Protein AF-0000000082833102 (afdb_homodimer)

Radius of gyration: 22.01 Å; Cα contacts (8 Å, |Δi|>4): 595; chains: 2; bounding box: 78×67×43 Å

Structure (mmCIF, N/CA/C/O backbone):
data_AF-0000000082833102-model_v1
#
loop_
_entity.id
_entity.type
_entity.pdbx_description
1 polymer 'HTH tetR-type domain-containing protein'
#
loop_
_atom_site.group_PDB
_atom_site.id
_atom_site.type_symbol
_atom_site.label_atom_id
_atom_site.label_alt_id
_atom_site.label_comp_id
_atom_site.label_asym_id
_atom_site.label_entity_id
_atom_site.label_seq_id
_atom_site.pdbx_PDB_ins_code
_atom_site.Cartn_x
_atom_site.Cartn_y
_atom_site.Cartn_z
_atom_site.occupancy
_atom_site.B_iso_or_equiv
_atom_site.auth_seq_id
_atom_site.auth_comp_id
_atom_site.auth_asym_id
_atom_site.auth_atom_id
_atom_site.pdbx_PDB_model_num
ATOM 1 N N . MET A 1 1 ? -37.531 -15.547 -8.25 1 44.84 1 MET A N 1
ATOM 2 C CA . MET A 1 1 ? -36.594 -16.141 -7.281 1 44.84 1 MET A CA 1
ATOM 3 C C . MET A 1 1 ? -35.531 -16.969 -7.977 1 44.84 1 MET A C 1
ATOM 5 O O . MET A 1 1 ? -35.844 -17.812 -8.812 1 44.84 1 MET A O 1
ATOM 9 N N . ALA A 1 2 ? -34.406 -16.375 -8.07 1 59.66 2 ALA A N 1
ATOM 10 C CA . ALA A 1 2 ? -33.469 -17.188 -8.828 1 59.66 2 ALA A CA 1
ATOM 11 C C . ALA A 1 2 ? -33.438 -18.625 -8.32 1 59.66 2 ALA A C 1
ATOM 13 O O . ALA A 1 2 ? -33.469 -18.859 -7.113 1 59.66 2 ALA A O 1
ATOM 14 N N . GLY A 1 3 ? -33.844 -19.562 -9.062 1 63.66 3 GLY A N 1
ATOM 15 C CA . GLY A 1 3 ? -33.812 -20.969 -8.711 1 63.66 3 GLY A CA 1
ATOM 16 C C . GLY A 1 3 ? -32.531 -21.391 -8.023 1 63.66 3 GLY A C 1
ATOM 17 O O . GLY A 1 3 ? -31.578 -20.609 -7.922 1 63.66 3 GLY A O 1
ATOM 18 N N . PRO A 1 4 ? -32.625 -22.562 -7.352 1 74.44 4 PRO A N 1
ATOM 19 C CA . PRO A 1 4 ? -31.438 -23.047 -6.629 1 74.44 4 PRO A CA 1
ATOM 20 C C . PRO A 1 4 ? -30.172 -23.062 -7.492 1 74.44 4 PRO A C 1
ATOM 22 O O . PRO A 1 4 ? -30.266 -23.25 -8.711 1 74.44 4 PRO A O 1
ATOM 25 N N . ALA A 1 5 ? -29.094 -22.578 -6.93 1 80.25 5 ALA A N 1
ATOM 26 C CA . ALA A 1 5 ? -27.812 -22.562 -7.648 1 80.25 5 ALA A CA 1
ATOM 27 C C . ALA A 1 5 ? -27.453 -23.969 -8.141 1 80.25 5 ALA A C 1
ATOM 29 O O . ALA A 1 5 ? -27.641 -24.953 -7.426 1 80.25 5 ALA A O 1
ATOM 30 N N . SER A 1 6 ? -27.109 -24.094 -9.328 1 88.94 6 SER A N 1
ATOM 31 C CA . SER A 1 6 ? -26.625 -25.344 -9.891 1 88.94 6 SER A CA 1
ATOM 32 C C . SER A 1 6 ? -25.328 -25.781 -9.219 1 88.94 6 SER A C 1
ATOM 34 O O . SER A 1 6 ? -24.703 -25 -8.484 1 88.94 6 SER A O 1
ATOM 36 N N . ARG A 1 7 ? -25 -27.016 -9.281 1 89.06 7 ARG A N 1
ATOM 37 C CA . ARG A 1 7 ? -23.766 -27.547 -8.742 1 89.06 7 ARG A CA 1
ATOM 38 C C . ARG A 1 7 ? -22.562 -26.766 -9.273 1 89.06 7 ARG A C 1
ATOM 40 O O . ARG A 1 7 ? -21.609 -26.516 -8.539 1 89.06 7 ARG A O 1
ATOM 47 N N . LYS A 1 8 ? -22.656 -26.422 -10.516 1 91.25 8 LYS A N 1
ATOM 48 C CA . LYS A 1 8 ? -21.562 -25.656 -11.133 1 91.25 8 LYS A CA 1
ATOM 49 C C . LYS A 1 8 ? -21.438 -24.281 -10.5 1 91.25 8 LYS A C 1
ATOM 51 O O . LYS A 1 8 ? -20.328 -23.797 -10.258 1 91.25 8 LYS A O 1
ATOM 56 N N . GLU A 1 9 ? -22.562 -23.688 -10.312 1 92.88 9 GLU A N 1
ATOM 57 C CA . GLU A 1 9 ? -22.578 -22.375 -9.688 1 92.88 9 GLU A CA 1
ATOM 58 C C . GLU A 1 9 ? -22.016 -22.422 -8.266 1 92.88 9 GLU A C 1
ATOM 60 O O . GLU A 1 9 ? -21.297 -21.531 -7.84 1 92.88 9 GLU A O 1
ATOM 65 N N . ILE A 1 10 ? -22.328 -23.422 -7.578 1 95.12 10 ILE A N 1
ATOM 66 C CA . ILE A 1 10 ? -21.859 -23.609 -6.211 1 95.12 10 ILE A CA 1
ATOM 67 C C . ILE A 1 10 ? -20.344 -23.797 -6.211 1 95.12 10 ILE A C 1
ATOM 69 O O . ILE A 1 10 ? -19.641 -23.188 -5.402 1 95.12 10 ILE A O 1
ATOM 73 N N . SER A 1 11 ? -19.859 -24.625 -7.133 1 95.69 11 SER A N 1
ATOM 74 C CA . SER A 1 11 ? -18.422 -24.844 -7.262 1 95.69 11 SER A CA 1
ATOM 75 C C . SER A 1 11 ? -17.703 -23.562 -7.652 1 95.69 11 SER A C 1
ATOM 77 O O . SER A 1 11 ? -16.625 -23.266 -7.125 1 95.69 11 SER A O 1
ATOM 79 N N . HIS A 1 12 ? -18.297 -22.875 -8.578 1 97.69 12 HIS A N 1
ATOM 80 C CA . HIS A 1 12 ? -17.734 -21.594 -9 1 97.69 12 HIS A CA 1
ATOM 81 C C . HIS A 1 12 ? -17.594 -20.641 -7.824 1 97.69 12 HIS A C 1
ATOM 83 O O . HIS A 1 12 ? -16.562 -20 -7.656 1 97.69 12 HIS A O 1
ATOM 89 N N . ASP A 1 13 ? -18.594 -20.578 -7.031 1 97.5 13 ASP A N 1
ATOM 90 C CA . ASP A 1 13 ? -18.594 -19.688 -5.875 1 97.5 13 ASP A CA 1
ATOM 91 C C . ASP A 1 13 ? -17.531 -20.094 -4.863 1 97.5 13 ASP A C 1
ATOM 93 O O . ASP A 1 13 ? -16.875 -19.25 -4.25 1 97.5 13 ASP A O 1
ATOM 97 N N . ARG A 1 14 ? -17.328 -21.328 -4.668 1 97.56 14 ARG A N 1
ATOM 98 C CA . ARG A 1 14 ? -16.312 -21.828 -3.756 1 97.56 14 ARG A CA 1
ATOM 99 C C . ARG A 1 14 ? -14.914 -21.422 -4.227 1 97.56 14 ARG A C 1
ATOM 101 O O . ARG A 1 14 ? -14.055 -21.062 -3.414 1 97.56 14 ARG A O 1
ATOM 108 N N . ILE A 1 15 ? -14.719 -21.531 -5.496 1 98.25 15 ILE A N 1
ATOM 109 C CA . ILE A 1 15 ? -13.43 -21.156 -6.066 1 98.25 15 ILE A CA 1
ATOM 110 C C . ILE A 1 15 ? -13.188 -19.656 -5.844 1 98.25 15 ILE A C 1
ATOM 112 O O . ILE A 1 15 ? -12.109 -19.25 -5.395 1 98.25 15 ILE A O 1
ATOM 116 N N . VAL A 1 16 ? -14.227 -18.875 -6.125 1 98.62 16 VAL A N 1
ATOM 117 C CA . VAL A 1 16 ? -14.102 -17.422 -6.012 1 98.62 16 VAL A CA 1
ATOM 118 C C . VAL A 1 16 ? -13.844 -17.031 -4.559 1 98.62 16 VAL A C 1
ATOM 120 O O . VAL A 1 16 ? -13.008 -16.172 -4.273 1 98.62 16 VAL A O 1
ATOM 123 N N . GLU A 1 17 ? -14.547 -17.656 -3.633 1 98.31 17 GLU A N 1
ATOM 124 C CA . GLU A 1 17 ? -14.367 -17.391 -2.211 1 98.31 17 GLU A CA 1
ATOM 125 C C . GLU A 1 17 ? -12.945 -17.734 -1.759 1 98.31 17 GLU A C 1
ATOM 127 O O . GLU A 1 17 ? -12.312 -16.969 -1.038 1 98.31 17 GLU A O 1
ATOM 132 N N . ALA A 1 18 ? -12.484 -18.875 -2.17 1 98.19 18 ALA A N 1
ATOM 133 C CA . ALA A 1 18 ? -11.125 -19.297 -1.838 1 98.19 18 ALA A CA 1
ATOM 134 C C . ALA A 1 18 ? -10.094 -18.344 -2.424 1 98.19 18 ALA A C 1
ATOM 136 O O . ALA A 1 18 ? -9.141 -17.953 -1.743 1 98.19 18 ALA A O 1
ATOM 137 N N . ALA A 1 19 ? -10.32 -17.953 -3.676 1 98.56 19 ALA A N 1
ATOM 138 C CA . ALA A 1 19 ? -9.398 -17.047 -4.352 1 98.56 19 ALA A CA 1
ATOM 139 C C . ALA A 1 19 ? -9.391 -15.672 -3.682 1 98.56 19 ALA A C 1
ATOM 141 O O . ALA A 1 19 ? -8.344 -15.047 -3.547 1 98.56 19 ALA A O 1
ATOM 142 N N . ALA A 1 20 ? -10.594 -15.227 -3.271 1 98.69 20 ALA A N 1
ATOM 143 C CA . ALA A 1 20 ? -10.727 -13.93 -2.611 1 98.69 20 ALA A CA 1
ATOM 144 C C . ALA A 1 20 ? -9.938 -13.898 -1.307 1 98.69 20 ALA A C 1
ATOM 146 O O . ALA A 1 20 ? -9.273 -12.906 -1 1 98.69 20 ALA A O 1
ATOM 147 N N . ARG A 1 21 ? -9.961 -14.953 -0.557 1 98.12 21 ARG A N 1
ATOM 148 C CA . ARG A 1 21 ? -9.172 -15.055 0.665 1 98.12 21 ARG A CA 1
ATOM 149 C C . ARG A 1 21 ? -7.684 -15.148 0.345 1 98.12 21 ARG A C 1
ATOM 151 O O . ARG A 1 21 ? -6.863 -14.484 0.984 1 98.12 21 ARG A O 1
ATOM 158 N N . ALA A 1 22 ? -7.359 -15.883 -0.656 1 97.81 22 ALA A N 1
ATOM 159 C CA . ALA A 1 22 ? -5.969 -16.172 -1.007 1 97.81 22 ALA A CA 1
ATOM 160 C C . ALA A 1 22 ? -5.254 -14.906 -1.485 1 97.81 22 ALA A C 1
ATOM 162 O O . ALA A 1 22 ? -4.109 -14.656 -1.107 1 97.81 22 ALA A O 1
ATOM 163 N N . ILE A 1 23 ? -5.934 -14.109 -2.334 1 98.06 23 ILE A N 1
ATOM 164 C CA . ILE A 1 23 ? -5.254 -12.93 -2.859 1 98.06 23 ILE A CA 1
ATOM 165 C C . ILE A 1 23 ? -4.973 -11.945 -1.724 1 98.06 23 ILE A C 1
ATOM 167 O O . ILE A 1 23 ? -3.98 -11.211 -1.761 1 98.06 23 ILE A O 1
ATOM 171 N N . ARG A 1 24 ? -5.809 -11.867 -0.716 1 98.06 24 ARG A N 1
ATOM 172 C CA . ARG A 1 24 ? -5.57 -10.969 0.409 1 98.06 24 ARG A CA 1
ATOM 173 C C . ARG A 1 24 ? -4.492 -11.523 1.334 1 98.06 24 ARG A C 1
ATOM 175 O O . ARG A 1 24 ? -3.729 -10.766 1.935 1 98.06 24 ARG A O 1
ATOM 182 N N . ARG A 1 25 ? -4.367 -12.781 1.408 1 96.38 25 ARG A N 1
ATOM 183 C CA . ARG A 1 25 ? -3.4 -13.445 2.277 1 96.38 25 ARG A CA 1
ATOM 184 C C . ARG A 1 25 ? -2.016 -13.477 1.639 1 96.38 25 ARG A C 1
ATOM 186 O O . ARG A 1 25 ? -1.012 -13.234 2.311 1 96.38 25 ARG A O 1
ATOM 193 N N . GLU A 1 26 ? -1.977 -13.727 0.282 1 95.94 26 GLU A N 1
ATOM 194 C CA . GLU A 1 26 ? -0.717 -14.086 -0.361 1 95.94 26 GLU A CA 1
ATOM 195 C C . GLU A 1 26 ? -0.331 -13.07 -1.43 1 95.94 26 GLU A C 1
ATOM 197 O O . GLU A 1 26 ? 0.798 -13.078 -1.924 1 95.94 26 GLU A O 1
ATOM 202 N N . GLY A 1 27 ? -1.248 -12.203 -1.764 1 96.94 27 GLY A N 1
ATOM 203 C CA . GLY A 1 27 ? -1.002 -11.305 -2.877 1 96.94 27 GLY A CA 1
ATOM 204 C C . GLY A 1 27 ? -1.375 -11.898 -4.223 1 96.94 27 GLY A C 1
ATOM 205 O O . GLY A 1 27 ? -1.646 -13.094 -4.32 1 96.94 27 GLY A O 1
ATOM 206 N N . TYR A 1 28 ? -1.373 -11.055 -5.289 1 96 28 TYR A N 1
ATOM 207 C CA . TYR A 1 28 ? -1.701 -11.508 -6.633 1 96 28 TYR A CA 1
ATOM 208 C C . TYR A 1 28 ? -0.716 -12.57 -7.105 1 96 28 TYR A C 1
ATOM 210 O O . TYR A 1 28 ? -1.119 -13.609 -7.633 1 96 28 TYR A O 1
ATOM 218 N N . ALA A 1 29 ? 0.519 -12.297 -6.875 1 89.06 29 ALA A N 1
ATOM 219 C CA . ALA A 1 29 ? 1.568 -13.172 -7.395 1 89.06 29 ALA A CA 1
ATOM 220 C C . ALA A 1 29 ? 1.611 -14.484 -6.625 1 89.06 29 ALA A C 1
ATOM 222 O O . ALA A 1 29 ? 1.998 -15.523 -7.176 1 89.06 29 ALA A O 1
ATOM 223 N N . GLY A 1 30 ? 1.147 -14.492 -5.422 1 89 30 GLY A N 1
ATOM 224 C CA . GLY A 1 30 ? 1.25 -15.656 -4.555 1 89 30 GLY A CA 1
ATOM 225 C C . GLY A 1 30 ? 0.108 -16.641 -4.738 1 89 30 GLY A C 1
ATOM 226 O O . GLY A 1 30 ? 0.171 -17.766 -4.254 1 89 30 GLY A O 1
ATOM 227 N N . VAL A 1 31 ? -0.813 -16.234 -5.473 1 93.31 31 VAL A N 1
ATOM 228 C CA . VAL A 1 31 ? -1.992 -17.078 -5.617 1 93.31 31 VAL A CA 1
ATOM 229 C C . VAL A 1 31 ? -1.866 -17.922 -6.879 1 93.31 31 VAL A C 1
ATOM 231 O O . VAL A 1 31 ? -1.718 -17.391 -7.98 1 93.31 31 VAL A O 1
ATOM 234 N N . GLY A 1 32 ? -1.88 -19.219 -6.68 1 94.56 32 GLY A N 1
ATOM 235 C CA . GLY A 1 32 ? -1.854 -20.172 -7.785 1 94.56 32 GLY A CA 1
ATOM 236 C C . GLY A 1 32 ? -3.166 -20.906 -7.965 1 94.56 32 GLY A C 1
ATOM 237 O O . GLY A 1 32 ? -3.883 -21.156 -6.992 1 94.56 32 GLY A O 1
ATOM 238 N N . VAL A 1 33 ? -3.416 -21.297 -9.156 1 96.56 33 VAL A N 1
ATOM 239 C CA . VAL A 1 33 ? -4.648 -22 -9.508 1 96.56 33 VAL A CA 1
ATOM 240 C C . VAL A 1 33 ? -4.75 -23.297 -8.719 1 96.56 33 VAL A C 1
ATOM 242 O O . VAL A 1 33 ? -5.789 -23.594 -8.125 1 96.56 33 VAL A O 1
ATOM 245 N N . ALA A 1 34 ? -3.658 -24 -8.617 1 96.44 34 ALA A N 1
ATOM 246 C CA . ALA A 1 34 ? -3.658 -25.297 -7.934 1 96.44 34 ALA A CA 1
ATOM 247 C C . ALA A 1 34 ? -4.035 -25.141 -6.461 1 96.44 34 ALA A C 1
ATOM 249 O O . ALA A 1 34 ? -4.875 -25.875 -5.949 1 96.44 34 ALA A O 1
ATOM 250 N N . ASP A 1 35 ? -3.494 -24.203 -5.793 1 95.75 35 ASP A N 1
ATOM 251 C CA . ASP A 1 35 ? -3.736 -23.969 -4.371 1 95.75 35 ASP A CA 1
ATOM 252 C C . ASP A 1 35 ? -5.172 -23.516 -4.125 1 95.75 35 ASP A C 1
ATOM 254 O O . ASP A 1 35 ? -5.812 -23.953 -3.162 1 95.75 35 ASP A O 1
ATOM 258 N N . VAL A 1 36 ? -5.684 -22.656 -4.984 1 97.88 36 VAL A N 1
ATOM 259 C CA . VAL A 1 36 ? -7.051 -22.156 -4.852 1 97.88 36 VAL A CA 1
ATOM 260 C C . VAL A 1 36 ? -8.039 -23.297 -5.031 1 97.88 36 VAL A C 1
ATOM 262 O O . VAL A 1 36 ? -8.992 -23.438 -4.262 1 97.88 36 VAL A O 1
ATOM 265 N N . MET A 1 37 ? -7.766 -24.156 -6.047 1 98.06 37 MET A N 1
ATOM 266 C CA . MET A 1 37 ? -8.641 -25.297 -6.301 1 98.06 37 MET A CA 1
ATOM 267 C C . MET A 1 37 ? -8.625 -26.281 -5.129 1 98.06 37 MET A C 1
ATOM 269 O O . MET A 1 37 ? -9.68 -26.75 -4.695 1 98.06 37 MET A O 1
ATOM 273 N N . LYS A 1 38 ? -7.465 -26.5 -4.59 1 97.31 38 LYS A N 1
ATOM 274 C CA . LYS A 1 38 ? -7.324 -27.375 -3.428 1 97.31 38 LYS A CA 1
ATOM 275 C C . LYS A 1 38 ? -8.109 -26.828 -2.236 1 97.31 38 LYS A C 1
ATOM 277 O O . LYS A 1 38 ? -8.852 -27.562 -1.586 1 97.31 38 LYS A O 1
ATOM 282 N N . GLU A 1 39 ? -7.996 -25.547 -2.02 1 96.62 39 GLU A N 1
ATOM 283 C CA . GLU A 1 39 ? -8.711 -24.922 -0.919 1 96.62 39 GLU A CA 1
ATOM 284 C C . GLU A 1 39 ? -10.219 -24.969 -1.14 1 96.62 39 GLU A C 1
ATOM 286 O O . GLU A 1 39 ? -10.992 -25.062 -0.181 1 96.62 39 GLU A O 1
ATOM 291 N N . ALA A 1 40 ? -10.625 -24.938 -2.414 1 97.06 40 ALA A N 1
ATOM 292 C CA . ALA A 1 40 ? -12.039 -25 -2.768 1 97.06 40 ALA A CA 1
ATOM 293 C C . ALA A 1 40 ? -12.562 -26.422 -2.729 1 97.06 40 ALA A C 1
ATOM 295 O O . ALA A 1 40 ? -13.758 -26.656 -2.906 1 97.06 40 ALA A O 1
ATOM 296 N N . GLY A 1 41 ? -11.656 -27.391 -2.555 1 96.69 41 GLY A N 1
ATOM 297 C CA . GLY A 1 41 ? -12.055 -28.781 -2.523 1 96.69 41 GLY A CA 1
ATOM 298 C C . GLY A 1 41 ? -12.32 -29.359 -3.9 1 96.69 41 GLY A C 1
ATOM 299 O O . GLY A 1 41 ? -13.18 -30.219 -4.062 1 96.69 41 GLY A O 1
ATOM 300 N N . LEU A 1 42 ? -11.711 -28.812 -4.859 1 96.38 42 LEU A N 1
ATOM 301 C CA . LEU A 1 42 ? -11.914 -29.234 -6.242 1 96.38 42 LEU A CA 1
ATOM 302 C C . LEU A 1 42 ? -10.602 -29.672 -6.879 1 96.38 42 LEU A C 1
ATOM 304 O O . LEU A 1 42 ? -9.523 -29.359 -6.371 1 96.38 42 LEU A O 1
ATOM 308 N N . THR A 1 43 ? -10.742 -30.344 -8 1 93.5 43 THR A N 1
ATOM 309 C CA . THR A 1 43 ? -9.57 -30.797 -8.734 1 93.5 43 THR A CA 1
ATOM 310 C C . THR A 1 43 ? -9.016 -29.672 -9.609 1 93.5 43 THR A C 1
ATOM 312 O O . THR A 1 43 ? -9.766 -28.828 -10.109 1 93.5 43 THR A O 1
ATOM 315 N N . HIS A 1 44 ? -7.711 -29.688 -9.812 1 92.19 44 HIS A N 1
ATOM 316 C CA . HIS A 1 44 ? -7.02 -28.688 -10.617 1 92.19 44 HIS A CA 1
ATOM 317 C C . HIS A 1 44 ? -7.613 -28.594 -12.016 1 92.19 44 HIS A C 1
ATOM 319 O O . HIS A 1 44 ? -7.82 -27.5 -12.539 1 92.19 44 HIS A O 1
ATOM 325 N N . GLY A 1 45 ? -7.977 -29.734 -12.672 1 91.69 45 GLY A N 1
ATOM 326 C CA . GLY A 1 45 ? -8.484 -29.797 -14.031 1 91.69 45 GLY A CA 1
ATOM 327 C C . GLY A 1 45 ? -9.859 -29.172 -14.18 1 91.69 45 GLY A C 1
ATOM 328 O O . GLY A 1 45 ? -10.219 -28.703 -15.266 1 91.69 45 GLY A O 1
ATOM 329 N N . GLY A 1 46 ? -10.578 -29.078 -13.18 1 93.75 46 GLY A N 1
ATOM 330 C CA . GLY A 1 46 ? -11.906 -28.5 -13.195 1 93.75 46 GLY A CA 1
ATOM 331 C C . GLY A 1 46 ? -11.898 -26.984 -13.289 1 93.75 46 GLY A C 1
ATOM 332 O O . GLY A 1 46 ? -12.93 -26.359 -13.531 1 93.75 46 GLY A O 1
ATOM 333 N N . PHE A 1 47 ? -10.727 -26.438 -13.164 1 96.69 47 PHE A N 1
ATOM 334 C CA . PHE A 1 47 ? -10.586 -24.984 -13.133 1 96.69 47 PHE A CA 1
ATOM 335 C C . PHE A 1 47 ? -11.102 -24.359 -14.422 1 96.69 47 PHE A C 1
ATOM 337 O O . PHE A 1 47 ? -11.836 -23.375 -14.383 1 96.69 47 PHE A O 1
ATOM 344 N N . TYR A 1 48 ? -10.805 -24.859 -15.469 1 93.88 48 TYR A N 1
ATOM 345 C CA . TYR A 1 48 ? -11.062 -24.25 -16.766 1 93.88 48 TYR A CA 1
ATOM 346 C C . TYR A 1 48 ? -12.523 -24.406 -17.156 1 93.88 48 TYR A C 1
ATOM 348 O O . TYR A 1 48 ? -12.984 -23.781 -18.109 1 93.88 48 TYR A O 1
ATOM 356 N N . ALA A 1 49 ? -13.258 -25.219 -16.422 1 96.38 49 ALA A N 1
ATOM 357 C CA . ALA A 1 49 ? -14.711 -25.234 -16.562 1 96.38 49 ALA A CA 1
ATOM 358 C C . ALA A 1 49 ? -15.344 -23.969 -16 1 96.38 49 ALA A C 1
ATOM 360 O O . ALA A 1 49 ? -16.484 -23.641 -16.344 1 96.38 49 ALA A O 1
ATOM 361 N N . HIS A 1 50 ? -14.609 -23.312 -15.18 1 97.38 50 HIS A N 1
ATOM 362 C CA . HIS A 1 50 ? -15.164 -22.172 -14.461 1 97.38 50 HIS A CA 1
ATOM 363 C C . HIS A 1 50 ? -14.531 -20.859 -14.93 1 97.38 50 HIS A C 1
ATOM 365 O O . HIS A 1 50 ? -15.18 -19.812 -14.93 1 97.38 50 HIS A O 1
ATOM 371 N N . PHE A 1 51 ? -13.273 -20.938 -15.312 1 98.12 51 PHE A N 1
ATOM 372 C CA . PHE A 1 51 ? -12.547 -19.734 -15.695 1 98.12 51 PHE A CA 1
ATOM 373 C C . PHE A 1 51 ? -11.695 -19.984 -16.938 1 98.12 51 PHE A C 1
ATOM 375 O O . PHE A 1 51 ? -10.992 -20.984 -17.016 1 98.12 51 PHE A O 1
ATOM 382 N N . PRO A 1 52 ? -11.719 -19.016 -17.828 1 97.69 52 PRO A N 1
ATOM 383 C CA . PRO A 1 52 ? -10.906 -19.172 -19.047 1 97.69 52 PRO A CA 1
ATOM 384 C C . PRO A 1 52 ? -9.422 -18.906 -18.781 1 97.69 52 PRO A C 1
ATOM 386 O O . PRO A 1 52 ? -8.578 -19.266 -19.625 1 97.69 52 PRO A O 1
ATOM 389 N N . SER A 1 53 ? -9.102 -18.219 -17.656 1 97.12 53 SER A N 1
ATOM 390 C CA . SER A 1 53 ? -7.715 -17.906 -17.328 1 97.12 53 SER A CA 1
ATOM 391 C C . SER A 1 53 ? -7.547 -17.594 -15.844 1 97.12 53 SER A C 1
ATOM 393 O O . SER A 1 53 ? -8.531 -17.375 -15.141 1 97.12 53 SER A O 1
ATOM 395 N N . ARG A 1 54 ? -6.363 -17.578 -15.367 1 97.31 54 ARG A N 1
ATOM 396 C CA . ARG A 1 54 ? -6.039 -17.172 -14.008 1 97.31 54 ARG A CA 1
ATOM 397 C C . ARG A 1 54 ? -6.473 -15.727 -13.75 1 97.31 54 ARG A C 1
ATOM 399 O O . ARG A 1 54 ? -7 -15.406 -12.68 1 97.31 54 ARG A O 1
ATOM 406 N N . ASP A 1 55 ? -6.281 -14.852 -14.758 1 98.12 55 ASP A N 1
ATOM 407 C CA . ASP A 1 55 ? -6.645 -13.445 -14.602 1 98.12 55 ASP A CA 1
ATOM 408 C C . ASP A 1 55 ? -8.148 -13.289 -14.414 1 98.12 55 ASP A C 1
ATOM 410 O O . ASP A 1 55 ? -8.602 -12.453 -13.625 1 98.12 55 ASP A O 1
ATOM 414 N N . ALA A 1 56 ? -8.852 -14.031 -15.102 1 98.44 56 ALA A N 1
ATOM 415 C CA . ALA A 1 56 ? -10.297 -13.992 -14.93 1 98.44 56 ALA A CA 1
ATOM 416 C C . ALA A 1 56 ? -10.695 -14.375 -13.508 1 98.44 56 ALA A C 1
ATOM 418 O O . ALA A 1 56 ? -11.617 -13.781 -12.93 1 98.44 56 ALA A O 1
ATOM 419 N N . MET A 1 57 ? -10.039 -15.352 -12.992 1 98.44 57 MET A N 1
ATOM 420 C CA . MET A 1 57 ? -10.273 -15.727 -11.602 1 98.44 57 MET A CA 1
ATOM 421 C C . MET A 1 57 ? -9.883 -14.594 -10.656 1 98.44 57 MET A C 1
ATOM 423 O O . MET A 1 57 ? -10.609 -14.297 -9.703 1 98.44 57 MET A O 1
ATOM 427 N N . LEU A 1 58 ? -8.766 -13.961 -10.938 1 98.62 58 LEU A N 1
ATOM 428 C CA . LEU A 1 58 ? -8.297 -12.875 -10.094 1 98.62 58 LEU A CA 1
ATOM 429 C C . LEU A 1 58 ? -9.289 -11.711 -10.102 1 98.62 58 LEU A C 1
ATOM 431 O O . LEU A 1 58 ? -9.516 -11.078 -9.07 1 98.62 58 LEU A O 1
ATOM 435 N N . VAL A 1 59 ? -9.867 -11.422 -11.227 1 98.75 59 VAL A N 1
ATOM 436 C CA . VAL A 1 59 ? -10.883 -10.383 -11.344 1 98.75 59 VAL A CA 1
ATOM 437 C C . VAL A 1 59 ? -12.07 -10.727 -10.453 1 98.75 59 VAL A C 1
ATOM 439 O O . VAL A 1 59 ? -12.523 -9.898 -9.656 1 98.75 59 VAL A O 1
ATOM 442 N N . ALA A 1 60 ? -12.516 -11.961 -10.562 1 98.69 60 ALA A N 1
ATOM 443 C CA . ALA A 1 60 ? -13.641 -12.406 -9.75 1 98.69 60 ALA A CA 1
ATOM 444 C C . ALA A 1 60 ? -13.281 -12.383 -8.266 1 98.69 60 ALA A C 1
ATOM 446 O O . ALA A 1 60 ? -14.109 -12.023 -7.426 1 98.69 60 ALA A O 1
ATOM 447 N N . ALA A 1 61 ? -12.117 -12.797 -7.973 1 98.75 61 ALA A N 1
ATOM 448 C CA . ALA A 1 61 ? -11.633 -12.812 -6.598 1 98.75 61 ALA A CA 1
ATOM 449 C C . ALA A 1 61 ? -11.625 -11.406 -6 1 98.75 61 ALA A C 1
ATOM 451 O O . ALA A 1 61 ? -12.062 -11.203 -4.867 1 98.75 61 ALA A O 1
ATOM 452 N N . MET A 1 62 ? -11.164 -10.461 -6.77 1 98.75 62 MET A N 1
ATOM 453 C CA . MET A 1 62 ? -11.109 -9.078 -6.305 1 98.75 62 MET A CA 1
ATOM 454 C C . MET A 1 62 ? -12.516 -8.523 -6.074 1 98.75 62 MET A C 1
ATOM 456 O O . MET A 1 62 ? -12.758 -7.84 -5.078 1 98.75 62 MET A O 1
ATOM 460 N N . GLU A 1 63 ? -13.383 -8.781 -6.961 1 98.62 63 GLU A N 1
ATOM 461 C CA . GLU A 1 63 ? -14.766 -8.344 -6.797 1 98.62 63 GLU A CA 1
ATOM 462 C C . GLU A 1 63 ? -15.383 -8.922 -5.527 1 98.62 63 GLU A C 1
ATOM 464 O O . GLU A 1 63 ? -16.016 -8.195 -4.754 1 98.62 63 GLU A O 1
ATOM 469 N N . ARG A 1 64 ? -15.172 -10.219 -5.375 1 98.56 64 ARG A N 1
ATOM 470 C CA . ARG A 1 64 ? -15.703 -10.891 -4.191 1 98.56 64 ARG A CA 1
ATOM 471 C C . ARG A 1 64 ? -15.055 -10.352 -2.92 1 98.56 64 ARG A C 1
ATOM 473 O O . ARG A 1 64 ? -15.742 -10.078 -1.933 1 98.56 64 ARG A O 1
ATOM 480 N N . ALA A 1 65 ? -13.75 -10.203 -2.885 1 98.56 65 ALA A N 1
ATOM 481 C CA . ALA A 1 65 ? -13.031 -9.656 -1.737 1 98.56 65 ALA A CA 1
ATOM 482 C C . ALA A 1 65 ? -13.539 -8.258 -1.387 1 98.56 65 ALA A C 1
ATOM 484 O O . ALA A 1 65 ? -13.703 -7.93 -0.21 1 98.56 65 ALA A O 1
ATOM 485 N N . GLY A 1 66 ? -13.742 -7.477 -2.471 1 98.12 66 GLY A N 1
ATOM 486 C CA . GLY A 1 66 ? -14.297 -6.152 -2.264 1 98.12 66 GLY A CA 1
ATOM 487 C C . GLY A 1 66 ? -15.664 -6.176 -1.603 1 98.12 66 GLY A C 1
ATOM 488 O O . GLY A 1 66 ? -15.922 -5.406 -0.674 1 98.12 66 GLY A O 1
ATOM 489 N N . ARG A 1 67 ? -16.5 -7.016 -2.082 1 97.38 67 ARG A N 1
ATOM 490 C CA . ARG A 1 67 ? -17.844 -7.148 -1.516 1 97.38 67 ARG A CA 1
ATOM 491 C C . ARG A 1 67 ? -17.781 -7.613 -0.065 1 97.38 67 ARG A C 1
ATOM 493 O O . ARG A 1 67 ? -18.484 -7.078 0.795 1 97.38 67 ARG A O 1
ATOM 500 N N . ASP A 1 68 ? -16.938 -8.617 0.19 1 97 68 ASP A N 1
ATOM 501 C CA 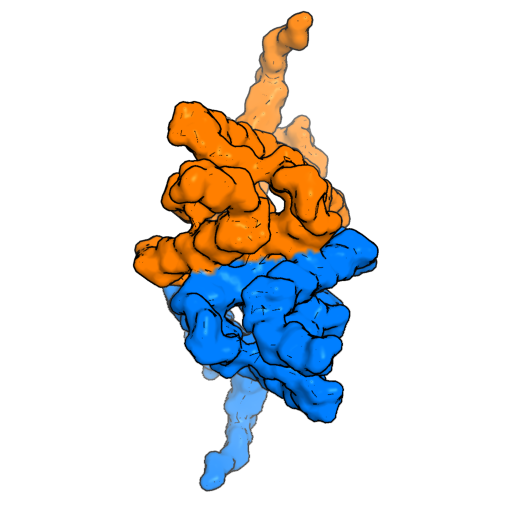. ASP A 1 68 ? -16.766 -9.141 1.545 1 97 68 ASP A CA 1
ATOM 502 C C . ASP A 1 68 ? -16.25 -8.055 2.488 1 97 68 ASP A C 1
ATOM 504 O O . ASP A 1 68 ? -16.766 -7.883 3.592 1 97 68 ASP A O 1
ATOM 508 N N . GLY A 1 69 ? -15.242 -7.367 2.064 1 96.44 69 GLY A N 1
ATOM 509 C CA . GLY A 1 69 ? -14.68 -6.293 2.863 1 96.44 69 GLY A CA 1
ATOM 510 C C . GLY A 1 69 ? -15.672 -5.18 3.154 1 96.44 69 GLY A C 1
ATOM 511 O O . GLY A 1 69 ? -15.742 -4.684 4.281 1 96.44 69 GLY A O 1
ATOM 512 N N . ALA A 1 70 ? -16.438 -4.824 2.137 1 96.88 70 ALA A N 1
ATOM 513 C CA . ALA A 1 70 ? -17.438 -3.777 2.291 1 96.88 70 ALA A CA 1
ATOM 514 C C . ALA A 1 70 ? -18.516 -4.195 3.291 1 96.88 70 ALA A C 1
ATOM 516 O O . ALA A 1 70 ? -18.984 -3.377 4.086 1 96.88 70 ALA A O 1
ATOM 517 N N . ALA A 1 71 ? -18.906 -5.434 3.223 1 96.88 71 ALA A N 1
ATOM 518 C CA . ALA A 1 71 ? -19.922 -5.938 4.145 1 96.88 71 ALA A CA 1
ATOM 519 C C . ALA A 1 71 ? -19.422 -5.895 5.586 1 96.88 71 ALA A C 1
ATOM 521 O O . ALA A 1 71 ? -20.156 -5.488 6.492 1 96.88 71 ALA A O 1
ATOM 522 N N . ARG A 1 72 ? -18.25 -6.305 5.797 1 96.25 72 ARG A N 1
ATOM 523 C CA . ARG A 1 72 ? -17.656 -6.277 7.133 1 96.25 72 ARG A CA 1
ATOM 524 C C . ARG A 1 72 ? -17.531 -4.848 7.648 1 96.25 72 ARG A C 1
ATOM 526 O O . ARG A 1 72 ? -17.828 -4.574 8.812 1 96.25 72 ARG A O 1
ATOM 533 N N . MET A 1 73 ? -17.078 -4.016 6.77 1 96.25 73 MET A N 1
ATOM 534 C CA . MET A 1 73 ? -16.969 -2.604 7.117 1 96.25 73 MET A CA 1
ATOM 535 C C . MET A 1 73 ? -18.328 -2.029 7.504 1 96.25 73 MET A C 1
ATOM 537 O O . MET A 1 73 ? -18.438 -1.296 8.492 1 96.25 73 MET A O 1
ATOM 541 N N . ALA A 1 74 ? -19.297 -2.33 6.715 1 97.31 74 ALA A N 1
ATOM 542 C CA . ALA A 1 74 ? -20.656 -1.839 6.973 1 97.31 74 ALA A CA 1
ATOM 543 C C . ALA A 1 74 ? -21.156 -2.303 8.336 1 97.31 74 ALA A C 1
ATOM 545 O O . ALA A 1 74 ? -21.797 -1.541 9.062 1 97.31 74 ALA A O 1
ATOM 546 N N . GLN A 1 75 ? -20.844 -3.5 8.68 1 97.56 75 GLN A N 1
ATOM 547 C CA . GLN A 1 75 ? -21.234 -4.035 9.984 1 97.56 75 GLN A CA 1
ATOM 548 C C . GLN A 1 75 ? -20.547 -3.277 11.117 1 97.56 75 GLN A C 1
ATOM 550 O O . GLN A 1 75 ? -21.188 -2.945 12.117 1 97.56 75 GLN A O 1
ATOM 555 N N . GLY A 1 76 ? -19.266 -3.068 10.992 1 97.44 76 GLY A N 1
ATOM 556 C CA . GLY A 1 76 ? -18.547 -2.295 11.984 1 97.44 76 GLY A CA 1
ATOM 557 C C . GLY A 1 76 ? -19.062 -0.875 12.125 1 97.44 76 GLY A C 1
ATOM 558 O O . GLY A 1 76 ? -19.203 -0.371 13.242 1 97.44 76 GLY A O 1
ATOM 559 N N . MET A 1 77 ? -19.344 -0.268 11.008 1 98.06 77 MET A N 1
ATOM 560 C CA . MET A 1 77 ? -19.859 1.095 11.016 1 98.06 77 MET A CA 1
ATOM 561 C C . MET A 1 77 ? -21.219 1.152 11.719 1 98.06 77 MET A C 1
ATOM 563 O O . MET A 1 77 ? -21.469 2.061 12.516 1 98.06 77 MET A O 1
ATOM 567 N N . ALA A 1 78 ? -22.047 0.182 11.398 1 98.25 78 ALA A N 1
ATOM 568 C CA . ALA A 1 78 ? -23.359 0.142 12.016 1 98.25 78 ALA A CA 1
ATOM 569 C C . ALA A 1 78 ? -23.266 0.036 13.531 1 98.25 78 ALA A C 1
ATOM 571 O O . ALA A 1 78 ? -24 0.703 14.258 1 98.25 78 ALA A O 1
ATOM 572 N N . ARG A 1 79 ? -22.359 -0.786 13.992 1 97.88 79 ARG A N 1
ATOM 573 C CA . ARG A 1 79 ? -22.141 -0.955 15.422 1 97.88 79 ARG A CA 1
ATOM 574 C C . ARG A 1 79 ? -21.688 0.349 16.062 1 97.88 79 ARG A C 1
ATOM 576 O O . ARG A 1 79 ? -22.219 0.752 17.109 1 97.88 79 ARG A O 1
ATOM 583 N N . ARG A 1 80 ? -20.781 1.05 15.469 1 97.88 80 ARG A N 1
ATOM 584 C CA . ARG A 1 80 ? -20.25 2.303 16 1 97.88 80 ARG A CA 1
ATOM 585 C C . ARG A 1 80 ? -21.312 3.398 15.969 1 97.88 80 ARG A C 1
ATOM 587 O O . ARG A 1 80 ? -21.391 4.215 16.891 1 97.88 80 ARG A O 1
ATOM 594 N N . ARG A 1 81 ? -22.094 3.361 14.953 1 97.81 81 ARG A N 1
ATOM 595 C CA . ARG A 1 81 ? -23.188 4.332 14.844 1 97.81 81 ARG A CA 1
ATOM 596 C C . ARG A 1 81 ? -24.203 4.137 15.953 1 97.81 81 ARG A C 1
ATOM 598 O O . ARG A 1 81 ? -24.703 5.109 16.531 1 97.81 81 ARG A O 1
ATOM 605 N N . ALA A 1 82 ? -24.469 2.945 16.172 1 98 82 ALA A N 1
ATOM 606 C CA . ALA A 1 82 ? -25.406 2.615 17.234 1 98 82 ALA A CA 1
ATOM 607 C C . ALA A 1 82 ? -24.891 3.1 18.594 1 98 82 ALA A C 1
ATOM 609 O O . ALA A 1 82 ? -25.672 3.393 19.5 1 98 82 ALA A O 1
ATOM 610 N N . GLU A 1 83 ? -23.609 3.191 18.719 1 97.5 83 GLU A N 1
ATOM 611 C CA . GLU A 1 83 ? -22.969 3.645 19.953 1 97.5 83 GLU A CA 1
ATOM 612 C C . GLU A 1 83 ? -22.828 5.164 19.969 1 97.5 83 GLU A C 1
ATOM 614 O O . GLU A 1 83 ? -22.266 5.727 20.922 1 97.5 83 GLU A O 1
ATOM 619 N N . GLY A 1 84 ? -23.234 5.887 18.922 1 96.62 84 GLY A N 1
ATOM 620 C CA . GLY A 1 84 ? -23.312 7.34 18.922 1 96.62 84 GLY A CA 1
ATOM 621 C C . GLY A 1 84 ? -22.219 7.988 18.094 1 96.62 84 GLY A C 1
ATOM 622 O O . GLY A 1 84 ? -22.094 9.219 18.062 1 96.62 84 GLY A O 1
ATOM 623 N N . ALA A 1 85 ? -21.5 7.207 17.359 1 97.5 85 ALA A N 1
ATOM 624 C CA . ALA A 1 85 ? -20.422 7.773 16.562 1 97.5 85 ALA A CA 1
ATOM 625 C C . ALA A 1 85 ? -20.969 8.508 15.344 1 97.5 85 ALA A C 1
ATOM 627 O O . ALA A 1 85 ? -22 8.117 14.773 1 97.5 85 ALA A O 1
ATOM 628 N N . SER A 1 86 ? -20.312 9.602 14.992 1 97.38 86 SER A N 1
ATOM 629 C CA . SER A 1 86 ? -20.594 10.211 13.703 1 97.38 86 SER A CA 1
ATOM 630 C C . SER A 1 86 ? -20.312 9.25 12.555 1 97.38 86 SER A C 1
ATOM 632 O O . SER A 1 86 ? -19.625 8.25 12.734 1 97.38 86 SER A O 1
ATOM 634 N N . PRO A 1 87 ? -20.812 9.492 11.367 1 97.69 87 PRO A N 1
ATOM 635 C CA . PRO A 1 87 ? -20.547 8.625 10.219 1 97.69 87 PRO A CA 1
ATOM 636 C C . PRO A 1 87 ? -19.047 8.484 9.922 1 97.69 87 PRO A C 1
ATOM 638 O O . PRO A 1 87 ? -18.562 7.375 9.695 1 97.69 87 PRO A O 1
ATOM 641 N N . LEU A 1 88 ? -18.344 9.594 9.984 1 98.25 88 LEU A N 1
ATOM 642 C CA . LEU A 1 88 ? -16.906 9.539 9.695 1 98.25 88 LEU A CA 1
ATOM 643 C C . LEU A 1 88 ? -16.172 8.758 10.773 1 98.25 88 LEU A C 1
ATOM 645 O O . LEU A 1 88 ? -15.312 7.93 10.461 1 98.25 88 LEU A O 1
ATOM 649 N N . ARG A 1 89 ? -16.438 9.047 12.008 1 98.38 89 ARG A N 1
ATOM 650 C CA . ARG A 1 89 ? -15.797 8.328 13.102 1 98.38 89 ARG A CA 1
ATOM 651 C C . ARG A 1 89 ? -16.062 6.828 13 1 98.38 89 ARG A C 1
ATOM 653 O O . ARG A 1 89 ? -15.164 6.012 13.219 1 98.38 89 ARG A O 1
ATOM 660 N N . ALA A 1 90 ? -17.297 6.453 12.664 1 98.69 90 ALA A N 1
ATOM 661 C CA . ALA A 1 90 ? -17.656 5.047 12.5 1 98.69 90 ALA A CA 1
ATOM 662 C C . ALA A 1 90 ? -16.828 4.387 11.406 1 98.69 90 ALA A C 1
ATOM 664 O O . ALA A 1 90 ? -16.312 3.283 11.594 1 98.69 90 ALA A O 1
ATOM 665 N N . LEU A 1 91 ? -16.672 5.059 10.312 1 98.75 91 LEU A N 1
ATOM 666 C CA . LEU A 1 91 ? -15.891 4.551 9.195 1 98.75 91 LEU A CA 1
ATOM 667 C C . LEU A 1 91 ? -14.422 4.391 9.578 1 98.75 91 LEU A C 1
ATOM 669 O O . LEU A 1 91 ? -13.844 3.316 9.398 1 98.75 91 LEU A O 1
ATOM 673 N N . VAL A 1 92 ? -13.844 5.43 10.148 1 98.81 92 VAL A N 1
ATOM 674 C CA . VAL A 1 92 ? -12.422 5.473 10.477 1 98.81 92 VAL A CA 1
ATOM 675 C C . VAL A 1 92 ? -12.102 4.406 11.516 1 98.81 92 VAL A C 1
ATOM 677 O O . VAL A 1 92 ? -11.148 3.643 11.359 1 98.81 92 VAL A O 1
ATOM 680 N N . GLU A 1 93 ? -12.891 4.293 12.523 1 98.69 93 GLU A N 1
ATOM 681 C CA . GLU A 1 93 ? -12.625 3.359 13.617 1 98.69 93 GLU A CA 1
ATOM 682 C C . GLU A 1 93 ? -12.883 1.919 13.188 1 98.69 93 GLU A C 1
ATOM 684 O O . GLU A 1 93 ? -12.234 0.992 13.672 1 98.69 93 GLU A O 1
ATOM 689 N N . SER A 1 94 ? -13.852 1.724 12.289 1 98.56 94 SER A N 1
ATOM 690 C CA . SER A 1 94 ? -14.094 0.385 11.758 1 98.56 94 SER A CA 1
ATOM 691 C C . SER A 1 94 ? -12.969 -0.054 10.828 1 98.56 94 SER A C 1
ATOM 693 O O . SER A 1 94 ? -12.531 -1.206 10.875 1 98.56 94 SER A O 1
ATOM 695 N N . TYR A 1 95 ? -12.484 0.838 10 1 98.81 95 TYR A N 1
ATOM 696 C CA . TYR A 1 95 ? -11.43 0.515 9.055 1 98.81 95 TYR A CA 1
ATOM 697 C C . TYR A 1 95 ? -10.094 0.311 9.766 1 98.81 95 TYR A C 1
ATOM 699 O O . TYR A 1 95 ? -9.375 -0.653 9.492 1 98.81 95 TYR A O 1
ATOM 707 N N . LEU A 1 96 ? -9.805 1.274 10.656 1 98.75 96 LEU A N 1
ATOM 708 C CA . LEU A 1 96 ? -8.547 1.232 11.391 1 98.75 96 LEU A CA 1
ATOM 709 C C . LEU A 1 96 ? -8.727 0.547 12.742 1 98.75 96 LEU A C 1
ATOM 711 O O . LEU A 1 96 ? -8.422 1.131 13.789 1 98.75 96 LEU A O 1
ATOM 715 N N . SER A 1 97 ? -9.172 -0.654 12.711 1 98.06 97 SER A N 1
ATOM 716 C CA . SER A 1 97 ? -9.461 -1.466 13.883 1 98.06 97 SER A CA 1
ATOM 717 C C . SER A 1 97 ? -8.469 -2.615 14.023 1 98.06 97 SER A C 1
ATOM 719 O O . SER A 1 97 ? -7.812 -2.996 13.055 1 98.06 97 SER A O 1
ATOM 721 N N . GLU A 1 98 ? -8.383 -3.156 15.211 1 96.88 98 GLU A N 1
ATOM 722 C CA . GLU A 1 98 ? -7.562 -4.336 15.453 1 96.88 98 GLU A CA 1
ATOM 723 C C . GLU A 1 98 ? -8.07 -5.539 14.664 1 96.88 98 GLU A C 1
ATOM 725 O O . GLU A 1 98 ? -7.277 -6.34 14.164 1 96.88 98 GLU A O 1
ATOM 730 N N . LYS A 1 99 ? -9.344 -5.691 14.562 1 96.31 99 LYS A N 1
ATOM 731 C CA . LYS A 1 99 ? -9.945 -6.781 13.805 1 96.31 99 LYS A CA 1
ATOM 732 C C . LYS A 1 99 ? -9.5 -6.746 12.344 1 96.31 99 LYS A C 1
ATOM 734 O O . LYS A 1 99 ? -9.141 -7.777 11.773 1 96.31 99 LYS A O 1
ATOM 739 N N . HIS A 1 100 ? -9.539 -5.555 11.742 1 97.69 100 HIS A N 1
ATOM 740 C CA . HIS A 1 100 ? -9.086 -5.406 10.367 1 97.69 100 HIS A CA 1
ATOM 741 C C . HIS A 1 100 ? -7.586 -5.641 10.25 1 97.69 100 HIS A C 1
ATOM 743 O O . HIS A 1 100 ? -7.117 -6.262 9.297 1 97.69 100 HIS A O 1
ATOM 749 N N . LEU A 1 101 ? -6.84 -5.164 11.227 1 97.88 101 LEU A N 1
ATOM 750 C CA . LEU A 1 101 ? -5.391 -5.324 11.227 1 97.88 101 LEU A CA 1
ATOM 751 C C . LEU A 1 101 ? -5.008 -6.801 11.227 1 97.88 101 LEU A C 1
ATOM 753 O O . LEU A 1 101 ? -4.121 -7.215 10.469 1 97.88 101 LEU A O 1
ATOM 757 N N . LEU A 1 102 ? -5.727 -7.609 11.953 1 95.62 102 LEU A N 1
ATOM 758 C CA . LEU A 1 102 ? -5.359 -9 12.18 1 95.62 102 LEU A CA 1
ATOM 759 C C . LEU A 1 102 ? -6.105 -9.922 11.219 1 95.62 102 LEU A C 1
ATOM 761 O O . LEU A 1 102 ? -5.723 -11.078 11.039 1 95.62 102 LEU A O 1
ATOM 765 N N . GLY A 1 103 ? -7.199 -9.492 10.594 1 93.69 103 GLY A N 1
ATOM 766 C CA . GLY A 1 103 ? -8.023 -10.305 9.719 1 93.69 103 GLY A CA 1
ATOM 767 C C . GLY A 1 103 ? -7.887 -9.945 8.258 1 93.69 103 GLY A C 1
ATOM 768 O O . GLY A 1 103 ? -8.883 -9.68 7.578 1 93.69 103 GLY A O 1
ATOM 769 N N . CYS A 1 104 ? -6.691 -10.039 7.734 1 91.25 104 CYS A N 1
ATOM 770 C CA . CYS A 1 104 ? -6.379 -9.578 6.387 1 91.25 104 CYS A CA 1
ATOM 771 C C . CYS A 1 104 ? -7.227 -10.305 5.352 1 91.25 104 CYS A C 1
ATOM 773 O O . CYS A 1 104 ? -7.715 -9.688 4.402 1 91.25 104 CYS A O 1
ATOM 775 N N . GLU A 1 105 ? -7.598 -11.57 5.539 1 94.69 105 GLU A N 1
ATOM 776 C CA . GLU A 1 105 ? -8.281 -12.391 4.547 1 94.69 105 GLU A CA 1
ATOM 777 C C . GLU A 1 105 ? -9.742 -11.969 4.391 1 94.69 105 GLU A C 1
ATOM 779 O O . GLU A 1 105 ? -10.406 -12.359 3.428 1 94.69 105 GLU A O 1
ATOM 784 N N . SER A 1 106 ? -10.156 -11.195 5.336 1 94.94 106 SER A N 1
ATOM 785 C CA . SER A 1 106 ? -11.562 -10.82 5.293 1 94.94 106 SER A CA 1
ATOM 786 C C . SER A 1 106 ? -11.734 -9.312 5.184 1 94.94 106 SER A C 1
ATOM 788 O O . SER A 1 106 ? -12.859 -8.805 5.172 1 94.94 106 SER A O 1
ATOM 790 N N . GLY A 1 107 ? -10.648 -8.609 5.145 1 96.69 107 GLY A N 1
ATOM 791 C CA . GLY A 1 107 ? -10.695 -7.16 5.16 1 96.69 107 GLY A CA 1
ATOM 792 C C . GLY A 1 107 ? -10.656 -6.547 3.771 1 96.69 107 GLY A C 1
ATOM 793 O O . GLY A 1 107 ? -11.133 -7.148 2.809 1 96.69 107 GLY A O 1
ATOM 794 N N . CYS A 1 108 ? -10.211 -5.348 3.664 1 98.31 108 CYS A N 1
ATOM 795 C CA . CYS A 1 108 ? -10.156 -4.547 2.447 1 98.31 108 CYS A CA 1
ATOM 796 C C . CYS A 1 108 ? -9.102 -5.082 1.489 1 98.31 108 CYS A C 1
ATOM 798 O O . CYS A 1 108 ? -7.914 -5.125 1.828 1 98.31 108 CYS A O 1
ATOM 800 N N . PRO A 1 109 ? -9.445 -5.453 0.3 1 98.62 109 PRO A N 1
ATOM 801 C CA . PRO A 1 109 ? -8.43 -5.949 -0.626 1 98.62 109 PRO A CA 1
ATOM 802 C C . PRO A 1 109 ? -7.496 -4.848 -1.125 1 98.62 109 PRO A C 1
ATOM 804 O O . PRO A 1 109 ? -6.402 -5.133 -1.619 1 98.62 109 PRO A O 1
ATOM 807 N N . ILE A 1 110 ? -7.938 -3.592 -1.027 1 98.81 110 ILE A N 1
ATOM 808 C CA . ILE A 1 110 ? -7.086 -2.488 -1.464 1 98.81 110 ILE A CA 1
ATOM 809 C C . ILE A 1 110 ? -5.871 -2.379 -0.546 1 98.81 110 ILE A C 1
ATOM 811 O O . ILE A 1 110 ? -4.73 -2.385 -1.015 1 98.81 110 ILE A O 1
ATOM 815 N N . SER A 1 111 ? -6.082 -2.354 0.777 1 98.69 111 SER A N 1
ATOM 816 C CA . SER A 1 111 ? -4.949 -2.283 1.695 1 98.69 111 SER A CA 1
ATOM 817 C C . SER A 1 111 ? -4.105 -3.553 1.633 1 98.69 111 SER A C 1
ATOM 819 O O . SER A 1 111 ? -2.898 -3.514 1.873 1 98.69 111 SER A O 1
ATOM 821 N N . ALA A 1 112 ? -4.703 -4.621 1.241 1 98.31 112 ALA A N 1
ATOM 822 C CA . ALA A 1 112 ? -3.982 -5.891 1.162 1 98.31 112 ALA A CA 1
ATOM 823 C C . ALA A 1 112 ? -3.096 -5.941 -0.079 1 98.31 112 ALA A C 1
ATOM 825 O O . ALA A 1 112 ? -2.07 -6.625 -0.088 1 98.31 112 ALA A O 1
ATOM 826 N N . LEU A 1 113 ? -3.443 -5.121 -1.163 1 98.5 113 LEU A N 1
ATOM 827 C CA . LEU A 1 113 ? -2.867 -5.461 -2.459 1 98.5 113 LEU A CA 1
ATOM 828 C C . LEU A 1 113 ? -2.365 -4.215 -3.176 1 98.5 113 LEU A C 1
ATOM 830 O O . LEU A 1 113 ? -1.846 -4.301 -4.293 1 98.5 113 LEU A O 1
ATOM 834 N N . ALA A 1 114 ? -2.418 -3.023 -2.646 1 98.5 114 ALA A N 1
ATOM 835 C CA . ALA A 1 114 ? -2.289 -1.762 -3.371 1 98.5 114 ALA A CA 1
ATOM 836 C C . ALA A 1 114 ? -0.973 -1.702 -4.141 1 98.5 114 ALA A C 1
ATOM 838 O O . ALA A 1 114 ? -0.943 -1.295 -5.301 1 98.5 114 ALA A O 1
ATOM 839 N N . SER A 1 115 ? 0.12 -2.123 -3.559 1 97.56 115 SER A N 1
ATOM 840 C CA . SER A 1 115 ? 1.432 -1.973 -4.18 1 97.56 115 SER A CA 1
ATOM 841 C C . SER A 1 115 ? 1.592 -2.916 -5.367 1 97.56 115 SER A C 1
ATOM 843 O O . SER A 1 115 ? 2.439 -2.693 -6.234 1 97.56 115 SER A O 1
ATOM 845 N N . GLU A 1 116 ? 0.758 -3.914 -5.457 1 97.75 116 GLU A N 1
ATOM 846 C CA . GLU A 1 116 ? 0.861 -4.914 -6.516 1 97.75 116 GLU A CA 1
ATOM 847 C C . GLU A 1 116 ? -0.026 -4.555 -7.703 1 97.75 116 GLU A C 1
ATOM 849 O O . GLU A 1 116 ? 0.19 -5.039 -8.812 1 97.75 116 GLU A O 1
ATOM 854 N N . MET A 1 117 ? -0.972 -3.711 -7.496 1 98.31 117 MET A N 1
ATOM 855 C CA . MET A 1 117 ? -2.045 -3.459 -8.453 1 98.31 117 MET A CA 1
ATOM 856 C C . MET A 1 117 ? -1.483 -2.959 -9.781 1 98.31 117 MET A C 1
ATOM 858 O O . MET A 1 117 ? -1.875 -3.439 -10.844 1 98.31 117 MET A O 1
ATOM 862 N N . PRO A 1 118 ? -0.49 -2.07 -9.773 1 97.31 118 PRO A N 1
ATOM 863 C CA . PRO A 1 118 ? -0.036 -1.512 -11.047 1 97.31 118 PRO A CA 1
ATOM 864 C C . PRO A 1 118 ? 0.694 -2.535 -11.914 1 97.31 118 PRO A C 1
ATOM 866 O O . PRO A 1 118 ? 0.905 -2.303 -13.102 1 97.31 118 PRO A O 1
ATOM 869 N N . ARG A 1 119 ? 1.073 -3.668 -11.398 1 96.19 119 ARG A N 1
ATOM 870 C CA . ARG A 1 119 ? 1.911 -4.641 -12.094 1 96.19 119 ARG A CA 1
ATOM 871 C C . ARG A 1 119 ? 1.07 -5.77 -12.68 1 96.19 119 ARG A C 1
ATOM 873 O O . ARG A 1 119 ? 1.61 -6.73 -13.234 1 96.19 119 ARG A O 1
ATOM 880 N N . GLN A 1 120 ? -0.217 -5.688 -12.523 1 97.38 120 GLN A N 1
ATOM 881 C CA . GLN A 1 120 ? -1.11 -6.75 -12.969 1 97.38 120 GLN A CA 1
ATOM 882 C C . GLN A 1 120 ? -1.517 -6.551 -14.43 1 97.38 120 GLN A C 1
ATOM 884 O O . GLN A 1 120 ? -1.205 -5.52 -15.031 1 97.38 120 GLN A O 1
ATOM 889 N N . SER A 1 121 ? -2.201 -7.586 -15 1 97.69 121 SER A N 1
ATOM 890 C CA . SER A 1 121 ? -2.762 -7.477 -16.344 1 97.69 121 SER A CA 1
ATOM 891 C C . SER A 1 121 ? -3.791 -6.352 -16.422 1 97.69 121 SER A C 1
ATOM 893 O O . SER A 1 121 ? -4.34 -5.934 -15.398 1 97.69 121 SER A O 1
ATOM 895 N N . PRO A 1 122 ? -4.082 -5.84 -17.594 1 98 122 PRO A N 1
ATOM 896 C CA . PRO A 1 122 ? -5.027 -4.73 -17.734 1 98 122 PRO A CA 1
ATOM 897 C C . PRO A 1 122 ? -6.383 -5.02 -17.109 1 98 122 PRO A C 1
ATOM 899 O O . PRO A 1 122 ? -6.957 -4.152 -16.438 1 98 122 PRO A O 1
ATOM 902 N N . GLU A 1 123 ? -6.879 -6.207 -17.25 1 98 123 GLU A N 1
ATOM 903 C CA . GLU A 1 123 ? -8.195 -6.527 -16.703 1 98 123 GLU A CA 1
ATOM 904 C C . GLU A 1 123 ? -8.18 -6.504 -15.18 1 98 123 GLU A C 1
ATOM 906 O O . GLU A 1 123 ? -9.133 -6.039 -14.555 1 98 123 GLU A O 1
ATOM 911 N N . VAL A 1 124 ? -7.129 -6.992 -14.594 1 98.44 124 VAL A N 1
ATOM 912 C CA . VAL A 1 124 ? -7.004 -7 -13.141 1 98.44 124 VAL A CA 1
ATOM 913 C C . VAL A 1 124 ? -6.773 -5.582 -12.633 1 98.44 124 VAL A C 1
ATOM 915 O O . VAL A 1 124 ? -7.316 -5.191 -11.602 1 98.44 124 VAL A O 1
ATOM 918 N N . ARG A 1 125 ? -6.004 -4.785 -13.367 1 98.44 125 ARG A N 1
ATOM 919 C CA . ARG A 1 125 ? -5.809 -3.383 -13.008 1 98.44 125 ARG A CA 1
ATOM 920 C C . ARG A 1 125 ? -7.129 -2.625 -13.031 1 98.44 125 ARG A C 1
ATOM 922 O O . ARG A 1 125 ? -7.398 -1.813 -12.141 1 98.44 125 ARG A O 1
ATOM 929 N N . ASP A 1 126 ? -7.938 -2.893 -13.984 1 98.5 126 ASP A N 1
ATOM 930 C CA . ASP A 1 126 ? -9.195 -2.17 -14.141 1 98.5 126 ASP A CA 1
ATOM 931 C C . ASP A 1 126 ? -10.125 -2.412 -12.953 1 98.5 126 ASP A C 1
ATOM 933 O O . ASP A 1 126 ? -10.68 -1.468 -12.391 1 98.5 126 ASP A O 1
ATOM 937 N N . ILE A 1 127 ? -10.25 -3.684 -12.617 1 98.56 127 ILE A N 1
ATOM 938 C CA . ILE A 1 127 ? -11.148 -3.98 -11.508 1 98.56 127 ILE A CA 1
ATOM 939 C C . ILE A 1 127 ? -10.555 -3.451 -10.211 1 98.56 127 ILE A C 1
ATOM 941 O O . ILE A 1 127 ? -11.281 -2.992 -9.328 1 98.56 127 ILE A O 1
ATOM 945 N N . SER A 1 128 ? -9.266 -3.482 -10.047 1 98.56 128 SER A N 1
ATOM 946 C CA . SER A 1 128 ? -8.609 -2.943 -8.859 1 98.56 128 SER A CA 1
ATOM 947 C C . SER A 1 128 ? -8.82 -1.438 -8.742 1 98.56 128 SER A C 1
ATOM 949 O O . SER A 1 128 ? -9.156 -0.935 -7.668 1 98.56 128 SER A O 1
ATOM 951 N N . ALA A 1 129 ? -8.656 -0.747 -9.875 1 98.62 129 ALA A N 1
ATOM 952 C CA . ALA A 1 129 ? -8.898 0.693 -9.906 1 98.62 129 ALA A CA 1
ATOM 953 C C . ALA A 1 129 ? -10.344 1.015 -9.539 1 98.62 129 ALA A C 1
ATOM 955 O O . ALA A 1 129 ? -10.609 1.977 -8.82 1 98.62 129 ALA A O 1
ATOM 956 N N . SER A 1 130 ? -11.203 0.231 -10.039 1 98.44 130 SER A N 1
ATOM 957 C CA . SER A 1 130 ? -12.617 0.407 -9.719 1 98.44 130 SER A CA 1
ATOM 958 C C . SER A 1 130 ? -12.867 0.256 -8.227 1 98.44 130 SER A C 1
ATOM 960 O O . SER A 1 130 ? -13.672 0.987 -7.645 1 98.44 130 SER A O 1
ATOM 962 N N . ARG A 1 131 ? -12.164 -0.687 -7.598 1 98.38 131 ARG A N 1
ATOM 963 C CA . ARG A 1 131 ? -12.297 -0.893 -6.16 1 98.38 131 ARG A CA 1
ATOM 964 C C . ARG A 1 131 ? -11.758 0.303 -5.383 1 98.38 131 ARG A C 1
ATOM 966 O O . ARG A 1 131 ? -12.328 0.703 -4.367 1 98.38 131 ARG A O 1
ATOM 973 N N . VAL A 1 132 ? -10.672 0.858 -5.844 1 98.75 132 VAL A N 1
ATOM 974 C CA . VAL A 1 132 ? -10.109 2.047 -5.211 1 98.75 132 VAL A CA 1
ATOM 975 C C . VAL A 1 132 ? -11.117 3.197 -5.293 1 98.75 132 VAL A C 1
ATOM 977 O O . VAL A 1 132 ? -11.414 3.842 -4.285 1 98.75 132 VAL A O 1
ATOM 980 N N . SER A 1 133 ? -11.695 3.404 -6.488 1 98.44 133 SER A N 1
ATOM 981 C CA . SER A 1 133 ? -12.703 4.449 -6.68 1 98.44 133 SER A CA 1
ATOM 982 C C . SER A 1 133 ? -13.93 4.199 -5.812 1 98.44 133 SER A C 1
ATOM 984 O O . SER A 1 133 ? -14.516 5.145 -5.277 1 98.44 133 SER A O 1
ATOM 986 N N . GLY A 1 134 ? -14.273 2.953 -5.738 1 97.94 134 GLY A N 1
ATOM 987 C CA . GLY A 1 134 ? -15.398 2.6 -4.883 1 97.94 134 GLY A CA 1
ATOM 988 C C . GLY A 1 134 ? -15.164 2.939 -3.422 1 97.94 134 GLY A C 1
ATOM 989 O O . GLY A 1 134 ? -16.062 3.436 -2.744 1 97.94 134 GLY A O 1
ATOM 990 N N . LEU A 1 135 ? -13.984 2.666 -2.885 1 98.5 135 LEU A N 1
ATOM 991 C CA . LEU A 1 135 ? -13.656 2.984 -1.498 1 98.5 135 LEU A CA 1
ATOM 992 C C . LEU A 1 135 ? -13.672 4.492 -1.267 1 98.5 135 LEU A C 1
ATOM 994 O O . LEU A 1 135 ? -14.18 4.961 -0.245 1 98.5 135 LEU A O 1
ATOM 998 N N . VAL A 1 136 ? -13.156 5.281 -2.223 1 98.56 136 VAL A N 1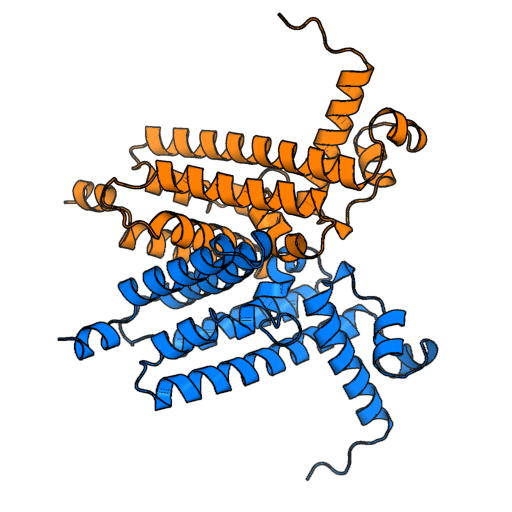
ATOM 999 C CA . VAL A 1 136 ? -13.227 6.738 -2.139 1 98.56 136 VAL A CA 1
ATOM 1000 C C . VAL A 1 136 ? -14.68 7.18 -2.043 1 98.56 136 VAL A C 1
ATOM 1002 O O . VAL A 1 136 ? -15.016 8.086 -1.27 1 98.56 136 VAL A O 1
ATOM 1005 N N . GLY A 1 137 ? -15.516 6.555 -2.85 1 97.69 137 GLY A N 1
ATOM 1006 C CA . GLY A 1 137 ? -16.938 6.844 -2.799 1 97.69 137 GLY A CA 1
ATOM 1007 C C . GLY A 1 137 ? -17.562 6.566 -1.443 1 97.69 137 GLY A C 1
ATOM 1008 O O . GLY A 1 137 ? -18.359 7.355 -0.948 1 97.69 137 GLY A O 1
ATOM 1009 N N . VAL A 1 138 ? -17.219 5.461 -0.815 1 97.81 138 VAL A N 1
ATOM 1010 C CA . VAL A 1 138 ? -17.719 5.102 0.508 1 97.81 138 VAL A CA 1
ATOM 1011 C C . VAL A 1 138 ? -17.266 6.141 1.531 1 97.81 138 VAL A C 1
ATOM 1013 O O . VAL A 1 138 ? -18.062 6.57 2.381 1 97.81 138 VAL A O 1
ATOM 1016 N N . VAL A 1 139 ? -16.031 6.566 1.483 1 98.62 139 VAL A N 1
ATOM 1017 C CA . VAL A 1 139 ? -15.508 7.578 2.393 1 98.62 139 VAL A CA 1
ATOM 1018 C C . VAL A 1 139 ? -16.25 8.898 2.184 1 98.62 139 VAL A C 1
ATOM 1020 O O . VAL A 1 139 ? -16.625 9.562 3.148 1 98.62 139 VAL A O 1
ATOM 1023 N N . ARG A 1 140 ? -16.453 9.242 0.918 1 98.06 140 ARG A N 1
ATOM 1024 C CA . ARG A 1 140 ? -17.172 10.477 0.591 1 98.06 140 ARG A CA 1
ATOM 1025 C C . ARG A 1 140 ? -18.547 10.508 1.235 1 98.06 140 ARG A C 1
ATOM 1027 O O . ARG A 1 140 ? -18.984 11.547 1.722 1 98.06 140 ARG A O 1
ATOM 1034 N N . GLN A 1 141 ? -19.203 9.422 1.271 1 96.81 141 GLN A N 1
ATOM 1035 C CA . GLN A 1 141 ? -20.562 9.32 1.802 1 96.81 141 GLN A CA 1
ATOM 1036 C C . GLN A 1 141 ? -20.578 9.531 3.312 1 96.81 141 GLN A C 1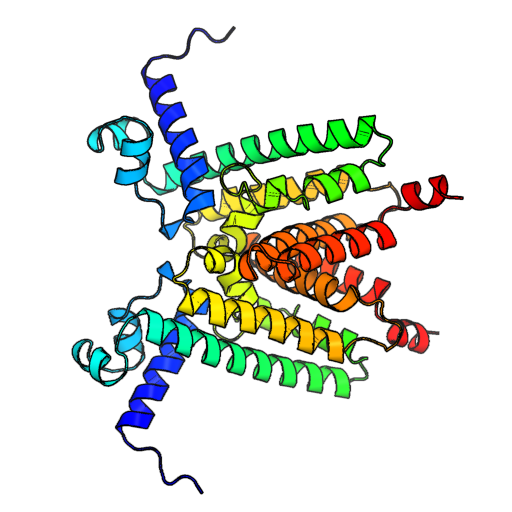
ATOM 1038 O O . GLN A 1 141 ? -21.594 9.898 3.885 1 96.81 141 GLN A O 1
ATOM 1043 N N . ALA A 1 142 ? -19.453 9.328 3.949 1 97.31 142 ALA A N 1
ATOM 1044 C CA . ALA A 1 142 ? -19.375 9.43 5.402 1 97.31 142 ALA A CA 1
ATOM 1045 C C . ALA A 1 142 ? -18.969 10.836 5.832 1 97.31 142 ALA A C 1
ATOM 1047 O O . ALA A 1 142 ? -18.953 11.148 7.023 1 97.31 142 ALA A O 1
ATOM 1048 N N . LEU A 1 143 ? -18.609 11.672 4.895 1 96.94 143 LEU A N 1
ATOM 1049 C CA . LEU A 1 143 ? -18.062 12.992 5.195 1 96.94 143 LEU A CA 1
ATOM 1050 C C . LEU A 1 143 ? -19.188 14.008 5.398 1 96.94 143 LEU A C 1
ATOM 1052 O O . LEU A 1 143 ? -20.234 13.914 4.766 1 96.94 143 LEU A O 1
ATOM 1056 N N . PRO A 1 144 ? -18.922 14.977 6.262 1 92.38 144 PRO A N 1
ATOM 1057 C CA . PRO A 1 144 ? -19.844 16.094 6.324 1 92.38 144 PRO A CA 1
ATOM 1058 C C . PRO A 1 144 ? -19.922 16.891 5.016 1 92.38 144 PRO A C 1
ATOM 1060 O O . PRO A 1 144 ? -18.984 16.828 4.203 1 92.38 144 PRO A O 1
ATOM 1063 N N . ALA A 1 145 ? -20.938 17.594 4.832 1 88 145 ALA A N 1
ATOM 1064 C CA . ALA A 1 145 ? -21.219 18.312 3.588 1 88 145 ALA A CA 1
ATOM 1065 C C . ALA A 1 145 ? -20.156 19.375 3.324 1 88 145 ALA A C 1
ATOM 1067 O O . ALA A 1 145 ? -19.859 19.703 2.17 1 88 145 ALA A O 1
ATOM 1068 N N . ASP A 1 146 ? -19.578 19.828 4.375 1 89.25 146 ASP A N 1
ATOM 1069 C CA . ASP A 1 146 ? -18.641 20.938 4.211 1 89.25 146 ASP A CA 1
ATOM 1070 C C . ASP A 1 146 ? -17.203 20.438 4.09 1 89.25 146 ASP A C 1
ATOM 1072 O O . ASP A 1 146 ? -16.266 21.234 4.09 1 89.25 146 ASP A O 1
ATOM 1076 N N . ALA A 1 147 ? -17.281 19.109 3.932 1 89.75 147 ALA A N 1
ATOM 1077 C CA . ALA A 1 147 ? -15.938 18.594 3.738 1 89.75 147 ALA A CA 1
ATOM 1078 C C . ALA A 1 147 ? -15.398 18.969 2.359 1 89.75 147 ALA A C 1
ATOM 1080 O O . ALA A 1 147 ? -16.141 18.984 1.378 1 89.75 147 ALA A O 1
ATOM 1081 N N . GLY A 1 148 ? -14.359 19.609 2.129 1 89.75 148 GLY A N 1
ATOM 1082 C CA . GLY A 1 148 ? -13.711 20.031 0.895 1 89.75 148 GLY A CA 1
ATOM 1083 C C . GLY A 1 148 ? -13.602 18.906 -0.124 1 89.75 148 GLY A C 1
ATOM 1084 O O . GLY A 1 148 ? -13.719 17.734 0.224 1 89.75 148 GLY A O 1
ATOM 1085 N N . PRO A 1 149 ? -13.586 19.141 -1.379 1 89.94 149 PRO A N 1
ATOM 1086 C CA . PRO A 1 149 ? -13.609 18.172 -2.479 1 89.94 149 PRO A CA 1
ATOM 1087 C C . PRO A 1 149 ? -12.469 17.156 -2.406 1 89.94 149 PRO A C 1
ATOM 1089 O O . PRO A 1 149 ? -12.562 16.078 -2.979 1 89.94 149 PRO A O 1
ATOM 1092 N N . HIS A 1 150 ? -11.453 17.406 -1.679 1 92.81 150 HIS A N 1
ATOM 1093 C CA . HIS A 1 150 ? -10.266 16.547 -1.646 1 92.81 150 HIS A CA 1
ATOM 1094 C C . HIS A 1 150 ? -10.281 15.625 -0.438 1 92.81 150 HIS A C 1
ATOM 1096 O O . HIS A 1 150 ? -9.477 14.695 -0.353 1 92.81 150 HIS A O 1
ATOM 1102 N N . ALA A 1 151 ? -11.195 15.828 0.405 1 98 151 ALA A N 1
ATOM 1103 C CA . ALA A 1 151 ? -11.18 15.164 1.703 1 98 151 ALA A CA 1
ATOM 1104 C C . ALA A 1 151 ? -11.289 13.648 1.542 1 98 151 ALA A C 1
ATOM 1106 O O . ALA A 1 151 ? -10.562 12.891 2.186 1 98 151 ALA A O 1
ATOM 1107 N N . ALA A 1 152 ? -12.172 13.172 0.697 1 98.69 152 ALA A N 1
ATOM 1108 C CA . ALA A 1 152 ? -12.43 11.742 0.571 1 98.69 152 ALA A CA 1
ATOM 1109 C C . ALA A 1 152 ? -11.18 11 0.107 1 98.69 152 ALA A C 1
ATOM 1111 O O . ALA A 1 152 ? -10.836 9.953 0.654 1 98.69 152 ALA A O 1
ATOM 1112 N N . MET A 1 153 ? -10.484 11.547 -0.887 1 98.88 153 MET A N 1
ATOM 1113 C CA . MET A 1 153 ? -9.273 10.922 -1.407 1 98.88 153 MET A CA 1
ATOM 1114 C C . MET A 1 153 ? -8.148 10.969 -0.376 1 98.88 153 MET A C 1
ATOM 1116 O O . MET A 1 153 ? -7.445 9.977 -0.176 1 98.88 153 MET A O 1
ATOM 1120 N N . ALA A 1 154 ? -8 12.102 0.287 1 98.75 154 ALA A N 1
ATOM 1121 C CA . ALA A 1 154 ? -6.961 12.234 1.301 1 98.75 154 ALA A CA 1
ATOM 1122 C C . ALA A 1 154 ? -7.18 11.258 2.449 1 98.75 154 ALA A C 1
ATOM 1124 O O . ALA A 1 154 ? -6.234 10.625 2.924 1 98.75 154 ALA A O 1
ATOM 1125 N N . ILE A 1 155 ? -8.422 11.133 2.865 1 98.88 155 ILE A N 1
ATOM 1126 C CA . ILE A 1 155 ? -8.758 10.227 3.957 1 98.88 155 ILE A CA 1
ATOM 1127 C C . ILE A 1 155 ? -8.531 8.781 3.516 1 98.88 155 ILE A C 1
ATOM 1129 O O . ILE A 1 155 ? -7.957 7.98 4.258 1 98.88 155 ILE A O 1
ATOM 1133 N N . THR A 1 156 ? -8.961 8.422 2.289 1 98.94 156 THR A N 1
ATOM 1134 C CA . THR A 1 156 ? -8.773 7.074 1.77 1 98.94 156 THR A CA 1
ATOM 1135 C C . THR A 1 156 ? -7.293 6.707 1.738 1 98.94 156 THR A C 1
ATOM 1137 O O . THR A 1 156 ? -6.91 5.609 2.145 1 98.94 156 THR A O 1
ATOM 1140 N N . SER A 1 157 ? -6.461 7.645 1.265 1 98.94 157 SER A N 1
ATOM 1141 C CA . SER A 1 157 ? -5.02 7.434 1.227 1 98.94 157 SER A CA 1
ATOM 1142 C C . SER A 1 157 ? -4.461 7.168 2.621 1 98.94 157 SER A C 1
ATOM 1144 O O . SER A 1 157 ? -3.645 6.262 2.805 1 98.94 157 SER A O 1
ATOM 1146 N N . ASN A 1 158 ? -4.918 7.953 3.564 1 98.94 158 ASN A N 1
ATOM 1147 C CA . ASN A 1 158 ? -4.438 7.812 4.934 1 98.94 158 ASN A CA 1
ATOM 1148 C C . ASN A 1 158 ? -4.887 6.488 5.551 1 98.94 158 ASN A C 1
ATOM 1150 O O . ASN A 1 158 ? -4.102 5.812 6.215 1 98.94 158 ASN A O 1
ATOM 1154 N N . LEU A 1 159 ? -6.145 6.059 5.32 1 98.94 159 LEU A N 1
ATOM 1155 C CA . LEU A 1 159 ? -6.68 4.793 5.816 1 98.94 159 LEU A CA 1
ATOM 1156 C C . LEU A 1 159 ? -5.867 3.615 5.285 1 98.94 159 LEU A C 1
ATOM 1158 O O . LEU A 1 159 ? -5.363 2.803 6.062 1 98.94 159 LEU A O 1
ATOM 1162 N N . VAL A 1 160 ? -5.742 3.584 3.984 1 98.94 160 VAL A N 1
ATOM 1163 C CA . VAL A 1 160 ? -5.086 2.463 3.322 1 98.94 160 VAL A CA 1
ATOM 1164 C C . VAL A 1 160 ? -3.605 2.438 3.693 1 98.94 160 VAL A C 1
ATOM 1166 O O . VAL A 1 160 ? -3.062 1.387 4.043 1 98.94 160 VAL A O 1
ATOM 1169 N N . GLY A 1 161 ? -2.98 3.635 3.641 1 98.94 161 GLY A N 1
ATOM 1170 C CA . GLY A 1 161 ? -1.577 3.715 4.016 1 98.94 161 GLY A CA 1
ATOM 1171 C C . GLY A 1 161 ? -1.315 3.281 5.445 1 98.94 161 GLY A C 1
ATOM 1172 O O . GLY A 1 161 ? -0.364 2.541 5.711 1 98.94 161 GLY A O 1
ATOM 1173 N N . ALA A 1 162 ? -2.156 3.705 6.363 1 98.94 162 ALA A N 1
ATOM 1174 C CA . ALA A 1 162 ? -1.988 3.357 7.773 1 98.94 162 ALA A CA 1
ATOM 1175 C C . ALA A 1 162 ? -2.098 1.85 7.984 1 98.94 162 ALA A C 1
ATOM 1177 O O . ALA A 1 162 ? -1.297 1.258 8.711 1 98.94 162 ALA A O 1
ATOM 1178 N N . MET A 1 163 ? -3.098 1.274 7.383 1 98.88 163 MET A N 1
ATOM 1179 C CA . MET A 1 163 ? -3.309 -0.163 7.531 1 98.88 163 MET A CA 1
ATOM 1180 C C . MET A 1 163 ? -2.121 -0.946 6.984 1 98.88 163 MET A C 1
ATOM 1182 O O . MET A 1 163 ? -1.632 -1.874 7.633 1 98.88 163 MET A O 1
ATOM 1186 N N . GLN A 1 164 ? -1.623 -0.57 5.84 1 98.81 164 GLN A N 1
ATOM 1187 C CA . GLN A 1 164 ? -0.484 -1.247 5.227 1 98.81 164 GLN A CA 1
ATOM 1188 C C . GLN A 1 164 ? 0.772 -1.087 6.082 1 98.81 164 GLN A C 1
ATOM 1190 O O . GLN A 1 164 ? 1.5 -2.055 6.309 1 98.81 164 GLN A O 1
ATOM 1195 N N . LEU A 1 165 ? 1.043 0.119 6.496 1 98.88 165 LEU A N 1
ATOM 1196 C CA . LEU A 1 165 ? 2.266 0.377 7.246 1 98.88 165 LEU A CA 1
ATOM 1197 C C . LEU A 1 165 ? 2.207 -0.279 8.625 1 98.88 165 LEU A C 1
ATOM 1199 O O . LEU A 1 165 ? 3.229 -0.728 9.148 1 98.88 165 LEU A O 1
ATOM 1203 N N . ALA A 1 166 ? 1.021 -0.292 9.227 1 98.88 166 ALA A N 1
ATOM 1204 C CA . ALA A 1 166 ? 0.863 -1.016 10.484 1 98.88 166 ALA A CA 1
ATOM 1205 C C . ALA A 1 166 ? 1.229 -2.488 10.32 1 98.88 166 ALA A C 1
ATOM 1207 O O . ALA A 1 166 ? 1.964 -3.047 11.141 1 98.88 166 ALA A O 1
ATOM 1208 N N . ARG A 1 167 ? 0.796 -3.102 9.273 1 98.62 167 ARG A N 1
ATOM 1209 C CA . ARG A 1 167 ? 1.11 -4.504 9.016 1 98.62 167 ARG A CA 1
ATOM 1210 C C . ARG A 1 167 ? 2.596 -4.688 8.727 1 98.62 167 ARG A C 1
ATOM 1212 O O . ARG A 1 167 ? 3.191 -5.691 9.133 1 98.62 167 ARG A O 1
ATOM 1219 N N . ALA A 1 168 ? 3.156 -3.73 7.996 1 98.56 168 ALA A N 1
ATOM 1220 C CA . ALA A 1 168 ? 4.586 -3.793 7.703 1 98.56 168 ALA A CA 1
ATOM 1221 C C . ALA A 1 168 ? 5.414 -3.721 8.984 1 98.56 168 ALA A C 1
ATOM 1223 O O . ALA A 1 168 ? 6.453 -4.375 9.094 1 98.56 168 ALA A O 1
ATOM 1224 N N . LEU A 1 169 ? 4.953 -2.922 9.891 1 98.56 169 LEU A N 1
ATOM 1225 C CA . LEU A 1 169 ? 5.656 -2.777 11.164 1 98.56 169 LEU A CA 1
ATOM 1226 C C . LEU A 1 169 ? 5.473 -4.016 12.031 1 98.56 169 LEU A C 1
ATOM 1228 O O . LEU A 1 169 ? 6.359 -4.371 12.812 1 98.56 169 LEU A O 1
ATOM 1232 N N . GLY A 1 170 ? 4.277 -4.676 11.883 1 96.81 170 GLY A N 1
ATOM 1233 C CA . GLY A 1 170 ? 4.039 -5.918 12.602 1 96.81 170 GLY A CA 1
ATOM 1234 C C . GLY A 1 170 ? 3.035 -5.773 13.727 1 96.81 170 GLY A C 1
ATOM 1235 O O . GLY A 1 170 ? 2.596 -4.664 14.039 1 96.81 170 GLY A O 1
ATOM 1236 N N . ASP A 1 171 ? 2.625 -6.926 14.273 1 95.69 171 ASP A N 1
ATOM 1237 C CA . ASP A 1 171 ? 1.672 -6.98 15.375 1 95.69 171 ASP A CA 1
ATOM 1238 C C . ASP A 1 171 ? 2.332 -6.582 16.703 1 95.69 171 ASP A C 1
ATOM 1240 O O . ASP A 1 171 ? 2.643 -7.438 17.531 1 95.69 171 ASP A O 1
ATOM 1244 N N . ASN A 1 172 ? 2.537 -5.32 16.906 1 97.25 172 ASN A N 1
ATOM 1245 C CA . ASN A 1 172 ? 3.213 -4.742 18.062 1 97.25 172 ASN A CA 1
ATOM 1246 C C . ASN A 1 172 ? 2.738 -3.316 18.328 1 97.25 172 ASN A C 1
ATOM 1248 O O . ASN A 1 172 ? 1.803 -2.836 17.688 1 97.25 172 ASN A O 1
ATOM 1252 N N . GLU A 1 173 ? 3.277 -2.662 19.234 1 97.25 173 GLU A N 1
ATOM 1253 C CA . GLU A 1 173 ? 2.838 -1.338 19.656 1 97.25 173 GLU A CA 1
ATOM 1254 C C . GLU A 1 173 ? 3.037 -0.307 18.547 1 97.25 173 GLU A C 1
ATOM 1256 O O . GLU A 1 173 ? 2.225 0.607 18.391 1 97.25 173 GLU A O 1
ATOM 1261 N N . GLN A 1 174 ? 4.109 -0.481 17.781 1 97.31 174 GLN A N 1
ATOM 1262 C CA . GLN A 1 174 ? 4.367 0.461 16.703 1 97.31 174 GLN A CA 1
ATOM 1263 C C . GLN A 1 174 ? 3.295 0.363 15.625 1 97.31 174 GLN A C 1
ATOM 1265 O O . GLN A 1 174 ? 2.838 1.382 15.102 1 97.31 174 GLN A O 1
ATOM 1270 N N . GLY A 1 175 ? 2.938 -0.896 15.273 1 98.31 175 GLY A N 1
ATOM 1271 C CA . GLY A 1 175 ? 1.851 -1.087 14.328 1 98.31 175 GLY A CA 1
ATOM 1272 C C . GLY A 1 175 ? 0.545 -0.467 14.789 1 98.31 175 GLY A C 1
ATOM 1273 O O . GLY A 1 175 ? -0.136 0.205 14.008 1 98.31 175 GLY A O 1
ATOM 1274 N N . ARG A 1 176 ? 0.221 -0.611 16.062 1 98.25 176 ARG A N 1
ATOM 1275 C CA . ARG A 1 176 ? -1.012 -0.055 16.609 1 98.25 176 ARG A CA 1
ATOM 1276 C C . ARG A 1 176 ? -0.943 1.468 16.672 1 98.25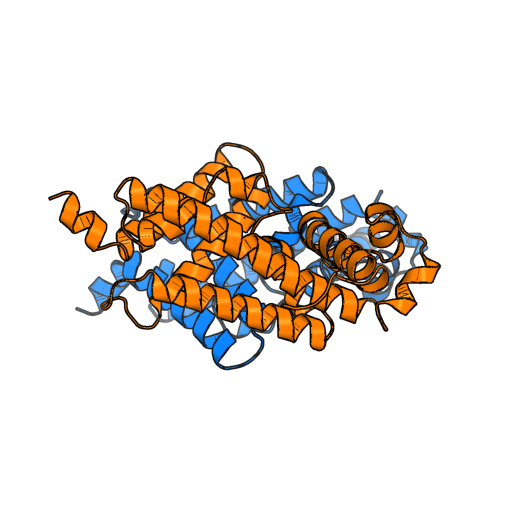 176 ARG A C 1
ATOM 1278 O O . ARG A 1 176 ? -1.954 2.148 16.5 1 98.25 176 ARG A O 1
ATOM 1285 N N . ALA A 1 177 ? 0.256 1.971 16.953 1 98.44 177 ALA A N 1
ATOM 1286 C CA . ALA A 1 177 ? 0.443 3.418 17 1 98.44 177 ALA A CA 1
ATOM 1287 C C . ALA A 1 177 ? 0.194 4.043 15.625 1 98.44 177 ALA A C 1
ATOM 1289 O O . ALA A 1 177 ? -0.311 5.164 15.531 1 98.44 177 ALA A O 1
ATOM 1290 N N . MET A 1 178 ? 0.555 3.33 14.57 1 98.75 178 MET A N 1
ATOM 1291 C CA . MET A 1 178 ? 0.31 3.795 13.203 1 98.75 178 MET A CA 1
ATOM 1292 C C . MET A 1 178 ? -1.183 3.99 12.953 1 98.75 178 MET A C 1
ATOM 1294 O O . MET A 1 178 ? -1.598 5.023 12.43 1 98.75 178 MET A O 1
ATOM 1298 N N . LEU A 1 179 ? -2.01 3.02 13.375 1 98.88 179 LEU A N 1
ATOM 1299 C CA . LEU A 1 179 ? -3.457 3.119 13.219 1 98.88 179 LEU A CA 1
ATOM 1300 C C . LEU A 1 179 ? -4.016 4.27 14.047 1 98.88 179 LEU A C 1
ATOM 1302 O O . LEU A 1 179 ? -4.844 5.047 13.562 1 98.88 179 LEU A O 1
ATOM 1306 N N . ALA A 1 180 ? -3.551 4.367 15.273 1 98.75 180 ALA A N 1
ATOM 1307 C CA . ALA A 1 180 ? -4.043 5.398 16.188 1 98.75 180 ALA A CA 1
ATOM 1308 C C . ALA A 1 180 ? -3.721 6.793 15.656 1 98.75 180 ALA A C 1
ATOM 1310 O O . ALA A 1 180 ? -4.543 7.707 15.758 1 98.75 180 ALA A O 1
ATOM 1311 N N . ALA A 1 181 ? -2.557 6.961 15.141 1 98.75 181 ALA A N 1
ATOM 1312 C CA . ALA A 1 181 ? -2.133 8.25 14.594 1 98.75 181 ALA A CA 1
ATOM 1313 C C . ALA A 1 181 ? -3.027 8.672 13.438 1 98.75 181 ALA A C 1
ATOM 1315 O O . ALA A 1 181 ? -3.445 9.836 13.359 1 98.75 181 ALA A O 1
ATOM 1316 N N . ALA A 1 182 ? -3.303 7.746 12.547 1 98.81 182 ALA A N 1
ATOM 1317 C CA . ALA A 1 182 ? -4.164 8.047 11.406 1 98.81 182 ALA A CA 1
ATOM 1318 C C . ALA A 1 182 ? -5.582 8.375 11.867 1 98.81 182 ALA A C 1
ATOM 1320 O O . ALA A 1 182 ? -6.203 9.32 11.367 1 98.81 182 ALA A O 1
ATOM 1321 N N . ARG A 1 183 ? -6.105 7.598 12.836 1 98.69 183 ARG A N 1
ATOM 1322 C CA . ARG A 1 183 ? -7.426 7.895 13.391 1 98.69 183 ARG A CA 1
ATOM 1323 C C . ARG A 1 183 ? -7.496 9.32 13.906 1 98.69 183 ARG A C 1
ATOM 1325 O O . ARG A 1 183 ? -8.391 10.086 13.539 1 98.69 183 ARG A O 1
ATOM 1332 N N . GLN A 1 184 ? -6.535 9.625 14.711 1 97.81 184 GLN A N 1
ATOM 1333 C CA . GLN A 1 184 ? -6.52 10.938 15.344 1 97.81 184 GLN A CA 1
ATOM 1334 C C . GLN A 1 184 ? -6.414 12.055 14.305 1 97.81 184 GLN A C 1
ATOM 1336 O O . GLN A 1 184 ? -7.145 13.047 14.367 1 97.81 184 GLN A O 1
ATOM 1341 N N . SER A 1 185 ? -5.543 11.891 13.367 1 97.56 185 SER A N 1
ATOM 1342 C CA . SER A 1 185 ? -5.312 12.898 12.344 1 97.56 185 SER A CA 1
ATOM 1343 C C . SER A 1 185 ? -6.57 13.141 11.516 1 97.56 185 SER A C 1
ATOM 1345 O O . SER A 1 185 ? -6.965 14.289 11.297 1 97.56 185 SER A O 1
ATOM 1347 N N . ILE A 1 186 ? -7.199 12.047 11.039 1 98.19 186 ILE A N 1
ATOM 1348 C CA . ILE A 1 186 ? -8.375 12.156 10.18 1 98.19 186 ILE A CA 1
ATOM 1349 C C . ILE A 1 186 ? -9.523 12.797 10.953 1 98.19 186 ILE A C 1
ATOM 1351 O O . ILE A 1 186 ? -10.156 13.734 10.469 1 98.19 186 ILE A O 1
ATOM 1355 N N . LEU A 1 187 ? -9.766 12.336 12.164 1 97.25 187 LEU A N 1
ATOM 1356 C CA . LEU A 1 187 ? -10.914 12.805 12.922 1 97.25 187 LEU A CA 1
ATOM 1357 C C . LEU A 1 187 ? -10.719 14.242 13.391 1 97.25 187 LEU A C 1
ATOM 1359 O O . LEU A 1 187 ? -11.664 15.031 13.391 1 97.25 187 LEU A O 1
ATOM 1363 N N . ASP A 1 188 ? -9.477 14.602 13.766 1 95.06 188 ASP A N 1
ATOM 1364 C CA . ASP A 1 188 ? -9.188 15.977 14.164 1 95.06 188 ASP A CA 1
ATOM 1365 C C . ASP A 1 188 ? -9.469 16.953 13.016 1 95.06 188 ASP A C 1
ATOM 1367 O O . ASP A 1 188 ? -9.922 18.078 13.242 1 95.06 188 ASP A O 1
ATOM 1371 N N . GLN A 1 189 ? -9.242 16.516 11.844 1 94.88 189 GLN A N 1
ATOM 1372 C CA . GLN A 1 189 ? -9.305 17.438 10.719 1 94.88 189 GLN A CA 1
ATOM 1373 C C . GLN A 1 189 ? -10.703 17.469 10.109 1 94.88 189 GLN A C 1
ATOM 1375 O O . GLN A 1 189 ? -11.148 18.516 9.633 1 94.88 189 GLN A O 1
ATOM 1380 N N . TYR A 1 190 ? -11.414 16.312 10.188 1 96.12 190 TYR A N 1
ATOM 1381 C CA . TYR A 1 190 ? -12.562 16.25 9.289 1 96.12 190 TYR A CA 1
ATOM 1382 C C . TYR A 1 190 ? -13.844 15.93 10.062 1 96.12 190 TYR A C 1
ATOM 1384 O O . TYR A 1 190 ? -14.945 15.992 9.508 1 96.12 190 TYR A O 1
ATOM 1392 N N . ASP A 1 191 ? -13.68 15.523 11.305 1 93.69 191 ASP A N 1
ATOM 1393 C CA . ASP A 1 191 ? -14.883 15.133 12.031 1 93.69 191 ASP A CA 1
ATOM 1394 C C . ASP A 1 191 ? -15.469 16.297 12.82 1 93.69 191 ASP A C 1
ATOM 1396 O O . ASP A 1 191 ? -15.289 16.391 14.039 1 93.69 191 ASP A O 1
ATOM 1400 N N . SER A 1 192 ? -16.141 17.266 12.273 1 82.31 192 SER A N 1
ATOM 1401 C CA . SER A 1 192 ? -16.734 18.438 12.914 1 82.31 192 SER A CA 1
ATOM 1402 C C . SER A 1 192 ? -17.891 18.047 13.82 1 82.31 192 SER A C 1
ATOM 1404 O O . SER A 1 192 ? -18.156 18.734 14.812 1 82.31 192 SER A O 1
ATOM 1406 N N . GLU A 1 193 ? -18.516 17.094 13.414 1 69.25 193 GLU A N 1
ATOM 1407 C CA . GLU A 1 193 ? -19.656 16.672 14.227 1 69.25 193 GLU A CA 1
ATOM 1408 C C . GLU A 1 193 ? -19.188 16.141 15.578 1 69.25 193 GLU A C 1
ATOM 1410 O O . GLU A 1 193 ? -19.859 16.359 16.594 1 69.25 193 GLU A O 1
ATOM 1415 N N . GLY A 1 194 ? -18.094 15.391 15.594 1 57.41 194 GLY A N 1
ATOM 1416 C CA . GLY A 1 194 ? -17.562 14.906 16.859 1 57.41 194 GLY A CA 1
ATOM 1417 C C . GLY A 1 194 ? -17.109 16.031 17.781 1 57.41 194 GLY A C 1
ATOM 1418 O O . GLY A 1 194 ? -17.156 15.891 19 1 57.41 194 GLY A O 1
ATOM 1419 N N . ARG A 1 195 ? -16.703 17.062 17.172 1 56.34 195 ARG A N 1
ATOM 1420 C CA . ARG A 1 195 ? -16.25 18.219 17.922 1 56.34 195 ARG A CA 1
ATOM 1421 C C . ARG A 1 195 ? -17.438 18.953 18.547 1 56.34 195 ARG A C 1
ATOM 1423 O O . ARG A 1 195 ? -17.328 19.484 19.656 1 56.34 195 ARG A O 1
ATOM 1430 N N . GLN A 1 196 ? -18.5 18.938 17.781 1 52.12 196 GLN A N 1
ATOM 1431 C CA . GLN A 1 196 ? -19.656 19.656 18.297 1 52.12 196 GLN A CA 1
ATOM 1432 C C . GLN A 1 196 ? -20.312 18.906 19.453 1 52.12 196 GLN A C 1
ATOM 1434 O O . GLN A 1 196 ? -20.875 19.516 20.359 1 52.12 196 GLN A O 1
ATOM 1439 N N . ALA A 1 197 ? -20.25 17.578 19.453 1 50.53 197 ALA A N 1
ATOM 1440 C CA . ALA A 1 197 ? -20.891 16.859 20.547 1 50.53 197 ALA A CA 1
ATOM 1441 C C . ALA A 1 197 ? -20.094 17 21.828 1 50.53 197 ALA A C 1
ATOM 1443 O O . ALA A 1 197 ? -20.641 16.812 22.922 1 50.53 197 ALA A O 1
ATOM 1444 N N . ALA A 1 198 ? -18.859 17.203 21.766 1 46.5 198 ALA A N 1
ATOM 1445 C CA . ALA A 1 198 ? -18.047 17.297 22.969 1 46.5 198 ALA A CA 1
ATOM 1446 C C . ALA A 1 198 ? -18.203 18.656 23.641 1 46.5 198 ALA A C 1
ATOM 1448 O O . ALA A 1 198 ? -17.75 18.859 24.766 1 46.5 198 ALA A O 1
ATOM 1449 N N . HIS A 1 199 ? -18.562 19.656 22.969 1 41.5 199 HIS A N 1
ATOM 1450 C CA . HIS A 1 199 ? -18.828 20.906 23.672 1 41.5 199 HIS A CA 1
ATOM 1451 C C . HIS A 1 199 ? -20.281 20.984 24.125 1 41.5 199 HIS A C 1
ATOM 1453 O O . HIS A 1 199 ? -21.188 20.547 23.406 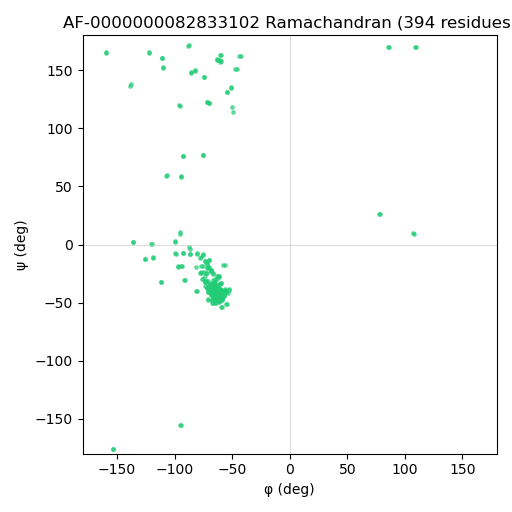1 41.5 199 HIS A O 1
ATOM 1459 N N . MET B 1 1 ? 41.344 6.242 3.34 1 43.19 1 MET B N 1
ATOM 1460 C CA . MET B 1 1 ? 40.625 6.195 2.062 1 43.19 1 MET B CA 1
ATOM 1461 C C . MET B 1 1 ? 40.375 4.754 1.642 1 43.19 1 MET B C 1
ATOM 1463 O O . MET B 1 1 ? 41.281 3.926 1.639 1 43.19 1 MET B O 1
ATOM 1467 N N . ALA B 1 2 ? 39.188 4.32 1.832 1 58.25 2 ALA B N 1
ATOM 1468 C CA . ALA B 1 2 ? 39.062 2.914 1.474 1 58.25 2 ALA B CA 1
ATOM 1469 C C . ALA B 1 2 ? 39.625 2.635 0.092 1 58.25 2 ALA B C 1
ATOM 1471 O O . ALA B 1 2 ? 39.438 3.422 -0.838 1 58.25 2 ALA B O 1
ATOM 1472 N N . GLY B 1 3 ? 40.594 1.847 -0.025 1 61.94 3 GLY B N 1
ATOM 1473 C CA . GLY B 1 3 ? 41.188 1.47 -1.293 1 61.94 3 GLY B CA 1
ATOM 1474 C C . GLY B 1 3 ? 40.188 1.146 -2.367 1 61.94 3 GLY B C 1
ATOM 1475 O O . GLY B 1 3 ? 38.969 1.068 -2.086 1 61.94 3 GLY B O 1
ATOM 1476 N N . PRO B 1 4 ? 40.656 1.153 -3.645 1 74.44 4 PRO B N 1
ATOM 1477 C CA . PRO B 1 4 ? 39.719 0.879 -4.754 1 74.44 4 PRO B CA 1
ATOM 1478 C C . PRO B 1 4 ? 38.906 -0.396 -4.543 1 74.44 4 PRO B C 1
ATOM 1480 O O . PRO B 1 4 ? 39.375 -1.335 -3.896 1 74.44 4 PRO B O 1
ATOM 1483 N N . ALA B 1 5 ? 37.625 -0.326 -4.809 1 79.19 5 ALA B N 1
ATOM 1484 C CA . ALA B 1 5 ? 36.781 -1.498 -4.68 1 79.19 5 ALA B CA 1
ATOM 1485 C C . ALA B 1 5 ? 37.312 -2.668 -5.5 1 79.19 5 ALA B C 1
ATOM 1487 O O . ALA B 1 5 ? 37.781 -2.482 -6.629 1 79.19 5 ALA B O 1
ATOM 1488 N N . SER B 1 6 ? 37.406 -3.773 -4.945 1 88.75 6 SER B N 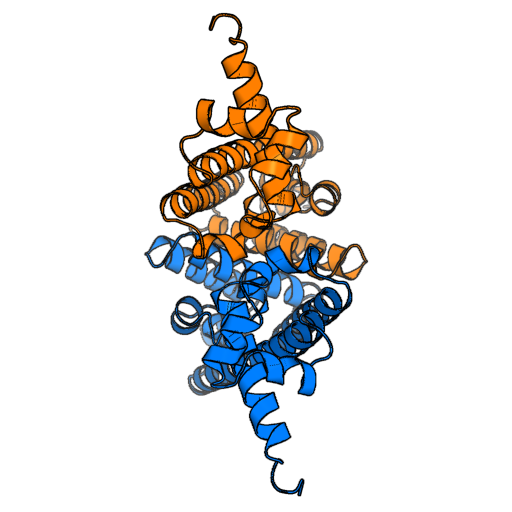1
ATOM 1489 C CA . SER B 1 6 ? 37.75 -5 -5.645 1 88.75 6 SER B CA 1
ATOM 1490 C C . SER B 1 6 ? 36.75 -5.352 -6.719 1 88.75 6 SER B C 1
ATOM 1492 O O . SER B 1 6 ? 35.656 -4.777 -6.758 1 88.75 6 SER B O 1
ATOM 1494 N N . ARG B 1 7 ? 37.156 -6.113 -7.664 1 88.75 7 ARG B N 1
ATOM 1495 C CA . ARG B 1 7 ? 36.25 -6.586 -8.711 1 88.75 7 ARG B CA 1
ATOM 1496 C C . ARG B 1 7 ? 35 -7.246 -8.117 1 88.75 7 ARG B C 1
ATOM 1498 O O . ARG B 1 7 ? 33.906 -7.074 -8.633 1 88.75 7 ARG B O 1
ATOM 1505 N N . LYS B 1 8 ? 35.219 -7.953 -7.07 1 91.12 8 LYS B N 1
ATOM 1506 C CA . LYS B 1 8 ? 34.094 -8.617 -6.402 1 91.12 8 LYS B CA 1
ATOM 1507 C C . LYS B 1 8 ? 33.125 -7.602 -5.805 1 91.12 8 LYS B C 1
ATOM 1509 O O . LYS B 1 8 ? 31.922 -7.773 -5.887 1 91.12 8 LYS B O 1
ATOM 1514 N N . GLU B 1 9 ? 33.719 -6.637 -5.207 1 92.75 9 GLU B N 1
ATOM 1515 C CA . GLU B 1 9 ? 32.906 -5.586 -4.613 1 92.75 9 GLU B CA 1
ATOM 1516 C C . GLU B 1 9 ? 32.094 -4.84 -5.684 1 92.75 9 GLU B C 1
ATOM 1518 O O . GLU B 1 9 ? 30.938 -4.496 -5.473 1 92.75 9 GLU B O 1
ATOM 1523 N N . ILE B 1 10 ? 32.688 -4.617 -6.762 1 95 10 ILE B N 1
ATOM 1524 C CA . ILE B 1 10 ? 32.031 -3.926 -7.871 1 95 10 ILE B CA 1
ATOM 1525 C C . ILE B 1 10 ? 30.875 -4.777 -8.398 1 95 10 ILE B C 1
ATOM 1527 O O . ILE B 1 10 ? 29.781 -4.266 -8.641 1 95 10 ILE B O 1
ATOM 1531 N N . SER B 1 11 ? 31.141 -6.078 -8.562 1 95.56 11 SER B N 1
ATOM 1532 C CA . SER B 1 11 ? 30.109 -6.996 -9.016 1 95.56 11 SER B CA 1
ATOM 1533 C C . SER B 1 11 ? 28.953 -7.078 -8.008 1 95.56 11 SER B C 1
ATOM 1535 O O . SER B 1 11 ? 27.781 -7.09 -8.391 1 95.56 11 SER B O 1
ATOM 1537 N N . HIS B 1 12 ? 29.344 -7.145 -6.781 1 97.62 12 HIS B N 1
ATOM 1538 C CA . HIS B 1 12 ? 28.344 -7.172 -5.719 1 97.62 12 HIS B CA 1
ATOM 1539 C C . HIS B 1 12 ? 27.438 -5.945 -5.781 1 97.62 12 HIS B C 1
ATOM 1541 O O . HIS B 1 12 ? 26.219 -6.062 -5.684 1 97.62 12 HIS B O 1
ATOM 1547 N N . ASP B 1 13 ? 28.016 -4.832 -5.969 1 97.44 13 ASP B N 1
ATOM 1548 C CA . ASP B 1 13 ? 27.266 -3.582 -6.031 1 97.44 13 ASP B CA 1
ATOM 1549 C C . ASP B 1 13 ? 26.344 -3.555 -7.246 1 97.44 13 ASP B C 1
ATOM 1551 O O . ASP B 1 13 ? 25.219 -3.059 -7.168 1 97.44 13 ASP B O 1
ATOM 1555 N N . ARG B 1 14 ? 26.75 -4.055 -8.32 1 97.56 14 ARG B N 1
ATOM 1556 C CA . ARG B 1 14 ? 25.922 -4.125 -9.523 1 97.56 14 ARG B CA 1
ATOM 1557 C C . ARG B 1 14 ? 24.703 -5 -9.297 1 97.56 14 ARG B C 1
ATOM 1559 O O . ARG B 1 14 ? 23.609 -4.672 -9.766 1 97.56 14 ARG B O 1
ATOM 1566 N N . ILE B 1 15 ? 24.922 -6.086 -8.641 1 98.25 15 ILE B N 1
ATOM 1567 C CA . ILE B 1 15 ? 23.812 -6.984 -8.328 1 98.25 15 ILE B CA 1
ATOM 1568 C C . ILE B 1 15 ? 22.797 -6.273 -7.434 1 98.25 15 ILE B C 1
ATOM 1570 O O . ILE B 1 15 ? 21.594 -6.309 -7.695 1 98.25 15 ILE B O 1
ATOM 1574 N N . VAL B 1 16 ? 23.328 -5.609 -6.41 1 98.62 16 VAL B N 1
ATOM 1575 C CA . VAL B 1 16 ? 22.469 -4.938 -5.441 1 98.62 16 VAL B CA 1
ATOM 1576 C C . VAL B 1 16 ? 21.688 -3.82 -6.129 1 98.62 16 VAL B C 1
ATOM 1578 O O . VAL B 1 16 ? 20.5 -3.652 -5.887 1 98.62 16 VAL B O 1
ATOM 1581 N N . GLU B 1 17 ? 22.344 -3.064 -6.984 1 98.25 17 GLU B N 1
ATOM 1582 C CA . GLU B 1 17 ? 21.688 -1.984 -7.719 1 98.25 17 GLU B CA 1
ATOM 1583 C C . GLU B 1 17 ? 20.594 -2.521 -8.625 1 98.25 17 GLU B C 1
ATOM 1585 O O . GLU B 1 17 ? 19.484 -1.968 -8.664 1 98.25 17 GLU B O 1
ATOM 1590 N N . ALA B 1 18 ? 20.891 -3.564 -9.328 1 98.12 18 ALA B N 1
ATOM 1591 C CA . ALA B 1 18 ? 19.891 -4.195 -10.203 1 98.12 18 ALA B CA 1
ATOM 1592 C C . ALA B 1 18 ? 18.719 -4.723 -9.391 1 98.12 18 ALA B C 1
ATOM 1594 O O . ALA B 1 18 ? 17.562 -4.527 -9.773 1 98.12 18 ALA B O 1
ATOM 1595 N N . ALA B 1 19 ? 19.016 -5.355 -8.273 1 98.56 19 ALA B N 1
ATOM 1596 C CA . ALA B 1 19 ? 17.984 -5.914 -7.414 1 98.56 19 ALA B CA 1
ATOM 1597 C C . ALA B 1 19 ? 17.109 -4.809 -6.82 1 98.56 19 ALA B C 1
ATOM 1599 O O . ALA B 1 19 ? 15.891 -4.965 -6.711 1 98.56 19 ALA B O 1
ATOM 1600 N N . ALA B 1 20 ? 17.766 -3.709 -6.438 1 98.69 20 ALA B N 1
ATOM 1601 C CA . ALA B 1 20 ? 17.047 -2.578 -5.859 1 98.69 20 ALA B CA 1
ATOM 1602 C C . ALA B 1 20 ? 16.047 -2.002 -6.852 1 98.69 20 ALA B C 1
ATOM 1604 O O . ALA B 1 20 ? 14.914 -1.667 -6.48 1 98.69 20 ALA B O 1
ATOM 1605 N N . ARG B 1 21 ? 16.406 -1.906 -8.094 1 98.12 21 ARG B N 1
ATOM 1606 C CA . ARG B 1 21 ? 15.492 -1.447 -9.133 1 98.12 21 ARG B CA 1
ATOM 1607 C C . ARG B 1 21 ? 14.391 -2.477 -9.383 1 98.12 21 ARG B C 1
ATOM 1609 O O . ARG B 1 21 ? 13.219 -2.125 -9.5 1 98.12 21 ARG B O 1
ATOM 1616 N N . ALA B 1 22 ? 14.766 -3.709 -9.383 1 97.81 22 ALA B N 1
ATOM 1617 C CA . ALA B 1 22 ? 13.852 -4.797 -9.734 1 97.81 22 ALA B CA 1
ATOM 1618 C C . ALA B 1 22 ? 12.75 -4.949 -8.688 1 97.81 22 ALA B C 1
ATOM 1620 O O . ALA B 1 22 ? 11.586 -5.145 -9.031 1 97.81 22 ALA B O 1
ATOM 1621 N N . ILE B 1 23 ? 13.125 -4.875 -7.395 1 98.12 23 ILE B N 1
ATOM 1622 C CA . ILE B 1 23 ? 12.102 -5.082 -6.375 1 98.12 23 ILE B CA 1
ATOM 1623 C C . ILE B 1 23 ? 11.078 -3.953 -6.43 1 98.12 23 ILE B C 1
ATOM 1625 O O . ILE B 1 23 ? 9.906 -4.16 -6.121 1 98.12 23 ILE B O 1
ATOM 1629 N N . ARG B 1 24 ? 11.469 -2.744 -6.77 1 98.06 24 ARG B N 1
ATOM 1630 C CA . ARG B 1 24 ? 10.523 -1.637 -6.871 1 98.06 24 ARG B CA 1
ATOM 1631 C C . ARG B 1 24 ? 9.688 -1.749 -8.133 1 98.06 24 ARG B C 1
ATOM 1633 O O . ARG B 1 24 ? 8.516 -1.365 -8.141 1 98.06 24 ARG B O 1
ATOM 1640 N N . ARG B 1 25 ? 10.195 -2.312 -9.156 1 96.38 25 ARG B N 1
ATOM 1641 C CA . ARG B 1 25 ? 9.516 -2.457 -10.438 1 96.38 25 ARG B CA 1
ATOM 1642 C C . ARG B 1 25 ? 8.555 -3.643 -10.414 1 96.38 25 ARG B C 1
ATOM 1644 O O . ARG B 1 25 ? 7.43 -3.549 -10.914 1 96.38 25 ARG B O 1
ATOM 1651 N N . GLU B 1 26 ? 9 -4.777 -9.766 1 95.94 26 GLU B N 1
ATOM 1652 C CA . GLU B 1 26 ? 8.32 -6.051 -9.953 1 95.94 26 GLU B CA 1
ATOM 1653 C C . GLU B 1 26 ? 7.762 -6.582 -8.641 1 95.94 26 GLU B C 1
ATOM 1655 O O . GLU B 1 26 ? 6.973 -7.531 -8.625 1 95.94 26 GLU B O 1
ATOM 1660 N N . GLY B 1 27 ? 8.148 -5.973 -7.559 1 96.94 27 GLY B N 1
ATOM 1661 C CA . GLY B 1 27 ? 7.773 -6.52 -6.262 1 96.94 27 GLY B CA 1
ATOM 1662 C C . GLY B 1 27 ? 8.734 -7.586 -5.77 1 96.94 27 GLY B C 1
ATOM 1663 O O . GLY B 1 27 ? 9.586 -8.055 -6.52 1 96.94 27 GLY B O 1
ATOM 1664 N N . TYR B 1 28 ? 8.578 -7.996 -4.473 1 96 28 TYR B N 1
ATOM 1665 C CA . TYR B 1 28 ? 9.43 -9.031 -3.887 1 96 28 TYR B CA 1
ATOM 1666 C C . TYR B 1 28 ? 9.289 -10.344 -4.637 1 96 28 TYR B C 1
ATOM 1668 O O . TYR B 1 28 ? 10.281 -10.992 -4.969 1 96 28 TYR B O 1
ATOM 1676 N N . ALA B 1 29 ? 8.07 -10.688 -4.898 1 89 29 ALA B N 1
ATOM 1677 C CA . ALA B 1 29 ? 7.793 -11.984 -5.5 1 89 29 ALA B CA 1
ATOM 1678 C C . ALA B 1 29 ? 8.227 -12.023 -6.961 1 89 29 ALA B C 1
ATOM 1680 O O . ALA B 1 29 ? 8.57 -13.078 -7.488 1 89 29 ALA B O 1
ATOM 1681 N N . GLY B 1 30 ? 8.297 -10.898 -7.59 1 89.06 30 GLY B N 1
ATOM 1682 C CA . GLY B 1 30 ? 8.578 -10.828 -9.016 1 89.06 30 GLY B CA 1
ATOM 1683 C C . GLY B 1 30 ? 10.062 -10.82 -9.328 1 89.06 30 GLY B C 1
ATOM 1684 O O . GLY B 1 30 ? 10.461 -10.984 -10.484 1 89.06 30 GLY B O 1
ATOM 1685 N N . VAL B 1 31 ? 10.797 -10.711 -8.32 1 93.31 31 VAL B N 1
ATOM 1686 C CA . VAL B 1 31 ? 12.234 -10.602 -8.539 1 93.31 31 VAL B CA 1
ATOM 1687 C C . VAL B 1 31 ? 12.883 -11.977 -8.414 1 93.31 31 VAL B C 1
ATOM 1689 O O . VAL B 1 31 ? 12.781 -12.633 -7.375 1 93.31 31 VAL B O 1
ATOM 1692 N N . GLY B 1 32 ? 13.5 -12.414 -9.5 1 94.5 32 GLY B N 1
ATOM 1693 C CA . GLY B 1 32 ? 14.242 -13.664 -9.516 1 94.5 32 GLY B CA 1
ATOM 1694 C C . GLY B 1 32 ? 15.742 -13.469 -9.617 1 94.5 32 GLY B C 1
ATOM 1695 O O . GLY B 1 32 ? 16.203 -12.5 -10.227 1 94.5 32 GLY B O 1
ATOM 1696 N N . VAL B 1 33 ? 16.438 -14.398 -9.109 1 96.5 33 VAL B N 1
ATOM 1697 C CA . VAL B 1 33 ? 17.906 -14.352 -9.094 1 96.5 33 VAL B CA 1
ATOM 1698 C C . VAL B 1 33 ? 18.438 -14.297 -10.523 1 96.5 33 VAL B C 1
ATOM 1700 O O . VAL B 1 33 ? 19.297 -13.469 -10.836 1 96.5 33 VAL B O 1
ATOM 1703 N N . ALA B 1 34 ? 17.875 -15.07 -11.367 1 96.44 34 ALA B N 1
ATOM 1704 C CA . ALA B 1 34 ? 18.344 -15.148 -12.75 1 96.44 34 ALA B CA 1
ATOM 1705 C C . ALA B 1 34 ? 18.203 -13.797 -13.453 1 96.44 34 ALA B C 1
ATOM 1707 O O . ALA B 1 34 ? 19.141 -13.328 -14.102 1 96.44 34 ALA B O 1
ATOM 1708 N N . ASP B 1 35 ? 17.109 -13.156 -13.328 1 95.75 35 ASP B N 1
ATOM 1709 C CA . ASP B 1 35 ? 16.828 -11.883 -13.984 1 95.75 35 ASP B CA 1
ATOM 1710 C C . ASP B 1 35 ? 17.719 -10.773 -13.43 1 95.75 35 ASP B C 1
ATOM 1712 O O . ASP B 1 35 ? 18.219 -9.938 -14.188 1 95.75 35 ASP B O 1
ATOM 1716 N N . VAL B 1 36 ? 17.922 -10.766 -12.117 1 97.88 36 VAL B N 1
ATOM 1717 C CA . VAL B 1 36 ? 18.766 -9.758 -11.477 1 97.88 36 VAL B CA 1
ATOM 1718 C C . VAL B 1 36 ? 20.203 -9.906 -11.961 1 97.88 36 VAL B C 1
ATOM 1720 O O . VAL B 1 36 ? 20.859 -8.922 -12.297 1 97.88 36 VAL B O 1
ATOM 1723 N N . MET B 1 37 ? 20.672 -11.18 -12.039 1 98 37 MET B N 1
ATOM 1724 C CA . MET B 1 37 ? 22.031 -11.438 -12.492 1 98 37 MET B CA 1
ATOM 1725 C C . MET B 1 37 ? 22.203 -11.016 -13.945 1 98 37 MET B C 1
ATOM 1727 O O . MET B 1 37 ? 23.203 -10.383 -14.297 1 98 37 MET B O 1
ATOM 1731 N N . LYS B 1 38 ? 21.234 -11.305 -14.734 1 97.25 38 LYS B N 1
ATOM 1732 C CA . LYS B 1 38 ? 21.266 -10.906 -16.141 1 97.25 38 LYS B CA 1
ATOM 1733 C C . LYS B 1 38 ? 21.328 -9.383 -16.281 1 97.25 38 LYS B C 1
ATOM 1735 O O . LYS B 1 38 ? 22.141 -8.859 -17.031 1 97.25 38 LYS B O 1
ATOM 1740 N N . GLU B 1 39 ? 20.531 -8.711 -15.516 1 96.62 39 GLU B N 1
ATOM 1741 C CA . GLU B 1 39 ? 20.531 -7.25 -15.547 1 96.62 39 GLU B CA 1
ATOM 1742 C C . GLU B 1 39 ? 21.859 -6.68 -15.062 1 96.62 39 GLU B C 1
ATOM 1744 O O . GLU B 1 39 ? 22.281 -5.617 -15.516 1 96.62 39 GLU B O 1
ATOM 1749 N N . ALA B 1 40 ? 22.484 -7.398 -14.148 1 97 40 ALA B N 1
ATOM 1750 C CA . ALA B 1 40 ? 23.781 -6.969 -13.602 1 97 40 ALA B CA 1
ATOM 1751 C C . ALA B 1 40 ? 24.922 -7.324 -14.547 1 97 40 ALA B C 1
ATOM 1753 O O . ALA B 1 40 ? 26.062 -6.957 -14.297 1 97 40 ALA B O 1
ATOM 1754 N N . GLY B 1 41 ? 24.609 -8.078 -15.594 1 96.62 41 GLY B N 1
ATOM 1755 C CA . GLY B 1 41 ? 25.625 -8.484 -16.547 1 96.62 41 GLY B CA 1
ATOM 1756 C C . GLY B 1 41 ? 26.5 -9.625 -16.047 1 96.62 41 GLY B C 1
ATOM 1757 O O . GLY B 1 41 ? 27.688 -9.695 -16.359 1 96.62 41 GLY B O 1
ATOM 1758 N N . LEU B 1 42 ? 25.969 -10.398 -15.195 1 96.31 42 LEU B N 1
ATOM 1759 C CA . LEU B 1 42 ? 26.688 -11.5 -14.586 1 96.31 42 LEU B CA 1
ATOM 1760 C C . LEU B 1 42 ? 25.984 -12.828 -14.844 1 96.31 42 LEU B C 1
ATOM 1762 O O . LEU B 1 42 ? 24.812 -12.852 -15.203 1 96.31 42 LEU B O 1
ATOM 1766 N N . THR B 1 43 ? 26.75 -13.898 -14.602 1 93.5 43 THR B N 1
ATOM 1767 C CA . THR B 1 43 ? 26.188 -15.234 -14.781 1 93.5 43 THR B CA 1
ATOM 1768 C C . THR B 1 43 ? 25.391 -15.656 -13.555 1 93.5 43 THR B C 1
ATOM 1770 O O . THR B 1 43 ? 25.719 -15.258 -12.43 1 93.5 43 THR B O 1
ATOM 1773 N N . HIS B 1 44 ? 24.375 -16.484 -13.773 1 92.38 44 HIS B N 1
ATOM 1774 C CA . HIS B 1 44 ? 23.516 -16.969 -12.703 1 92.38 44 HIS B CA 1
ATOM 1775 C C . HIS B 1 44 ? 24.328 -17.672 -11.617 1 92.38 44 HIS B C 1
ATOM 1777 O O . HIS B 1 44 ? 24.078 -17.453 -10.43 1 92.38 44 HIS B O 1
ATOM 1783 N N . GLY B 1 45 ? 25.359 -18.469 -11.953 1 91.75 45 GLY B N 1
ATOM 1784 C CA . GLY B 1 45 ? 26.156 -19.25 -11.016 1 91.75 45 GLY B CA 1
ATOM 1785 C C . GLY B 1 45 ? 27.016 -18.375 -10.109 1 91.75 45 GLY B C 1
ATOM 1786 O O . GLY B 1 45 ? 27.359 -18.797 -9 1 91.75 45 GLY B O 1
ATOM 1787 N N . GLY B 1 46 ? 27.312 -17.219 -10.477 1 93.75 46 GLY B N 1
ATOM 1788 C CA . GLY B 1 46 ? 28.125 -16.297 -9.695 1 93.75 46 GLY B CA 1
ATOM 1789 C C . GLY B 1 46 ? 27.359 -15.695 -8.523 1 93.75 46 GLY B C 1
ATOM 1790 O O . GLY B 1 46 ? 27.969 -15.07 -7.648 1 93.75 46 GLY B O 1
ATOM 1791 N N . PHE B 1 47 ? 26.062 -15.969 -8.508 1 96.69 47 PHE B N 1
ATOM 1792 C CA . PHE B 1 47 ? 25.203 -15.367 -7.496 1 96.69 47 PHE B CA 1
ATOM 1793 C C . PHE B 1 47 ? 25.641 -15.773 -6.098 1 96.69 47 PHE B C 1
ATOM 1795 O O . PHE B 1 47 ? 25.75 -14.938 -5.203 1 96.69 47 PHE B O 1
ATOM 1802 N N . TYR B 1 48 ? 25.938 -16.906 -5.895 1 93.94 48 TYR B N 1
ATOM 1803 C CA . TYR B 1 48 ? 26.188 -17.453 -4.562 1 93.94 48 TYR B CA 1
ATOM 1804 C C . TYR B 1 48 ? 27.562 -17.078 -4.055 1 93.94 48 TYR B C 1
ATOM 1806 O O . TYR B 1 48 ? 27.875 -17.266 -2.879 1 93.94 48 TYR B O 1
ATOM 1814 N N . ALA B 1 49 ? 28.391 -16.547 -4.922 1 96.38 49 ALA B N 1
ATOM 1815 C CA . ALA B 1 49 ? 29.641 -15.93 -4.477 1 96.38 49 ALA B CA 1
ATOM 1816 C C . ALA B 1 49 ? 29.375 -14.625 -3.73 1 96.38 49 ALA B C 1
ATOM 1818 O O . ALA B 1 49 ? 30.219 -14.148 -2.982 1 96.38 49 ALA B O 1
ATOM 1819 N N . HIS B 1 50 ? 28.234 -14.086 -3.941 1 97.38 50 HIS B N 1
ATOM 1820 C CA . HIS B 1 50 ? 27.922 -12.766 -3.402 1 97.38 50 HIS B CA 1
ATOM 1821 C C . HIS B 1 50 ? 26.859 -12.852 -2.311 1 97.38 50 HIS B C 1
ATOM 1823 O O . HIS B 1 50 ? 26.859 -12.047 -1.374 1 97.38 50 HIS B O 1
ATOM 1829 N N . PHE B 1 51 ? 25.953 -13.82 -2.457 1 98.12 51 PHE B N 1
ATOM 1830 C CA . PHE B 1 51 ? 24.844 -13.922 -1.517 1 98.12 51 PHE B CA 1
ATOM 1831 C C . PHE B 1 51 ? 24.578 -15.383 -1.146 1 98.12 51 PHE B C 1
ATOM 1833 O O . PHE B 1 51 ? 24.531 -16.25 -2.018 1 98.12 51 PHE B O 1
ATOM 1840 N N . PRO B 1 52 ? 24.359 -15.586 0.131 1 97.69 52 PRO B N 1
ATOM 1841 C CA . PRO B 1 52 ? 24.078 -16.953 0.562 1 97.69 52 PRO B CA 1
ATOM 1842 C C . PRO B 1 52 ? 22.656 -17.406 0.213 1 97.69 52 PRO B C 1
ATOM 1844 O O . PRO B 1 52 ? 22.359 -18.594 0.253 1 97.69 52 PRO B O 1
ATOM 1847 N N . SER B 1 53 ? 21.766 -16.422 -0.055 1 97.12 53 SER B N 1
ATOM 1848 C CA . SER B 1 53 ? 20.375 -16.734 -0.374 1 97.12 53 SER B CA 1
ATOM 1849 C C . SER B 1 53 ? 19.703 -15.586 -1.117 1 97.12 53 SER B C 1
ATOM 1851 O O . SER B 1 53 ? 20.219 -14.469 -1.144 1 97.12 53 SER B O 1
ATOM 1853 N N . ARG B 1 54 ? 18.578 -15.836 -1.72 1 97.31 54 ARG B N 1
ATOM 1854 C CA . ARG B 1 54 ? 17.75 -14.812 -2.348 1 97.31 54 ARG B CA 1
ATOM 1855 C C . ARG B 1 54 ? 17.328 -13.758 -1.332 1 97.31 54 ARG B C 1
ATOM 1857 O O . ARG B 1 54 ? 17.328 -12.562 -1.63 1 97.31 54 ARG B O 1
ATOM 1864 N N . ASP B 1 55 ? 16.984 -14.203 -0.118 1 98.12 55 ASP B N 1
ATOM 1865 C CA . ASP B 1 55 ? 16.531 -13.273 0.915 1 98.12 55 ASP B CA 1
ATOM 1866 C C . ASP B 1 55 ? 17.641 -12.305 1.306 1 98.12 55 ASP B C 1
ATOM 1868 O O . ASP B 1 55 ? 17.391 -11.125 1.552 1 98.12 55 ASP B O 1
ATOM 1872 N N . ALA B 1 56 ? 18.766 -12.797 1.373 1 98.44 56 ALA B N 1
ATOM 1873 C CA . ALA B 1 56 ? 19.891 -11.922 1.674 1 98.44 56 ALA B CA 1
ATOM 1874 C C . ALA B 1 56 ? 20.047 -10.844 0.608 1 98.44 56 ALA B C 1
ATOM 1876 O O . ALA B 1 56 ? 20.359 -9.688 0.923 1 98.44 56 ALA B O 1
ATOM 1877 N N . MET B 1 57 ? 19.875 -11.227 -0.617 1 98.44 57 MET B N 1
ATOM 1878 C CA . MET B 1 57 ? 19.891 -10.25 -1.702 1 98.44 57 MET B CA 1
ATOM 1879 C C . MET B 1 57 ? 18.766 -9.242 -1.555 1 98.44 57 MET B C 1
ATOM 1881 O O . MET B 1 57 ? 18.953 -8.039 -1.742 1 98.44 57 MET B O 1
ATOM 1885 N N . LEU B 1 58 ? 17.594 -9.727 -1.198 1 98.62 58 LEU B N 1
ATOM 1886 C CA . LEU B 1 58 ? 16.438 -8.852 -1.039 1 98.62 58 LEU B CA 1
ATOM 1887 C C . LEU B 1 58 ? 16.672 -7.84 0.079 1 98.62 58 LEU B C 1
ATOM 1889 O O . LEU B 1 58 ? 16.281 -6.68 -0.033 1 98.62 58 LEU B O 1
ATOM 1893 N N . VAL B 1 59 ? 17.281 -8.258 1.139 1 98.75 59 VAL B N 1
ATOM 1894 C CA . VAL B 1 59 ? 17.625 -7.359 2.242 1 98.75 59 VAL B CA 1
ATOM 1895 C C . VAL B 1 59 ? 18.562 -6.254 1.743 1 98.75 59 VAL B C 1
ATOM 1897 O O . VAL B 1 59 ? 18.297 -5.07 1.978 1 98.75 59 VAL B O 1
ATOM 1900 N N . ALA B 1 60 ? 19.578 -6.66 1.014 1 98.69 60 ALA B N 1
ATOM 1901 C CA . ALA B 1 60 ? 20.516 -5.688 0.467 1 98.69 60 ALA B CA 1
ATOM 1902 C C . ALA B 1 60 ? 19.828 -4.762 -0.533 1 98.69 60 ALA B C 1
ATOM 1904 O O . ALA B 1 60 ? 20.125 -3.562 -0.575 1 98.69 60 ALA B O 1
ATOM 1905 N N . ALA B 1 61 ? 19 -5.32 -1.318 1 98.75 61 ALA B N 1
ATOM 1906 C CA . ALA B 1 61 ? 18.266 -4.559 -2.314 1 98.75 61 ALA B CA 1
ATOM 1907 C C . ALA B 1 61 ? 17.391 -3.494 -1.651 1 98.75 61 ALA B C 1
ATOM 1909 O O . ALA B 1 61 ? 17.359 -2.346 -2.098 1 98.75 61 ALA B O 1
ATOM 1910 N N . MET B 1 62 ? 16.734 -3.871 -0.597 1 98.75 62 MET B N 1
ATOM 1911 C CA . MET B 1 62 ? 15.867 -2.939 0.122 1 98.75 62 MET B CA 1
ATOM 1912 C C . MET B 1 62 ? 16.688 -1.812 0.746 1 98.75 62 MET B C 1
ATOM 1914 O O . MET B 1 62 ? 16.281 -0.647 0.694 1 98.75 62 MET B O 1
ATOM 1918 N N . GLU B 1 63 ? 17.75 -2.141 1.338 1 98.62 63 GLU B N 1
ATOM 1919 C CA . GLU B 1 63 ? 18.625 -1.126 1.917 1 98.62 63 GLU B CA 1
ATOM 1920 C C . GLU B 1 63 ? 19.109 -0.134 0.858 1 98.62 63 GLU B C 1
ATOM 1922 O O . GLU B 1 63 ? 19.047 1.079 1.071 1 98.62 63 GLU B O 1
ATOM 1927 N N . ARG B 1 64 ? 19.547 -0.704 -0.257 1 98.56 64 ARG B N 1
ATOM 1928 C CA . ARG B 1 64 ? 20.016 0.136 -1.354 1 98.56 64 ARG B CA 1
ATOM 1929 C C . ARG B 1 64 ? 18.875 0.985 -1.916 1 98.56 64 ARG B C 1
ATOM 1931 O O . ARG B 1 64 ? 19.047 2.182 -2.156 1 98.56 64 ARG B O 1
ATOM 1938 N N . ALA B 1 65 ? 17.734 0.413 -2.152 1 98.56 65 ALA B N 1
ATOM 1939 C CA . ALA B 1 65 ? 16.562 1.14 -2.65 1 98.56 65 ALA B CA 1
ATOM 1940 C C . ALA B 1 65 ? 16.188 2.279 -1.709 1 98.56 65 ALA B C 1
ATOM 1942 O O . ALA B 1 65 ? 15.844 3.377 -2.158 1 98.56 65 ALA B O 1
ATOM 1943 N N . GLY B 1 66 ? 16.234 1.936 -0.417 1 98.12 66 GLY B N 1
ATOM 1944 C CA . GLY B 1 66 ? 15.961 2.967 0.575 1 98.12 66 GLY B CA 1
ATOM 1945 C C . GLY B 1 66 ? 16.922 4.133 0.492 1 98.12 66 GLY B C 1
ATOM 1946 O O . GLY B 1 66 ? 16.516 5.293 0.544 1 98.12 66 GLY B O 1
ATOM 1947 N N . ARG B 1 67 ? 18.172 3.828 0.402 1 97.38 67 ARG B N 1
ATOM 1948 C CA . ARG B 1 67 ? 19.203 4.863 0.292 1 97.38 67 ARG B CA 1
ATOM 1949 C C . ARG B 1 67 ? 19 5.695 -0.972 1 97.38 67 ARG B C 1
ATOM 1951 O O . ARG B 1 67 ? 19.094 6.922 -0.932 1 97.38 67 ARG B O 1
ATOM 1958 N N . ASP B 1 68 ? 18.75 5.008 -2.094 1 97.06 68 ASP B N 1
ATOM 1959 C CA . ASP B 1 68 ? 18.531 5.688 -3.365 1 97.06 68 ASP B CA 1
ATOM 1960 C C . ASP B 1 68 ? 17.312 6.609 -3.287 1 97.06 68 ASP B C 1
ATOM 1962 O O . ASP B 1 68 ? 17.375 7.762 -3.715 1 97.06 68 ASP B O 1
ATOM 1966 N N . GLY B 1 69 ? 16.25 6.09 -2.773 1 96.62 69 GLY B N 1
ATOM 1967 C CA . GLY B 1 69 ? 15.031 6.871 -2.623 1 96.62 69 GLY B CA 1
ATOM 1968 C C . GLY B 1 69 ? 15.203 8.086 -1.729 1 96.62 69 GLY B C 1
ATOM 1969 O O . GLY B 1 69 ? 14.719 9.172 -2.045 1 96.62 69 GLY B O 1
ATOM 1970 N N . ALA B 1 70 ? 15.906 7.883 -0.636 1 97 70 ALA B N 1
ATOM 1971 C CA . ALA B 1 70 ? 16.172 8.977 0.299 1 97 70 ALA B CA 1
ATOM 1972 C C . ALA B 1 70 ? 17 10.07 -0.355 1 97 70 ALA B C 1
ATOM 1974 O O . ALA B 1 70 ? 16.766 11.258 -0.127 1 97 70 ALA B O 1
ATOM 1975 N N . ALA B 1 71 ? 17.969 9.664 -1.12 1 96.94 71 ALA B N 1
ATOM 1976 C CA . ALA B 1 71 ? 18.812 10.633 -1.806 1 96.94 71 ALA B CA 1
ATOM 1977 C C . ALA B 1 71 ? 18.016 11.469 -2.803 1 96.94 71 ALA B C 1
ATOM 1979 O O . ALA B 1 71 ? 18.172 12.688 -2.875 1 96.94 71 ALA B O 1
ATOM 1980 N N . ARG B 1 72 ? 17.203 10.836 -3.531 1 96.31 72 ARG B N 1
ATOM 1981 C CA . ARG B 1 72 ? 16.359 11.539 -4.496 1 96.31 72 ARG B CA 1
ATOM 1982 C C . ARG B 1 72 ? 15.398 12.492 -3.795 1 96.31 72 ARG B C 1
ATOM 1984 O O . ARG B 1 72 ? 15.211 13.625 -4.234 1 96.31 72 ARG B O 1
ATOM 1991 N N . MET B 1 73 ? 14.828 11.984 -2.76 1 96.31 73 MET B N 1
ATOM 1992 C CA . MET B 1 73 ? 13.938 12.82 -1.962 1 96.31 73 MET B CA 1
ATOM 1993 C C . MET B 1 73 ? 14.664 14.047 -1.43 1 96.31 73 MET B C 1
ATOM 1995 O O . MET B 1 73 ? 14.125 15.156 -1.47 1 96.31 73 MET B O 1
ATOM 1999 N N . ALA B 1 74 ? 15.82 13.82 -0.909 1 97.31 74 ALA B N 1
ATOM 2000 C CA . ALA B 1 74 ? 16.625 14.922 -0.359 1 97.31 74 ALA B CA 1
ATOM 2001 C C . ALA B 1 74 ? 16.906 15.977 -1.422 1 97.31 74 ALA B C 1
ATOM 2003 O O . ALA B 1 74 ? 16.875 17.172 -1.142 1 97.31 74 ALA B O 1
ATOM 2004 N N . GLN B 1 75 ? 17.188 15.539 -2.604 1 97.56 75 GLN B N 1
ATOM 2005 C CA . GLN B 1 75 ? 17.438 16.453 -3.707 1 97.56 75 GLN B CA 1
ATOM 2006 C C . GLN B 1 75 ? 16.188 17.281 -4.023 1 97.56 75 GLN B C 1
ATOM 2008 O O . GLN B 1 75 ? 16.281 18.5 -4.234 1 97.56 75 GLN B O 1
ATOM 2013 N N . GLY B 1 76 ? 15.062 16.641 -4.113 1 97.56 76 GLY B N 1
ATOM 2014 C CA . GLY B 1 76 ? 13.812 17.359 -4.344 1 97.56 76 GLY B CA 1
ATOM 2015 C C . GLY B 1 76 ? 13.492 18.344 -3.246 1 97.56 76 GLY B C 1
ATOM 2016 O O . GLY B 1 76 ? 13.062 19.469 -3.527 1 97.56 76 GLY B O 1
ATOM 2017 N N . MET B 1 77 ? 13.703 17.938 -2.031 1 98.12 77 MET B N 1
ATOM 2018 C CA . MET B 1 77 ? 13.453 18.812 -0.891 1 98.12 77 MET B CA 1
ATOM 2019 C C . MET B 1 77 ? 14.352 20.031 -0.942 1 98.12 77 MET B C 1
ATOM 2021 O O . MET B 1 77 ? 13.898 21.156 -0.698 1 98.12 77 MET B O 1
ATOM 2025 N N . ALA B 1 78 ? 15.609 19.797 -1.243 1 98.25 78 ALA B N 1
ATOM 2026 C CA . ALA B 1 78 ? 16.562 20.891 -1.317 1 98.25 78 ALA B CA 1
ATOM 2027 C C . ALA B 1 78 ? 16.125 21.922 -2.367 1 98.25 78 ALA B C 1
ATOM 2029 O O . ALA B 1 78 ? 16.203 23.125 -2.133 1 98.25 78 ALA B O 1
ATOM 2030 N N . ARG B 1 79 ? 15.688 21.438 -3.484 1 97.88 79 ARG B N 1
ATOM 2031 C CA . ARG B 1 79 ? 15.227 22.312 -4.555 1 97.88 79 ARG B CA 1
ATOM 2032 C C . ARG B 1 79 ? 14.023 23.141 -4.105 1 97.88 79 ARG B C 1
ATOM 2034 O O . ARG B 1 79 ? 13.984 24.344 -4.316 1 97.88 79 ARG B O 1
ATOM 2041 N N . ARG B 1 80 ? 13.078 22.547 -3.447 1 97.88 80 ARG B N 1
ATOM 2042 C CA . ARG B 1 80 ? 11.875 23.234 -2.982 1 97.88 80 ARG B CA 1
ATOM 2043 C C . ARG B 1 80 ? 12.203 24.219 -1.879 1 97.88 80 ARG B C 1
ATOM 2045 O O . ARG B 1 80 ? 11.625 25.312 -1.822 1 97.88 80 ARG B O 1
ATOM 2052 N N . ARG B 1 81 ? 13.133 23.859 -1.072 1 97.81 81 ARG B N 1
ATOM 2053 C CA . ARG B 1 81 ? 13.57 24.75 -0.005 1 97.81 81 ARG B CA 1
ATOM 2054 C C . ARG B 1 81 ? 14.227 26 -0.576 1 97.81 81 ARG B C 1
ATOM 2056 O O . ARG B 1 81 ? 14 27.109 -0.079 1 97.81 81 ARG B O 1
ATOM 2063 N N . ALA B 1 82 ? 14.977 25.781 -1.527 1 97.94 82 ALA B N 1
ATOM 2064 C CA . ALA B 1 82 ? 15.641 26.891 -2.195 1 97.94 82 ALA B CA 1
ATOM 2065 C C . ALA B 1 82 ? 14.617 27.844 -2.812 1 97.94 82 ALA B C 1
ATOM 2067 O O . ALA B 1 82 ? 14.883 29.047 -2.957 1 97.94 82 ALA B O 1
ATOM 2068 N N . GLU B 1 83 ? 13.492 27.328 -3.15 1 97.5 83 GLU B N 1
ATOM 2069 C CA . GLU B 1 83 ? 12.414 28.109 -3.744 1 97.5 83 GLU B CA 1
ATOM 2070 C C . GLU B 1 83 ? 11.539 28.75 -2.668 1 97.5 83 GLU B C 1
ATOM 2072 O O . GLU B 1 83 ? 10.539 29.406 -2.98 1 97.5 83 GLU B O 1
ATOM 2077 N N . GLY B 1 84 ? 11.781 28.484 -1.371 1 96.62 84 GLY B N 1
ATOM 2078 C CA . GLY B 1 84 ? 11.102 29.172 -0.284 1 96.62 84 GLY B CA 1
ATOM 2079 C C . GLY B 1 84 ? 10.094 28.297 0.437 1 96.62 84 GLY B C 1
ATOM 2080 O O . GLY B 1 84 ? 9.383 28.766 1.326 1 96.62 84 GLY B O 1
ATOM 2081 N N . ALA B 1 85 ? 10.094 27.062 0.126 1 97.5 85 ALA B N 1
ATOM 2082 C CA . ALA B 1 85 ? 9.125 26.172 0.764 1 97.5 85 ALA B CA 1
ATOM 2083 C C . ALA B 1 85 ? 9.516 25.875 2.209 1 97.5 85 ALA B C 1
ATOM 2085 O O . ALA B 1 85 ? 10.703 25.797 2.529 1 97.5 85 ALA B O 1
ATOM 2086 N N . SER B 1 86 ? 8.508 25.766 3.061 1 97.38 86 SER B N 1
ATOM 2087 C CA . SER B 1 86 ? 8.773 25.234 4.395 1 97.38 86 SER B CA 1
ATOM 2088 C C . SER B 1 86 ? 9.328 23.812 4.32 1 97.38 86 SER B C 1
ATOM 2090 O O . SER B 1 86 ? 9.211 23.156 3.289 1 97.38 86 SER B O 1
ATOM 2092 N N . PRO B 1 87 ? 9.922 23.297 5.363 1 97.69 87 PRO B N 1
ATOM 2093 C CA . PRO B 1 87 ? 10.43 21.922 5.363 1 97.69 87 PRO B CA 1
ATOM 2094 C C . PRO B 1 87 ? 9.352 20.891 5.059 1 97.69 87 PRO B C 1
ATOM 2096 O O . PRO B 1 87 ? 9.57 19.984 4.254 1 97.69 87 PRO B O 1
ATOM 2099 N N . LEU B 1 88 ? 8.188 21.062 5.652 1 98.31 88 LEU B N 1
ATOM 2100 C CA . LEU B 1 88 ? 7.113 20.109 5.426 1 98.31 88 LEU B CA 1
ATOM 2101 C C . LEU B 1 88 ? 6.613 20.172 3.988 1 98.31 88 LEU B C 1
ATOM 2103 O O . LEU B 1 88 ? 6.406 19.141 3.346 1 98.31 88 LEU B O 1
ATOM 2107 N N . ARG B 1 89 ? 6.367 21.359 3.51 1 98.38 89 ARG B N 1
ATOM 2108 C CA . ARG B 1 89 ? 5.922 21.516 2.129 1 98.38 89 ARG B CA 1
ATOM 2109 C C . ARG B 1 89 ? 6.93 20.922 1.155 1 98.38 89 ARG B C 1
ATOM 2111 O O . ARG B 1 89 ? 6.543 20.25 0.187 1 98.38 89 ARG B O 1
ATOM 2118 N N . ALA B 1 90 ? 8.227 21.125 1.405 1 98.69 90 ALA B N 1
ATOM 2119 C CA . ALA B 1 90 ? 9.273 20.562 0.559 1 98.69 90 ALA B CA 1
ATOM 2120 C C . ALA B 1 90 ? 9.203 19.031 0.538 1 98.69 90 ALA B C 1
ATOM 2122 O O . ALA B 1 90 ? 9.281 18.422 -0.527 1 98.69 90 ALA B O 1
ATOM 2123 N N . LEU B 1 91 ? 9.016 18.453 1.672 1 98.75 91 LEU B N 1
ATOM 2124 C CA . LEU B 1 91 ? 8.93 17 1.79 1 98.75 91 LEU B CA 1
ATOM 2125 C C . LEU B 1 91 ? 7.699 16.469 1.056 1 98.75 91 LEU B C 1
ATOM 2127 O O . LEU B 1 91 ? 7.812 15.57 0.223 1 98.75 91 LEU B O 1
ATOM 2131 N N . VAL B 1 92 ? 6.551 17.062 1.322 1 98.81 92 VAL B N 1
ATOM 2132 C CA . VAL B 1 92 ? 5.273 16.594 0.786 1 98.81 92 VAL B CA 1
ATOM 2133 C C . VAL B 1 92 ? 5.277 16.734 -0.736 1 98.81 92 VAL B C 1
ATOM 2135 O O . VAL B 1 92 ? 4.918 15.789 -1.446 1 98.81 92 VAL B O 1
ATOM 2138 N N . GLU B 1 93 ? 5.719 17.828 -1.24 1 98.69 93 GLU B N 1
ATOM 2139 C CA . GLU B 1 93 ? 5.691 18.078 -2.678 1 98.69 93 GLU B CA 1
ATOM 2140 C C . GLU B 1 93 ? 6.75 17.266 -3.406 1 98.69 93 GLU B C 1
ATOM 2142 O O . GLU B 1 93 ? 6.562 16.891 -4.566 1 98.69 93 GLU B O 1
ATOM 2147 N N . SER B 1 94 ? 7.879 17 -2.742 1 98.56 94 SER B N 1
ATOM 2148 C CA . SER B 1 94 ? 8.891 16.125 -3.342 1 98.56 94 SER B CA 1
ATOM 2149 C C . SER B 1 94 ? 8.43 14.68 -3.375 1 98.56 94 SER B C 1
ATOM 2151 O O . SER B 1 94 ? 8.641 13.977 -4.367 1 98.56 94 SER B O 1
ATOM 2153 N N . TYR B 1 95 ? 7.789 14.219 -2.326 1 98.81 95 TYR B N 1
ATOM 2154 C CA . TYR B 1 95 ? 7.324 12.836 -2.248 1 98.81 95 TYR B CA 1
ATOM 2155 C C . TYR B 1 95 ? 6.148 12.602 -3.188 1 98.81 95 TYR B C 1
ATOM 2157 O O . TYR B 1 95 ? 6.121 11.609 -3.918 1 98.81 95 TYR B O 1
ATOM 2165 N N . LEU B 1 96 ? 5.191 13.539 -3.104 1 98.75 96 LEU B N 1
ATOM 2166 C CA . LEU B 1 96 ? 3.99 13.422 -3.92 1 98.75 96 LEU B CA 1
ATOM 2167 C C . LEU B 1 96 ? 4.137 14.211 -5.219 1 98.75 96 LEU B C 1
ATOM 2169 O O . LEU B 1 96 ? 3.324 15.094 -5.504 1 98.75 96 LEU B O 1
ATOM 2173 N N . SER B 1 97 ? 5.105 13.875 -5.98 1 98.12 97 SER B N 1
ATOM 2174 C CA . SER B 1 97 ? 5.453 14.531 -7.234 1 98.12 97 SER B CA 1
ATOM 2175 C C . SER B 1 97 ? 5.176 13.625 -8.43 1 98.12 97 SER B C 1
ATOM 2177 O O . SER B 1 97 ? 5.078 12.406 -8.281 1 98.12 97 SER B O 1
ATOM 2179 N N . GLU B 1 98 ? 5.074 14.219 -9.586 1 96.88 98 GLU B N 1
ATOM 2180 C CA . GLU B 1 98 ? 4.926 13.453 -10.82 1 96.88 98 GLU B CA 1
ATOM 2181 C C . GLU B 1 98 ? 6.156 12.594 -11.094 1 96.88 98 GLU B C 1
ATOM 2183 O O . GLU B 1 98 ? 6.035 11.469 -11.578 1 96.88 98 GLU B O 1
ATOM 2188 N N . LYS B 1 99 ? 7.301 13.094 -10.812 1 96.38 99 LYS B N 1
ATOM 2189 C CA . LYS B 1 99 ? 8.547 12.352 -10.992 1 96.38 99 LYS B CA 1
ATOM 2190 C C . LYS B 1 99 ? 8.539 11.062 -10.18 1 96.38 99 LYS B C 1
ATOM 2192 O O . LYS B 1 99 ? 8.906 10 -10.68 1 96.38 99 LYS B O 1
ATOM 2197 N N . HIS B 1 100 ? 8.133 11.172 -8.914 1 97.69 100 HIS B N 1
ATOM 2198 C CA . HIS B 1 100 ? 8.039 9.984 -8.07 1 97.69 100 HIS B CA 1
ATOM 2199 C C . HIS B 1 100 ? 6.945 9.047 -8.555 1 97.69 100 HIS B C 1
ATOM 2201 O O . HIS B 1 100 ? 7.117 7.824 -8.539 1 97.69 100 HIS B O 1
ATOM 2207 N N . LEU B 1 101 ? 5.84 9.594 -9 1 97.94 101 LEU B N 1
ATOM 2208 C CA . LEU B 1 101 ? 4.723 8.789 -9.484 1 97.94 101 LEU B CA 1
ATOM 2209 C C . LEU B 1 101 ? 5.148 7.938 -10.68 1 97.94 101 LEU B C 1
ATOM 2211 O O . LEU B 1 101 ? 4.82 6.75 -10.742 1 97.94 101 LEU B O 1
ATOM 2215 N N . LEU B 1 102 ? 5.957 8.484 -11.539 1 95.62 102 LEU B N 1
ATOM 2216 C CA . LEU B 1 102 ? 6.301 7.84 -12.805 1 95.62 102 LEU B CA 1
ATOM 2217 C C . LEU B 1 102 ? 7.629 7.098 -12.688 1 95.62 102 LEU B C 1
ATOM 2219 O O . LEU B 1 102 ? 7.941 6.246 -13.523 1 95.62 102 LEU B O 1
ATOM 2223 N N . GLY B 1 103 ? 8.477 7.395 -11.703 1 93.75 103 GLY B N 1
ATOM 2224 C CA . GLY B 1 103 ? 9.797 6.805 -11.539 1 93.75 103 GLY B CA 1
ATOM 2225 C C . GLY B 1 103 ? 9.867 5.812 -10.398 1 93.75 103 GLY B C 1
ATOM 2226 O O . GLY B 1 103 ? 10.719 5.938 -9.516 1 93.75 103 GLY B O 1
ATOM 2227 N N . CYS B 1 104 ? 9.07 4.773 -10.453 1 91.38 104 CYS B N 1
ATOM 2228 C CA . CYS B 1 104 ? 8.922 3.818 -9.359 1 91.38 104 CYS B CA 1
ATOM 2229 C C . CYS B 1 104 ? 10.258 3.154 -9.031 1 91.38 104 CYS B C 1
ATOM 2231 O O . CYS B 1 104 ? 10.594 2.971 -7.859 1 91.38 104 CYS B O 1
ATOM 2233 N N . GLU B 1 105 ? 11.148 2.922 -9.984 1 94.75 105 GLU B N 1
ATOM 2234 C CA . GLU B 1 105 ? 12.383 2.164 -9.797 1 94.75 105 GLU B CA 1
ATOM 2235 C C . GLU B 1 105 ? 13.414 2.973 -9.016 1 94.75 105 GLU B C 1
ATOM 2237 O O . GLU B 1 105 ? 14.406 2.42 -8.531 1 94.75 105 GLU B O 1
ATOM 2242 N N . SER B 1 106 ? 13.125 4.223 -8.93 1 94.94 106 SER B N 1
ATOM 2243 C CA . SER B 1 106 ? 14.117 5.066 -8.266 1 94.94 106 SER B CA 1
ATOM 2244 C C . SER B 1 106 ? 13.531 5.758 -7.043 1 94.94 106 SER B C 1
ATOM 2246 O O . SER B 1 106 ? 14.203 6.551 -6.387 1 94.94 106 SER B O 1
ATOM 2248 N N . GLY B 1 107 ? 12.305 5.504 -6.777 1 96.75 107 GLY B N 1
ATOM 2249 C CA . GLY B 1 107 ? 11.609 6.188 -5.695 1 96.75 107 GLY B CA 1
ATOM 2250 C C . GLY B 1 107 ? 11.617 5.41 -4.395 1 96.75 107 GLY B C 1
ATOM 2251 O O . GLY B 1 107 ? 12.57 4.672 -4.113 1 96.75 107 GLY B O 1
ATOM 2252 N N . CYS B 1 108 ? 10.68 5.645 -3.559 1 98.31 108 CYS B N 1
ATOM 2253 C CA . CYS B 1 108 ? 10.539 5.074 -2.223 1 98.31 108 CYS B CA 1
ATOM 2254 C C . CYS B 1 108 ? 10.188 3.592 -2.297 1 98.31 108 CYS B C 1
ATOM 2256 O O . CYS B 1 108 ? 9.148 3.225 -2.848 1 98.31 108 CYS B O 1
ATOM 2258 N N . PRO B 1 109 ? 10.969 2.723 -1.732 1 98.62 109 PRO B N 1
ATOM 2259 C CA . PRO B 1 109 ? 10.617 1.302 -1.786 1 98.62 109 PRO B CA 1
ATOM 2260 C C . PRO B 1 109 ? 9.422 0.955 -0.9 1 98.62 109 PRO B C 1
ATOM 2262 O O . PRO B 1 109 ? 8.797 -0.091 -1.086 1 98.62 109 PRO B O 1
ATOM 2265 N N . ILE B 1 110 ? 9.117 1.808 0.078 1 98.81 110 ILE B N 1
ATOM 2266 C CA . ILE B 1 110 ? 7.977 1.548 0.945 1 98.81 110 ILE B CA 1
ATOM 2267 C C . ILE B 1 110 ? 6.684 1.661 0.14 1 98.81 110 ILE B C 1
ATOM 2269 O O . ILE B 1 110 ? 5.867 0.736 0.13 1 98.81 110 ILE B O 1
ATOM 2273 N N . SER B 1 111 ? 6.5 2.756 -0.61 1 98.75 111 SER B N 1
ATOM 2274 C CA . SER B 1 111 ? 5.297 2.896 -1.422 1 98.75 111 SER B CA 1
ATOM 2275 C C . SER B 1 111 ? 5.262 1.861 -2.541 1 98.75 111 SER B C 1
ATOM 2277 O O . SER B 1 111 ? 4.184 1.453 -2.982 1 98.75 111 SER B O 1
ATOM 2279 N N . ALA B 1 112 ? 6.398 1.396 -2.926 1 98.31 112 ALA B N 1
ATOM 2280 C CA . ALA B 1 112 ? 6.469 0.41 -4 1 98.31 112 ALA B CA 1
ATOM 2281 C C . ALA B 1 112 ? 6.078 -0.977 -3.5 1 98.31 112 ALA B C 1
ATOM 2283 O O . ALA B 1 112 ? 5.574 -1.803 -4.266 1 98.31 112 ALA B O 1
ATOM 2284 N N . LEU B 1 113 ? 6.227 -1.239 -2.129 1 98.5 113 LEU B N 1
ATOM 2285 C CA . LEU B 1 113 ? 6.254 -2.643 -1.726 1 98.5 113 LEU B CA 1
ATOM 2286 C C . LEU B 1 113 ? 5.395 -2.869 -0.488 1 98.5 113 LEU B C 1
ATOM 2288 O O . LEU B 1 113 ? 5.293 -3.994 0.006 1 98.5 113 LEU B O 1
ATOM 2292 N N . ALA B 1 114 ? 4.707 -1.919 0.075 1 98.5 114 ALA B N 1
ATOM 2293 C CA . ALA B 1 114 ? 4.152 -1.957 1.426 1 98.5 114 ALA B CA 1
ATOM 2294 C C . ALA B 1 114 ? 3.23 -3.16 1.608 1 98.5 114 ALA B C 1
ATOM 2296 O O . ALA B 1 114 ? 3.299 -3.854 2.625 1 98.5 114 ALA B O 1
ATOM 2297 N N . SER B 1 115 ? 2.396 -3.467 0.654 1 97.62 115 SER B N 1
ATOM 2298 C CA . SER B 1 115 ? 1.396 -4.52 0.815 1 97.62 115 SER B CA 1
ATOM 2299 C C . SER B 1 115 ? 2.041 -5.902 0.803 1 97.62 115 SER B C 1
ATOM 2301 O O . SER B 1 115 ? 1.449 -6.871 1.281 1 97.62 115 SER B O 1
ATOM 2303 N N . GLU B 1 116 ? 3.256 -5.992 0.345 1 97.75 116 GLU B N 1
ATOM 2304 C CA . GLU B 1 116 ? 3.947 -7.273 0.234 1 97.75 116 GLU B CA 1
ATOM 2305 C C . GLU B 1 116 ? 4.805 -7.547 1.468 1 97.75 116 GLU B C 1
ATOM 2307 O O . GLU B 1 116 ? 5.156 -8.695 1.741 1 97.75 116 GLU B O 1
ATOM 2312 N N . MET B 1 117 ? 5.109 -6.543 2.211 1 98.31 117 MET B N 1
ATOM 2313 C CA . MET B 1 117 ? 6.113 -6.602 3.27 1 98.31 117 MET B CA 1
ATOM 2314 C C . MET B 1 117 ? 5.738 -7.641 4.32 1 98.31 117 MET B C 1
ATOM 2316 O O . MET B 1 117 ? 6.578 -8.445 4.73 1 98.31 117 MET B O 1
ATOM 2320 N N . PRO B 1 118 ? 4.465 -7.734 4.707 1 97.31 118 PRO B N 1
ATOM 2321 C CA . PRO B 1 118 ? 4.137 -8.656 5.797 1 97.31 118 PRO B CA 1
ATOM 2322 C C . PRO B 1 118 ? 4.273 -10.125 5.395 1 97.31 118 PRO B C 1
ATOM 2324 O O . PRO B 1 118 ? 4.289 -11.008 6.254 1 97.31 118 PRO B O 1
ATOM 2327 N N . ARG B 1 119 ? 4.398 -10.438 4.137 1 96.12 119 ARG B N 1
ATOM 2328 C CA . ARG B 1 119 ? 4.379 -11.812 3.637 1 96.12 119 ARG B CA 1
ATOM 2329 C C . ARG B 1 119 ? 5.793 -12.32 3.389 1 96.12 119 ARG B C 1
ATOM 2331 O O . ARG B 1 119 ? 5.973 -13.43 2.875 1 96.12 119 ARG B O 1
ATOM 2338 N N . GLN B 1 120 ? 6.773 -11.531 3.699 1 97.38 120 GLN B N 1
ATOM 2339 C CA . GLN B 1 120 ? 8.164 -11.891 3.424 1 97.38 120 GLN B CA 1
ATOM 2340 C C . GLN B 1 120 ? 8.773 -12.672 4.582 1 97.38 120 GLN B C 1
ATOM 2342 O O . GLN B 1 120 ? 8.148 -12.812 5.637 1 97.38 120 GLN B O 1
ATOM 2347 N N . SER B 1 121 ? 10 -13.219 4.348 1 97.69 121 SER B N 1
ATOM 2348 C CA . SER B 1 121 ? 10.758 -13.875 5.41 1 97.69 121 SER B CA 1
ATOM 2349 C C . SER B 1 121 ? 11.055 -12.914 6.555 1 97.69 121 SER B C 1
ATOM 2351 O O . SER B 1 121 ? 11.023 -11.695 6.371 1 97.69 121 SER B O 1
ATOM 2353 N N . PRO B 1 122 ? 11.328 -13.391 7.738 1 98 122 PRO B N 1
ATOM 2354 C CA . PRO B 1 122 ? 11.586 -12.531 8.891 1 98 122 PRO B CA 1
ATOM 2355 C C . PRO B 1 122 ? 12.68 -11.5 8.633 1 98 122 PRO B C 1
ATOM 2357 O O . PRO B 1 122 ? 12.547 -10.336 9.008 1 98 122 PRO B O 1
ATOM 2360 N N . GLU B 1 123 ? 13.734 -11.883 7.98 1 98 123 GLU B N 1
ATOM 2361 C CA . GLU B 1 123 ? 14.844 -10.961 7.746 1 98 123 GLU B CA 1
ATOM 2362 C C . GLU B 1 123 ? 14.43 -9.836 6.805 1 98 123 GLU B C 1
ATOM 2364 O O . GLU B 1 123 ? 14.812 -8.68 7.004 1 98 123 GLU B O 1
ATOM 2369 N N . VAL B 1 124 ? 13.656 -10.156 5.809 1 98.44 124 VAL B N 1
ATOM 2370 C CA . VAL B 1 124 ? 13.188 -9.148 4.863 1 98.44 124 VAL B CA 1
ATOM 2371 C C . VAL B 1 12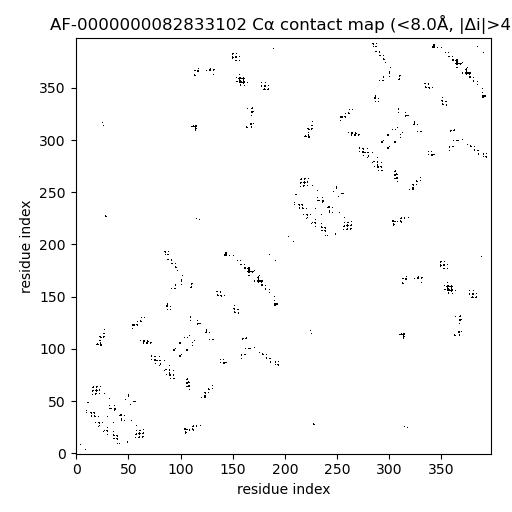4 ? 12.148 -8.258 5.531 1 98.44 124 VAL B C 1
ATOM 2373 O O . VAL B 1 124 ? 12.133 -7.043 5.316 1 98.44 124 VAL B O 1
ATOM 2376 N N . ARG B 1 125 ? 11.305 -8.82 6.371 1 98.44 125 ARG B N 1
ATOM 2377 C CA . ARG B 1 125 ? 10.344 -8.031 7.137 1 98.44 125 ARG B CA 1
ATOM 2378 C C . ARG B 1 125 ? 11.055 -7.043 8.047 1 98.44 125 ARG B C 1
ATOM 2380 O O . ARG B 1 125 ? 10.641 -5.887 8.164 1 98.44 125 ARG B O 1
ATOM 2387 N N . ASP B 1 126 ? 12.094 -7.465 8.656 1 98.5 126 ASP B N 1
ATOM 2388 C CA . ASP B 1 126 ? 12.805 -6.625 9.609 1 98.5 126 ASP B CA 1
ATOM 2389 C C . ASP B 1 126 ? 13.391 -5.387 8.93 1 98.5 126 ASP B C 1
ATOM 2391 O O . ASP B 1 126 ? 13.219 -4.27 9.422 1 98.5 126 ASP B O 1
ATOM 2395 N N . ILE B 1 127 ? 14.055 -5.633 7.816 1 98.56 127 ILE B N 1
ATOM 2396 C CA . ILE B 1 127 ? 14.656 -4.488 7.137 1 98.56 127 ILE B CA 1
ATOM 2397 C C . ILE B 1 127 ? 13.562 -3.592 6.562 1 98.56 127 ILE B C 1
ATOM 2399 O O . ILE B 1 127 ? 13.703 -2.367 6.543 1 98.56 127 ILE B O 1
ATOM 2403 N N . SER B 1 128 ? 12.477 -4.141 6.109 1 98.56 128 SER B N 1
ATOM 2404 C CA . SER B 1 128 ? 11.352 -3.361 5.602 1 98.56 128 SER B CA 1
ATOM 2405 C C . SER B 1 128 ? 10.742 -2.498 6.695 1 98.56 128 SER B C 1
ATOM 2407 O O . SER B 1 128 ? 10.484 -1.311 6.488 1 98.56 128 SER B O 1
ATOM 2409 N N . ALA B 1 129 ? 10.555 -3.102 7.863 1 98.62 129 ALA B N 1
ATOM 2410 C CA . ALA B 1 129 ? 10.031 -2.359 9.008 1 98.62 129 ALA B CA 1
ATOM 2411 C C . ALA B 1 129 ? 10.969 -1.218 9.391 1 98.62 129 ALA B C 1
ATOM 2413 O O . ALA B 1 129 ? 10.516 -0.118 9.719 1 98.62 129 ALA B O 1
ATOM 2414 N N . SER B 1 130 ? 12.203 -1.507 9.359 1 98.44 130 SER B N 1
ATOM 2415 C CA . SER B 1 130 ? 13.188 -0.477 9.656 1 98.44 130 SER B CA 1
ATOM 2416 C C . SER B 1 130 ? 13.086 0.688 8.672 1 98.44 130 SER B C 1
ATOM 2418 O O . SER B 1 130 ? 13.234 1.849 9.062 1 98.44 130 SER B O 1
ATOM 2420 N N . ARG B 1 131 ? 12.828 0.376 7.406 1 98.38 131 ARG B N 1
ATOM 2421 C CA . ARG B 1 131 ? 12.672 1.414 6.395 1 98.38 131 ARG B CA 1
ATOM 2422 C C . ARG B 1 131 ? 11.422 2.248 6.652 1 98.38 131 ARG B C 1
ATOM 2424 O O . ARG B 1 131 ? 11.43 3.467 6.465 1 98.38 131 ARG B O 1
ATOM 2431 N N . VAL B 1 132 ? 10.367 1.611 7.07 1 98.75 132 VAL B N 1
ATOM 2432 C CA . VAL B 1 132 ? 9.148 2.326 7.406 1 98.75 132 VAL B CA 1
ATOM 2433 C C . VAL B 1 132 ? 9.406 3.283 8.57 1 98.75 132 VAL B C 1
ATOM 2435 O O . VAL B 1 132 ? 9.07 4.469 8.492 1 98.75 132 VAL B O 1
ATOM 2438 N N . SER B 1 133 ? 10.086 2.779 9.617 1 98.5 133 SER B N 1
ATOM 2439 C CA . SER B 1 133 ? 10.438 3.609 10.773 1 98.5 133 SER B CA 1
ATOM 2440 C C . SER B 1 133 ? 11.352 4.762 10.367 1 98.5 133 SER B C 1
ATOM 2442 O O . SER B 1 133 ? 11.219 5.875 10.883 1 98.5 133 SER B O 1
ATOM 2444 N N . GLY B 1 134 ? 12.25 4.441 9.484 1 98 134 GLY B N 1
ATOM 2445 C CA . GLY B 1 134 ? 13.133 5.48 8.984 1 98 134 GLY B CA 1
ATOM 2446 C C . GLY B 1 134 ? 12.391 6.598 8.266 1 98 134 GLY B C 1
ATOM 2447 O O . GLY B 1 134 ? 12.711 7.773 8.445 1 98 134 GLY B O 1
ATOM 2448 N N . LEU B 1 135 ? 11.414 6.273 7.426 1 98.56 135 LEU B N 1
ATOM 2449 C CA . LEU B 1 135 ? 10.625 7.273 6.711 1 98.56 135 LEU B CA 1
ATOM 2450 C C . LEU B 1 135 ? 9.82 8.125 7.688 1 98.56 135 LEU B C 1
ATOM 2452 O O . LEU B 1 135 ? 9.742 9.344 7.527 1 98.56 135 LEU B O 1
ATOM 2456 N N . VAL B 1 136 ? 9.242 7.512 8.727 1 98.62 136 VAL B N 1
ATOM 2457 C CA . VAL B 1 136 ? 8.547 8.258 9.773 1 98.62 136 VAL B CA 1
ATOM 2458 C C . VAL B 1 136 ? 9.5 9.266 10.414 1 98.62 136 VAL B C 1
ATOM 2460 O O . VAL B 1 136 ? 9.117 10.406 10.688 1 98.62 136 VAL B O 1
ATOM 2463 N N . GLY B 1 137 ? 10.703 8.805 10.672 1 97.75 137 GLY B N 1
ATOM 2464 C CA . GLY B 1 137 ? 11.719 9.695 11.219 1 97.75 137 GLY B CA 1
ATOM 2465 C C . GLY B 1 137 ? 12.016 10.883 10.328 1 97.75 137 GLY B C 1
ATOM 2466 O O . GLY B 1 137 ? 12.156 12.008 10.812 1 97.75 137 GLY B O 1
ATOM 2467 N N . VAL B 1 138 ? 12.141 10.688 9.039 1 97.88 138 VAL B N 1
ATOM 2468 C CA . VAL B 1 138 ? 12.391 11.758 8.078 1 97.88 138 VAL B CA 1
ATOM 2469 C C . VAL B 1 138 ? 11.234 12.75 8.094 1 97.88 138 VAL B C 1
ATOM 2471 O O . VAL B 1 138 ? 11.445 13.961 8.086 1 97.88 138 VAL B O 1
ATOM 2474 N N . VAL B 1 139 ? 10.008 12.281 8.109 1 98.62 139 VAL B N 1
ATOM 2475 C CA . VAL B 1 139 ? 8.836 13.141 8.164 1 98.62 139 VAL B CA 1
ATOM 2476 C C . VAL B 1 139 ? 8.836 13.945 9.453 1 98.62 139 VAL B C 1
ATOM 2478 O O . VAL B 1 139 ? 8.555 15.148 9.445 1 98.62 139 VAL B O 1
ATOM 2481 N N . ARG B 1 140 ? 9.156 13.273 10.555 1 98.06 140 ARG B N 1
ATOM 2482 C CA . ARG B 1 140 ? 9.203 13.938 11.852 1 98.06 140 ARG B CA 1
ATOM 2483 C C . ARG B 1 140 ? 10.164 15.125 11.828 1 98.06 140 ARG B C 1
ATOM 2485 O O . ARG B 1 140 ? 9.875 16.172 12.414 1 98.06 140 ARG B O 1
ATOM 2492 N N . GLN B 1 141 ? 11.242 14.992 11.172 1 96.81 141 GLN B N 1
ATOM 2493 C CA . GLN B 1 141 ? 12.273 16.016 11.117 1 96.81 141 GLN B CA 1
ATOM 2494 C C . GLN B 1 141 ? 11.789 17.234 10.336 1 96.81 141 GLN B C 1
ATOM 2496 O O . GLN B 1 141 ? 12.305 18.344 10.516 1 96.81 141 GLN B O 1
ATOM 2501 N N . ALA B 1 142 ? 10.805 17.047 9.508 1 97.31 142 ALA B N 1
ATOM 2502 C CA . ALA B 1 142 ? 10.312 18.141 8.656 1 97.31 142 ALA B CA 1
ATOM 2503 C C . ALA B 1 142 ? 9.156 18.875 9.328 1 97.31 142 ALA B C 1
ATOM 2505 O O . ALA B 1 142 ? 8.688 19.891 8.82 1 97.31 142 ALA B O 1
ATOM 2506 N N . LEU B 1 143 ? 8.688 18.375 10.43 1 96.94 143 LEU B N 1
ATOM 2507 C CA . LEU B 1 143 ? 7.492 18.906 11.086 1 96.94 143 LEU B CA 1
ATOM 2508 C C . LEU B 1 143 ? 7.848 20.078 12 1 96.94 143 LEU B C 1
ATOM 2510 O O . LEU B 1 143 ? 8.93 20.109 12.594 1 96.94 143 LEU B O 1
ATOM 2514 N N . PRO B 1 144 ? 6.906 21.016 12.109 1 92.31 144 PRO B N 1
ATOM 2515 C CA . PRO B 1 144 ? 7.09 22.031 13.148 1 92.31 144 PRO B CA 1
ATOM 2516 C C . PRO B 1 144 ? 7.098 21.438 14.555 1 92.31 144 PRO B C 1
ATOM 2518 O O . PRO B 1 144 ? 6.574 20.344 14.773 1 92.31 144 PRO B O 1
ATOM 2521 N N . ALA B 1 145 ? 7.641 22.125 15.469 1 87.94 145 ALA B N 1
ATOM 2522 C CA . ALA B 1 145 ? 7.824 21.672 16.844 1 87.94 145 ALA B CA 1
ATOM 2523 C C . ALA B 1 145 ? 6.484 21.406 17.516 1 87.94 145 ALA B C 1
ATOM 2525 O O . ALA B 1 145 ? 6.387 20.547 18.406 1 87.94 145 ALA B O 1
ATOM 2526 N N . ASP B 1 146 ? 5.52 22.078 17.047 1 89.19 146 ASP B N 1
ATOM 2527 C CA . ASP B 1 146 ? 4.238 22 17.734 1 89.19 146 ASP B CA 1
ATOM 2528 C C . ASP B 1 146 ? 3.328 20.953 17.078 1 89.19 146 ASP B C 1
ATOM 2530 O O . ASP B 1 146 ? 2.152 20.844 17.422 1 89.19 146 ASP B O 1
ATOM 2534 N N . ALA B 1 147 ? 4.094 20.297 16.203 1 89.81 147 ALA B N 1
ATOM 2535 C CA . ALA B 1 147 ? 3.283 19.25 15.602 1 89.81 147 ALA B CA 1
ATOM 2536 C C . ALA B 1 147 ? 3.006 18.125 16.594 1 89.81 147 ALA B C 1
ATOM 2538 O O . ALA B 1 147 ? 3.869 17.781 17.406 1 89.81 147 ALA B O 1
ATOM 2539 N N . GLY B 1 148 ? 1.894 17.719 16.938 1 89.94 148 GLY B N 1
ATOM 2540 C CA . GLY B 1 148 ? 1.471 16.656 17.828 1 89.94 148 GLY B CA 1
ATOM 2541 C C . GLY B 1 148 ? 2.209 15.352 17.609 1 89.94 148 GLY B C 1
ATOM 2542 O O . GLY B 1 148 ? 2.809 15.141 16.547 1 89.94 148 GLY B O 1
ATOM 2543 N N . PRO B 1 149 ? 2.387 14.516 18.562 1 90.19 149 PRO B N 1
ATOM 2544 C CA . PRO B 1 149 ? 3.184 13.289 18.531 1 90.19 149 PRO B CA 1
ATOM 2545 C C . PRO B 1 149 ? 2.73 12.312 17.438 1 90.19 149 PRO B C 1
ATOM 2547 O O . PRO B 1 149 ? 3.506 11.453 17.016 1 90.19 149 PRO B O 1
ATOM 2550 N N . HIS B 1 150 ? 1.585 12.445 16.922 1 93.25 150 HIS B N 1
ATOM 2551 C CA . HIS B 1 150 ? 1.026 11.492 15.961 1 93.25 150 HIS B CA 1
ATOM 2552 C C . HIS B 1 150 ? 1.194 11.984 14.531 1 93.25 150 HIS B C 1
ATOM 2554 O O . HIS B 1 150 ? 0.975 11.227 13.578 1 93.25 150 HIS B O 1
ATOM 2560 N N . ALA B 1 151 ? 1.621 13.164 14.391 1 98 151 ALA B N 1
ATOM 2561 C CA . ALA B 1 151 ? 1.605 13.812 13.086 1 98 151 ALA B CA 1
ATOM 2562 C C . ALA B 1 151 ? 2.504 13.078 12.094 1 98 151 ALA B C 1
ATOM 2564 O O . ALA B 1 151 ? 2.115 12.852 10.945 1 98 151 ALA B O 1
ATOM 2565 N N . ALA B 1 152 ? 3.695 12.688 12.492 1 98.69 152 ALA B N 1
ATOM 2566 C CA . ALA B 1 152 ? 4.66 12.094 11.57 1 98.69 152 ALA B CA 1
ATOM 2567 C C . ALA B 1 152 ? 4.129 10.789 10.992 1 98.69 152 ALA B C 1
ATOM 2569 O O . ALA B 1 152 ? 4.234 10.547 9.781 1 98.69 152 ALA B O 1
ATOM 2570 N N . MET B 1 153 ? 3.533 9.945 11.844 1 98.88 153 MET B N 1
ATOM 2571 C CA . MET B 1 153 ? 2.988 8.664 11.391 1 98.88 153 MET B CA 1
ATOM 2572 C C . MET B 1 153 ? 1.772 8.883 10.492 1 98.88 153 MET B C 1
ATOM 2574 O O . MET B 1 153 ? 1.639 8.227 9.453 1 98.88 153 MET B O 1
ATOM 2578 N N . ALA B 1 154 ? 0.91 9.789 10.883 1 98.81 154 ALA B N 1
ATOM 2579 C CA . ALA B 1 154 ? -0.28 10.078 10.086 1 98.81 154 ALA B CA 1
ATOM 2580 C C . ALA B 1 154 ? 0.099 10.594 8.703 1 98.81 154 ALA B C 1
ATOM 2582 O O . ALA B 1 154 ? -0.488 10.188 7.695 1 98.81 154 ALA B O 1
ATOM 2583 N N . ILE B 1 155 ? 1.073 11.477 8.672 1 98.88 155 ILE B N 1
ATOM 2584 C CA . ILE B 1 155 ? 1.524 12.047 7.406 1 98.88 155 ILE B CA 1
ATOM 2585 C C . ILE B 1 155 ? 2.184 10.969 6.555 1 98.88 155 ILE B C 1
ATOM 2587 O O . ILE B 1 155 ? 1.92 10.867 5.355 1 98.88 155 ILE B O 1
ATOM 2591 N N . THR B 1 156 ? 3.035 10.117 7.168 1 98.94 156 THR B N 1
ATOM 2592 C CA . THR B 1 156 ? 3.697 9.039 6.445 1 98.94 156 THR B CA 1
ATOM 2593 C C . THR B 1 156 ? 2.67 8.102 5.812 1 98.94 156 THR B C 1
ATOM 2595 O O . THR B 1 156 ? 2.803 7.723 4.648 1 98.94 156 THR B O 1
ATOM 2598 N N . SER B 1 157 ? 1.638 7.75 6.582 1 98.94 157 SER B N 1
ATOM 2599 C CA . SER B 1 157 ? 0.565 6.898 6.078 1 98.94 157 SER B CA 1
ATOM 2600 C C . SER B 1 157 ? -0.12 7.531 4.871 1 98.94 157 SER B C 1
ATOM 2602 O O . SER B 1 157 ? -0.385 6.852 3.875 1 98.94 157 SER B O 1
ATOM 2604 N N . ASN B 1 158 ? -0.383 8.805 4.988 1 98.94 158 ASN B N 1
ATOM 2605 C CA . ASN B 1 158 ? -1.058 9.516 3.908 1 98.94 158 ASN B CA 1
ATOM 2606 C C . ASN B 1 158 ? -0.179 9.602 2.664 1 98.94 158 ASN B C 1
ATOM 2608 O O . ASN B 1 158 ? -0.655 9.391 1.546 1 98.94 158 ASN B O 1
ATOM 2612 N N . LEU B 1 159 ? 1.136 9.883 2.811 1 98.94 159 LEU B N 1
ATOM 2613 C CA . LEU B 1 159 ? 2.086 9.953 1.706 1 98.94 159 LEU B CA 1
ATOM 2614 C C . LEU B 1 159 ? 2.148 8.633 0.957 1 98.94 159 LEU B C 1
ATOM 2616 O O . LEU B 1 159 ? 1.944 8.586 -0.259 1 98.94 159 LEU B O 1
ATOM 2620 N N . VAL B 1 160 ? 2.391 7.586 1.705 1 98.94 160 VAL B N 1
ATOM 2621 C CA . VAL B 1 160 ? 2.586 6.266 1.115 1 98.94 160 VAL B CA 1
ATOM 2622 C C . VAL B 1 160 ? 1.281 5.785 0.484 1 98.94 160 VAL B C 1
ATOM 2624 O O . VAL B 1 160 ? 1.274 5.301 -0.65 1 98.94 160 VAL B O 1
ATOM 2627 N N . GLY B 1 161 ? 0.178 5.961 1.234 1 98.94 161 GLY B N 1
ATOM 2628 C CA . GLY B 1 161 ? -1.116 5.566 0.701 1 98.94 161 GLY B CA 1
ATOM 2629 C C . GLY B 1 161 ? -1.483 6.297 -0.576 1 98.94 161 GLY B C 1
ATOM 2630 O O . GLY B 1 161 ? -1.962 5.684 -1.532 1 98.94 161 GLY B O 1
ATOM 2631 N N . ALA B 1 162 ? -1.243 7.598 -0.61 1 98.94 162 ALA B N 1
ATOM 2632 C CA . ALA B 1 162 ? -1.571 8.398 -1.785 1 98.94 162 ALA B CA 1
ATOM 2633 C C . ALA B 1 162 ? -0.776 7.938 -3.004 1 98.94 162 ALA B C 1
ATOM 2635 O O . ALA B 1 162 ? -1.326 7.809 -4.098 1 98.94 162 ALA B O 1
ATOM 2636 N N . MET B 1 163 ? 0.498 7.742 -2.801 1 98.88 163 MET B N 1
ATOM 2637 C CA . MET B 1 163 ? 1.356 7.316 -3.902 1 98.88 163 MET B CA 1
ATOM 2638 C C . MET B 1 163 ? 0.913 5.965 -4.449 1 98.88 163 MET B C 1
ATOM 2640 O O . MET B 1 163 ? 0.805 5.785 -5.66 1 98.88 163 MET B O 1
ATOM 2644 N N . GLN B 1 164 ? 0.614 5.035 -3.588 1 98.88 164 GLN B N 1
ATOM 2645 C CA . GLN B 1 164 ? 0.176 3.705 -4.004 1 98.88 164 GLN B CA 1
ATOM 2646 C C . GLN B 1 164 ? -1.162 3.771 -4.734 1 98.88 164 GLN B C 1
ATOM 2648 O O . GLN B 1 164 ? -1.334 3.146 -5.785 1 98.88 164 GLN B O 1
ATOM 2653 N N . LEU B 1 165 ? -2.098 4.473 -4.172 1 98.88 165 LEU B N 1
ATOM 2654 C CA . LEU B 1 165 ? -3.43 4.527 -4.766 1 98.88 165 LEU B CA 1
ATOM 2655 C C . LEU B 1 165 ? -3.404 5.281 -6.09 1 98.88 165 LEU B C 1
ATOM 2657 O O . LEU B 1 165 ? -4.152 4.949 -7.012 1 98.88 165 LEU B O 1
ATOM 2661 N N . ALA B 1 166 ? -2.582 6.324 -6.168 1 98.88 166 ALA B N 1
ATOM 2662 C CA . ALA B 1 166 ? -2.412 7.012 -7.445 1 98.88 166 ALA B CA 1
ATOM 2663 C C . ALA B 1 166 ? -1.928 6.051 -8.531 1 98.88 166 ALA B C 1
ATOM 2665 O O . ALA B 1 166 ? -2.463 6.035 -9.641 1 98.88 166 ALA B O 1
ATOM 2666 N N . ARG B 1 167 ? -0.989 5.223 -8.219 1 98.62 167 ARG B N 1
ATOM 2667 C CA . ARG B 1 167 ? -0.475 4.25 -9.172 1 98.62 167 ARG B CA 1
ATOM 2668 C C . ARG B 1 167 ? -1.531 3.207 -9.516 1 98.62 167 ARG B C 1
ATOM 2670 O O . ARG B 1 167 ? -1.622 2.76 -10.664 1 98.62 167 ARG B O 1
ATOM 2677 N N . ALA B 1 168 ? -2.289 2.811 -8.492 1 98.56 168 ALA B N 1
ATOM 2678 C CA . ALA B 1 168 ? -3.359 1.843 -8.727 1 98.56 168 ALA B CA 1
ATOM 2679 C C . ALA B 1 168 ? -4.41 2.404 -9.68 1 98.56 168 ALA B C 1
ATOM 2681 O O . ALA B 1 168 ? -4.965 1.671 -10.508 1 98.56 168 ALA B O 1
ATOM 2682 N N . LEU B 1 169 ? -4.66 3.674 -9.547 1 98.56 169 LEU B N 1
ATOM 2683 C CA . LEU B 1 169 ? -5.641 4.32 -10.406 1 98.56 169 LEU B CA 1
ATOM 2684 C C . LEU B 1 169 ? -5.09 4.5 -11.82 1 98.56 169 LEU B C 1
ATOM 2686 O O . LEU B 1 169 ? -5.848 4.473 -12.797 1 98.56 169 LEU B O 1
ATOM 2690 N N . GLY B 1 170 ? -3.732 4.703 -11.906 1 96.88 170 GLY B N 1
ATOM 2691 C CA . GLY B 1 170 ? -3.1 4.793 -13.211 1 96.88 170 GLY B CA 1
ATOM 2692 C C . GLY B 1 170 ? -2.625 6.191 -13.555 1 96.88 170 GLY B C 1
ATOM 2693 O O . GLY B 1 170 ? -2.891 7.141 -12.812 1 96.88 170 GLY B O 1
ATOM 2694 N N . ASP B 1 171 ? -1.851 6.281 -14.641 1 95.81 171 ASP B N 1
ATOM 2695 C CA . ASP B 1 171 ? -1.317 7.547 -15.125 1 95.81 171 ASP B CA 1
ATOM 2696 C C . ASP B 1 171 ? -2.402 8.375 -15.82 1 95.81 171 ASP B C 1
ATOM 2698 O O . ASP B 1 171 ? -2.445 8.445 -17.047 1 95.81 171 ASP B O 1
ATOM 2702 N N . ASN B 1 172 ? -3.256 8.992 -15.07 1 97.25 172 ASN B N 1
ATOM 2703 C CA . ASN B 1 172 ? -4.402 9.766 -15.531 1 97.25 172 ASN B CA 1
ATOM 2704 C C . ASN B 1 172 ? -4.797 10.844 -14.531 1 97.25 172 ASN B C 1
ATOM 2706 O O . ASN B 1 172 ? -4.105 11.055 -13.531 1 97.25 172 ASN B O 1
ATOM 2710 N N . GLU B 1 173 ? -5.816 11.539 -14.75 1 97.31 173 GLU B N 1
ATOM 2711 C CA . GLU B 1 173 ? -6.23 12.664 -13.922 1 97.31 173 GLU B CA 1
ATOM 2712 C C . GLU B 1 173 ? -6.633 12.203 -12.523 1 97.31 173 GLU B C 1
ATOM 2714 O O . GLU B 1 173 ? -6.383 12.906 -11.539 1 97.31 173 GLU B O 1
ATOM 2719 N N . GLN B 1 174 ? -7.227 11.016 -12.453 1 97.38 174 GLN B N 1
ATOM 2720 C CA . GLN B 1 174 ? -7.637 10.5 -11.148 1 97.38 174 GLN B CA 1
ATOM 2721 C C . GLN B 1 174 ? -6.426 10.203 -10.273 1 97.38 174 GLN B C 1
ATOM 2723 O O . GLN B 1 174 ? -6.434 10.492 -9.07 1 97.38 174 GLN B O 1
ATOM 2728 N N . GLY B 1 175 ? -5.406 9.562 -10.891 1 98.31 175 GLY B N 1
ATOM 2729 C CA . GLY B 1 175 ? -4.172 9.328 -10.156 1 98.31 175 GLY B CA 1
ATOM 2730 C C . GLY B 1 175 ? -3.529 10.602 -9.648 1 98.31 175 GLY B C 1
ATOM 2731 O O . GLY B 1 175 ? -3.115 10.672 -8.484 1 98.31 175 GLY B O 1
ATOM 2732 N N . ARG B 1 176 ? -3.51 11.648 -10.469 1 98.25 176 ARG B N 1
ATOM 2733 C CA . ARG B 1 176 ? -2.918 12.922 -10.078 1 98.25 176 ARG B CA 1
ATOM 2734 C C . ARG B 1 176 ? -3.764 13.617 -9.016 1 98.25 176 ARG B C 1
ATOM 2736 O O . ARG B 1 176 ? -3.23 14.297 -8.133 1 98.25 176 ARG B O 1
ATOM 2743 N N . ALA B 1 177 ? -5.082 13.438 -9.117 1 98.44 177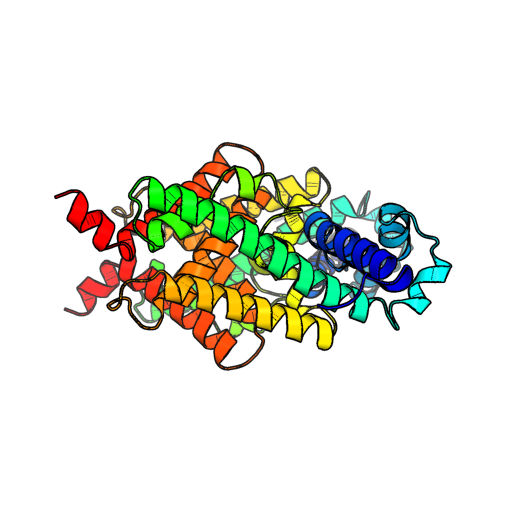 ALA B N 1
ATOM 2744 C CA . ALA B 1 177 ? -5.98 14.023 -8.117 1 98.44 177 ALA B CA 1
ATOM 2745 C C . ALA B 1 177 ? -5.738 13.414 -6.742 1 98.44 177 ALA B C 1
ATOM 2747 O O . ALA B 1 177 ? -5.863 14.094 -5.723 1 98.44 177 ALA B O 1
ATOM 2748 N N . MET B 1 178 ? -5.402 12.125 -6.695 1 98.75 178 MET B N 1
ATOM 2749 C CA . MET B 1 178 ? -5.082 11.445 -5.445 1 98.75 178 MET B CA 1
ATOM 2750 C C . MET B 1 178 ? -3.889 12.102 -4.758 1 98.75 178 MET B C 1
ATOM 2752 O O . MET B 1 178 ? -3.932 12.383 -3.561 1 98.75 178 MET B O 1
ATOM 2756 N N . LEU B 1 179 ? -2.828 12.398 -5.531 1 98.88 179 LEU B N 1
ATOM 2757 C CA . LEU B 1 179 ? -1.644 13.055 -4.984 1 98.88 179 LEU B CA 1
ATOM 2758 C C . LEU B 1 179 ? -1.976 14.461 -4.5 1 98.88 179 LEU B C 1
ATOM 2760 O O . LEU B 1 179 ? -1.562 14.859 -3.41 1 98.88 179 LEU B O 1
ATOM 2764 N N . ALA B 1 180 ? -2.727 15.172 -5.309 1 98.75 180 ALA B N 1
ATOM 2765 C CA . ALA B 1 180 ? -3.07 16.562 -4.984 1 98.75 180 ALA B CA 1
ATOM 2766 C C . ALA B 1 180 ? -3.906 16.625 -3.711 1 98.75 180 ALA B C 1
ATOM 2768 O O . ALA B 1 180 ? -3.715 17.531 -2.887 1 98.75 180 ALA B O 1
ATOM 2769 N N . ALA B 1 181 ? -4.812 15.734 -3.568 1 98.75 181 ALA B N 1
ATOM 2770 C CA . ALA B 1 181 ? -5.672 15.695 -2.389 1 98.75 181 ALA B CA 1
ATOM 2771 C C . ALA B 1 181 ? -4.852 15.484 -1.12 1 98.75 181 ALA B C 1
ATOM 2773 O O . ALA B 1 181 ? -5.07 16.156 -0.11 1 98.75 181 ALA B O 1
ATOM 2774 N N . ALA B 1 182 ? -3.93 14.539 -1.176 1 98.81 182 ALA B N 1
ATOM 2775 C CA . ALA B 1 182 ? -3.08 14.266 -0.019 1 98.81 182 ALA B CA 1
ATOM 2776 C C . ALA B 1 182 ? -2.195 15.469 0.305 1 98.81 182 ALA B C 1
ATOM 2778 O O . ALA B 1 182 ? -2.029 15.828 1.473 1 98.81 182 ALA B O 1
ATOM 2779 N N . ARG B 1 183 ? -1.613 16.109 -0.743 1 98.69 183 ARG B N 1
ATOM 2780 C CA . ARG B 1 183 ? -0.813 17.297 -0.523 1 98.69 183 ARG B CA 1
ATOM 2781 C C . ARG B 1 183 ? -1.611 18.359 0.225 1 98.69 183 ARG B C 1
ATOM 2783 O O . ARG B 1 183 ? -1.158 18.891 1.248 1 98.69 183 ARG B O 1
ATOM 2790 N N . GLN B 1 184 ? -2.77 18.609 -0.3 1 97.81 184 GLN B N 1
ATOM 2791 C CA . GLN B 1 184 ? -3.605 19.672 0.271 1 97.81 184 GLN B CA 1
ATOM 2792 C C . GLN B 1 184 ? -3.992 19.344 1.711 1 97.81 184 GLN B C 1
ATOM 2794 O O . GLN B 1 184 ? -3.91 20.203 2.59 1 97.81 184 GLN B O 1
ATOM 2799 N N . SER B 1 185 ? -4.379 18.141 1.944 1 97.56 185 SER B N 1
ATOM 2800 C CA . SER B 1 185 ? -4.812 17.703 3.271 1 97.56 185 SER B CA 1
ATOM 2801 C C . SER B 1 185 ? -3.688 17.844 4.289 1 97.56 185 SER B C 1
ATOM 2803 O O . SER B 1 185 ? -3.887 18.391 5.375 1 97.56 185 SER B O 1
ATOM 2805 N N . ILE B 1 186 ? -2.496 17.328 3.945 1 98.12 186 ILE B N 1
ATOM 2806 C CA . ILE B 1 186 ? -1.358 17.328 4.859 1 98.12 186 ILE B CA 1
ATOM 2807 C C . ILE B 1 186 ? -0.936 18.766 5.148 1 98.12 186 ILE B C 1
ATOM 2809 O O . ILE B 1 186 ? -0.759 19.141 6.309 1 98.12 186 ILE B O 1
ATOM 2813 N N . LEU B 1 187 ? -0.815 19.562 4.125 1 97.31 187 LEU B N 1
ATOM 2814 C CA . LEU B 1 187 ? -0.299 20.922 4.289 1 97.31 187 LEU B CA 1
ATOM 2815 C C . LEU B 1 187 ? -1.308 21.812 5.016 1 97.31 187 LEU B C 1
ATOM 2817 O O . LEU B 1 187 ? -0.929 22.641 5.844 1 97.31 187 LEU B O 1
ATOM 2821 N N . ASP B 1 188 ? -2.609 21.625 4.727 1 95.06 188 ASP B N 1
ATOM 2822 C CA . ASP B 1 188 ? -3.639 22.391 5.426 1 95.06 188 ASP B CA 1
ATOM 2823 C C . ASP B 1 188 ? -3.604 22.109 6.93 1 95.06 188 ASP B C 1
ATOM 2825 O O . ASP B 1 188 ? -3.859 23 7.738 1 95.06 188 ASP B O 1
ATOM 2829 N N . GLN B 1 189 ? -3.285 20.938 7.266 1 94.88 189 GLN B N 1
ATOM 2830 C CA . GLN B 1 189 ? -3.41 20.547 8.664 1 94.88 189 GLN B CA 1
ATOM 2831 C C . GLN B 1 189 ? -2.119 20.812 9.43 1 94.88 189 GLN B C 1
ATOM 2833 O O . GLN B 1 189 ? -2.152 21.141 10.617 1 94.88 189 GLN B O 1
ATOM 2838 N N . TYR B 1 190 ? -0.958 20.719 8.711 1 96.12 190 TYR B N 1
ATOM 2839 C CA . TYR B 1 190 ? 0.252 20.594 9.523 1 96.12 190 TYR B CA 1
ATOM 2840 C C . TYR B 1 190 ? 1.262 21.672 9.141 1 96.12 190 TYR B C 1
ATOM 2842 O O . TYR B 1 190 ? 2.273 21.859 9.82 1 96.12 190 TYR B O 1
ATOM 2850 N N . ASP B 1 191 ? 1.012 22.328 8.023 1 93.69 191 ASP B N 1
ATOM 2851 C CA . ASP B 1 191 ? 2.018 23.297 7.586 1 93.69 191 ASP B CA 1
ATOM 2852 C C . ASP B 1 191 ? 1.704 24.703 8.125 1 93.69 191 ASP B C 1
ATOM 2854 O O . ASP B 1 191 ? 1.209 25.547 7.387 1 93.69 191 ASP B O 1
ATOM 2858 N N . SER B 1 192 ? 1.911 25.062 9.344 1 82.12 192 SER B N 1
ATOM 2859 C CA . SER B 1 192 ? 1.639 26.344 9.977 1 82.12 192 SER B CA 1
ATOM 2860 C C . SER B 1 192 ? 2.557 27.438 9.43 1 82.12 192 SER B C 1
ATOM 2862 O O . SER B 1 192 ? 2.176 28.609 9.383 1 82.12 192 SER B O 1
ATOM 2864 N N . GLU B 1 193 ? 3.682 27.016 9.141 1 69.31 193 GLU B N 1
ATOM 2865 C CA . GLU B 1 193 ? 4.617 28 8.625 1 69.31 193 GLU B CA 1
ATOM 2866 C C . GLU B 1 193 ? 4.164 28.547 7.27 1 69.31 193 GLU B C 1
ATOM 2868 O O . GLU B 1 193 ? 4.324 29.734 6.98 1 69.31 193 GLU B O 1
ATOM 2873 N N . GLY B 1 194 ? 3.619 27.656 6.434 1 58.34 194 GLY B N 1
ATOM 2874 C CA . GLY B 1 194 ? 3.098 28.125 5.16 1 58.34 194 GLY B CA 1
ATOM 2875 C C . GLY B 1 194 ? 1.916 29.062 5.301 1 58.34 194 GLY B C 1
ATOM 2876 O O . GLY B 1 194 ? 1.706 29.938 4.457 1 58.34 194 GLY B O 1
ATOM 2877 N N . ARG B 1 195 ? 1.208 28.844 6.328 1 57.22 195 ARG B N 1
ATOM 2878 C CA . ARG B 1 195 ? 0.052 29.703 6.602 1 57.22 195 ARG B CA 1
ATOM 2879 C C . ARG B 1 195 ? 0.487 31.078 7.066 1 57.22 195 ARG B C 1
ATOM 2881 O O . ARG B 1 195 ? -0.158 32.094 6.738 1 57.22 195 ARG B O 1
ATOM 2888 N N . GLN B 1 196 ? 1.55 31.047 7.848 1 51.66 196 GLN B N 1
ATOM 2889 C CA . GLN B 1 196 ? 2.012 32.344 8.359 1 51.66 196 GLN B CA 1
ATOM 2890 C C . GLN B 1 196 ? 2.633 33.188 7.25 1 51.66 196 GLN B C 1
ATOM 2892 O O . GLN B 1 196 ? 2.541 34.406 7.27 1 51.66 196 GLN B O 1
ATOM 2897 N N . ALA B 1 197 ? 3.25 32.531 6.273 1 51.78 197 ALA B N 1
ATOM 2898 C CA . ALA B 1 197 ? 3.877 33.344 5.227 1 51.78 197 ALA B CA 1
ATOM 2899 C C . ALA B 1 197 ? 2.826 33.938 4.309 1 51.78 197 ALA B C 1
ATOM 2901 O O . ALA B 1 197 ? 3.088 34.969 3.643 1 51.78 197 ALA B O 1
ATOM 2902 N N . ALA B 1 198 ? 1.712 33.406 4.195 1 48.34 198 ALA B N 1
ATOM 2903 C CA . ALA B 1 198 ? 0.684 33.938 3.295 1 48.34 198 ALA B CA 1
ATOM 2904 C C . ALA B 1 198 ? -0.052 35.094 3.926 1 48.34 198 ALA B C 1
ATOM 2906 O O . ALA B 1 198 ? -0.833 35.781 3.258 1 48.34 198 ALA B O 1
ATOM 2907 N N . HIS B 1 199 ? -0.047 35.281 5.168 1 41.44 199 HIS B N 1
ATOM 2908 C CA . HIS B 1 199 ? -0.646 36.5 5.723 1 41.44 199 HIS B CA 1
ATOM 2909 C C . HIS B 1 199 ? 0.386 37.625 5.859 1 41.44 199 HIS B C 1
ATOM 2911 O O . HIS B 1 199 ? 1.534 37.344 6.23 1 41.44 199 HIS B O 1
#

InterPro domains:
  IPR001647 DNA-binding HTH domain, TetR-type [PF00440] (15-61)
  IPR001647 DNA-binding HTH domain, TetR-type [PR00455] (15-28)
  IPR001647 DNA-binding HTH domain, TetR-type [PR00455] (36-59)
  IPR001647 DNA-binding HTH domain, TetR-type [PS50977] (9-69)
  IPR009057 Homedomain-like superfamily [SSF46689] (5-74)
  IPR036271 Tetracyclin repressor-like, C-terminal domain superfamily [SSF48498] (84-186)

Secondary structure (DSSP, 8-state):
---PPPHHHHHHHHHHHHHHHHHHHH-TTT--HHHHHHHHT--GGGGGGT-SSHHHHHHHHHHHHHHHHHHHHHHHHHHHHHTT--HHHHHHHHHTSHHHHH-GGGS-HHHHHGGGGGGS-HHHHHHHHHHHHHHHHHHHHHS-TTS-TTHHHHHHHHHHHHHHHHHHH-SSHHHHHHHHHHHHHHHHHH-HHHHHHH-/---PPPHHHHHHHHHHHHHHHHHHHH-TTT--HHHHHHHTT--GGGGGGT-SSHHHHHHHHHHHHHHHHHHHHHHHHHHHHHTT--HHHHHHHHHTSHHHHH-GGGS-HHHHHGGGGGGS-HHHHHHHHHHHHHHHHHHHHHS-TTS-TTHHHHHHHHHHHHHHHHHHH-SSHHHHHHHHHHHHHHHHHH-HHHHHHH-

Foldseek 3Di:
DPPDQDPLRLLLVLLLLLLLLCCLVQNLVRDDLCVSCVSSVHHSVCSCVRPVDSLRSLLSSLVVLLVQQVVQLVVQLVVVVVVPDQLLLSNLDSLLDPCCLVRRSRHHSCLSYVVPLVVDDPSSVVSSVVSLVVQLVSNVVRFDPPPDPCLSVVLSCLSSVLSNVLVVVHDDPVSSVSSVVSSCVSCVVTVVVVVVVVD/DPPDDDPLRLLLVLLLLLLLLCCLVQNLVRDDLCVSQVSSVHHSVCSCVNPVDSLRSLLSSLVVLLVQQVVQLVVQLVVVVVVPDQLLLSNLDSLLDPCCLVRRSRHHSCLSYVVPLVVDDPSSVVSSVVSLVVQLVSNVVRFDPPADPCLSVVLSCLSSVLSNVLVVVHDDPVSSVSSVVSSCVSCVVTVVVVVVVVD

Solvent-accessible surface area (backbone atoms only — not comparable to full-atom values): 19908 Å² total; per-residue (Å²): 122,86,67,81,75,48,72,66,53,51,52,44,48,36,36,34,54,35,34,18,30,36,33,29,64,52,24,75,87,59,51,49,69,58,60,27,24,51,70,42,73,44,59,63,81,55,46,62,80,71,30,95,44,71,61,56,44,50,38,48,7,50,54,47,22,43,51,48,15,50,51,52,43,50,52,41,23,50,54,34,39,75,73,67,41,48,58,42,56,11,48,47,51,36,63,59,24,70,64,41,69,73,34,48,52,55,24,54,44,57,41,29,31,35,38,54,37,63,73,48,57,70,69,44,25,51,53,49,25,49,51,54,54,48,51,29,50,56,45,44,72,33,48,56,90,84,52,58,94,38,47,29,45,22,49,46,14,21,53,37,16,15,55,20,50,15,47,29,56,29,102,48,69,68,13,52,47,27,30,50,17,30,46,50,52,51,42,74,73,59,38,61,66,62,56,55,70,73,99,123,84,68,84,76,47,71,65,54,50,51,44,50,37,35,33,53,34,35,18,31,37,32,29,64,51,24,75,87,58,50,47,69,59,59,28,22,52,72,41,73,44,58,63,81,58,45,61,80,72,30,96,43,71,61,57,45,50,38,49,7,48,54,48,22,42,52,48,15,49,51,50,42,51,52,40,23,52,54,34,39,74,72,66,40,49,59,42,56,12,47,47,51,36,63,57,26,70,65,40,69,73,34,46,51,55,24,53,44,57,41,30,32,36,38,54,35,64,73,46,57,72,69,44,25,49,56,49,26,50,49,53,54,49,52,29,50,56,45,44,72,32,48,56,86,82,53,58,93,37,47,28,45,24,50,45,15,20,54,37,16,15,55,20,50,13,46,30,57,30,101,48,70,67,14,52,48,27,32,50,18,31,48,51,52,50,43,74,74,61,38,60,67,61,56,54,69,73,99

Organism: NCBI:txid1287738

Sequence (398 aa):
MAGPASRKEISHDRIVEAAARAIRREGYAGVGVADVMKEAGLTHGGFYAHFPSRDAMLVAAMERAGRDGAARMAQGMARRRAEGASPLRALVESYLSEKHLLGCESGCPISALASEMPRQSPEVRDISASRVSGLVGVVRQALPADAGPHAAMAITSNLVGAMQLARALGDNEQGRAMLAAARQSILDQYDSEGRQAAHMAGPASRKEISHDRIVEAAARAIRREGYAGVGVADVMKEAGLTHGGFYAHFPSRDAMLVAAMERAGRDGAARMAQGMARRRAEGASPLRALVESYLSEKHLLGCESGCPISALASEMPRQSPEVRDISASRVSGLVGVVRQALPADAGPHAAMAITSNLVGAMQLARALGDNEQGRAMLAAARQSILDQYDSEGRQAAH

Nearest PDB structures (foldseek):
  4yze-assembly1_A  TM=7.815E-01  e=1.418E-05  Escherichia coli K-12
  4l62-assembly1_C  TM=7.401E-01  e=6.784E-06  Pseudomonas aeruginosa PAO1
  5icj-assembly1_B  TM=7.053E-01  e=2.147E-05  Mycobacterium tuberculosis
  3bhq-assembly1_B  TM=6.184E-01  e=4.488E-05  Mesorhizobium japonicum MAFF 303099
  4mo7-assembly1_A-2  TM=5.915E-01  e=1.708E-04  Pseudomonas fluorescens A506

pLDDT: mean 94.59, std 10.01, range [41.44, 98.94]